Protein 4YWJ (pdb70)

Radius of gyration: 28.12 Å; Cα contacts (8 Å, |Δi|>4): 1178; chains: 2; bounding box: 91×58×54 Å

Secondary structure (DSSP, 8-state):
-EEEEEESTTSHHHHHHHHHHHTT-SSEEEEEEE--TT-TTTTSBHHHHTTS---S-BEES-HHHHTTS-SEEEE-S-HHHHHHHHHHHHHTT-EEEE------HHHHHHHHHHTTTSEEEE-S---HHHHHHHHHHHHHHHHHGGGSEEEEEEEE-TT--SSS-HHHHHHHHHHHHHTT--HHHHEE----S---SPPTT-EEEEEEE-TT--EEEEEEEEETTEEEEEEEEE--THHHHHHHHHHHHHTTTPPSEEE-HHHHTT--/-EEEEEESTTSHHHHHHHHHHHTSTTSEEEEEEE--TT-TTTTSBHHHHTTSS--S-BEES-GGGGTTS-SEEEE-S-HHHHHHHHHHHHHTT-EEEE------HHHHHHHHHHTTTSEEEE-S---HHHHHHHHHHHHHHHHHGGGSEEEEEEEE-TT--SSS-HHHHHHHHHHHHHTT--HHHHEE----S---SPPTT-EEEEEEE-TT---EEEEEEEETTEEEEEEEEE-STHHHHHHHHHHHHHTTTPPSEEE-HHHHTT--

Structure (mmCIF, N/CA/C/O backbone):
data_4YWJ
#
_entry.id   4YWJ
#
_cell.length_a   93.010
_cell.length_b   101.500
_cell.length_c   144.510
_cell.angle_alpha   90.000
_cell.angle_beta   90.000
_cell.angle_gamma   90.000
#
_symmetry.space_group_name_H-M   'C 2 2 21'
#
loop_
_entity.id
_entity.type
_entity.pdbx_description
1 polymer '4-hydroxy-tetrahydrodipicolinate reductase'
2 non-polymer NICOTINAMIDE-ADENINE-DINUCLEOTIDE
3 non-polymer 'TRIETHYLENE GLYCOL'
4 non-polymer 1,4-BUTANEDIOL
5 non-polymer 'CHLORIDE ION'
6 water water
#
loop_
_atom_site.group_PDB
_atom_site.id
_atom_site.type_symbol
_atom_site.label_atom_id
_atom_site.label_alt_id
_atom_site.label_comp_id
_atom_site.label_asym_id
_atom_site.label_entity_id
_atom_site.label_seq_id
_atom_site.pdbx_PDB_ins_code
_atom_site.Cartn_x
_atom_site.Cartn_y
_atom_site.Cartn_z
_atom_site.occupancy
_atom_site.B_iso_or_equiv
_atom_site.auth_seq_id
_atom_site.auth_comp_id
_atom_site.auth_asym_id
_atom_site.auth_atom_id
_atom_site.pdbx_PDB_model_num
ATOM 1 N N . MET A 1 9 ? 48.344 47.960 30.240 1.00 80.51 1 MET A N 1
ATOM 2 C CA . MET A 1 9 ? 47.552 47.685 29.048 1.00 74.34 1 MET A CA 1
ATOM 3 C C . MET A 1 9 ? 47.714 46.238 28.596 1.00 67.06 1 MET A C 1
ATOM 4 O O . MET A 1 9 ? 48.504 45.481 29.154 1.00 63.59 1 MET A O 1
ATOM 9 N N . ARG A 1 10 ? 46.953 45.869 27.575 1.00 64.52 2 ARG A N 1
ATOM 10 C CA . ARG A 1 10 ? 46.983 44.522 27.028 1.00 55.52 2 ARG A CA 1
ATOM 11 C C . ARG A 1 10 ? 48.070 44.423 25.962 1.00 49.45 2 ARG A C 1
ATOM 12 O O . ARG A 1 10 ? 48.006 45.103 24.941 1.00 46.81 2 ARG A O 1
ATOM 20 N N . ARG A 1 11 ? 49.069 43.580 26.206 1.00 48.16 3 ARG A N 1
ATOM 21 C CA . ARG A 1 11 ? 50.172 43.405 25.264 1.00 41.57 3 ARG A CA 1
ATOM 22 C C . ARG A 1 11 ? 49.812 42.396 24.177 1.00 38.40 3 ARG A C 1
ATOM 23 O O . ARG A 1 11 ? 49.577 41.225 24.468 1.00 41.16 3 ARG A O 1
ATOM 31 N N . ILE A 1 12 ? 49.778 42.860 22.927 1.00 36.69 4 ILE A N 1
ATOM 32 C CA . ILE A 1 12 ? 49.291 42.065 21.799 1.00 33.90 4 ILE A CA 1
ATOM 33 C C . ILE A 1 12 ? 50.397 41.814 20.779 1.00 36.82 4 ILE A C 1
ATOM 34 O O . ILE A 1 12 ? 51.054 42.745 20.322 1.00 37.03 4 ILE A O 1
ATOM 39 N N . ALA A 1 13 ? 50.608 40.549 20.428 1.00 33.43 5 ALA A N 1
ATOM 40 C CA . ALA A 1 13 ? 51.487 40.212 19.318 1.00 33.56 5 ALA A CA 1
ATOM 41 C C . ALA A 1 13 ? 50.651 39.859 18.097 1.00 34.39 5 ALA A C 1
ATOM 42 O O . ALA A 1 13 ? 49.547 39.324 18.224 1.00 34.09 5 ALA A O 1
ATOM 44 N N . VAL A 1 14 ? 51.177 40.172 16.917 1.00 32.03 6 VAL A N 1
ATOM 45 C CA . VAL A 1 14 ? 50.521 39.819 15.664 1.00 29.21 6 VAL A CA 1
ATOM 46 C C . VAL A 1 14 ? 51.469 38.980 14.831 1.00 36.09 6 VAL A C 1
ATOM 47 O O . VAL A 1 14 ? 52.607 39.387 14.581 1.00 33.28 6 VAL A O 1
ATOM 51 N N . VAL A 1 15 ? 51.016 37.803 14.412 1.00 30.21 7 VAL A N 1
ATOM 52 C CA . VAL A 1 15 ? 51.837 36.970 13.545 1.00 30.94 7 VAL A CA 1
ATOM 53 C C . VAL A 1 15 ? 51.183 36.940 12.165 1.00 33.66 7 VAL A C 1
ATOM 54 O O . VAL A 1 15 ? 49.949 36.925 12.039 1.00 29.64 7 VAL A O 1
ATOM 58 N N . GLY A 1 16 ? 52.014 36.976 11.130 1.00 31.94 8 GLY A N 1
ATOM 59 C CA . GLY A 1 16 ? 51.559 37.233 9.777 1.00 31.75 8 GLY A CA 1
ATOM 60 C C . GLY A 1 16 ? 51.433 38.731 9.579 1.00 35.12 8 GLY A C 1
ATOM 61 O O . GLY A 1 16 ? 50.657 39.196 8.753 1.00 29.09 8 GLY A O 1
ATOM 62 N N . ALA A 1 17 ? 52.231 39.478 10.339 1.00 34.00 9 ALA A N 1
ATOM 63 C CA . ALA A 1 17 ? 52.111 40.935 10.426 1.00 36.83 9 ALA A CA 1
ATOM 64 C C . ALA A 1 17 ? 52.318 41.680 9.102 1.00 35.65 9 ALA A C 1
ATOM 65 O O . ALA A 1 17 ? 51.818 42.785 8.940 1.00 38.62 9 ALA A O 1
ATOM 67 N N . ALA A 1 18 ? 53.062 41.092 8.172 1.00 36.04 10 ALA A N 1
ATOM 68 C CA . ALA A 1 18 ? 53.305 41.736 6.883 1.00 36.80 10 ALA A CA 1
ATOM 69 C C . ALA A 1 18 ? 52.217 41.400 5.859 1.00 40.02 10 ALA A C 1
ATOM 70 O O . ALA A 1 18 ? 52.244 41.896 4.732 1.00 44.80 10 ALA A O 1
ATOM 72 N N . GLY A 1 19 ? 51.259 40.563 6.252 1.00 37.02 11 GLY A N 1
ATOM 73 C CA . GLY A 1 19 ? 50.197 40.145 5.349 1.00 33.65 11 GLY A CA 1
ATOM 74 C C . GLY A 1 19 ? 49.074 41.156 5.213 1.00 34.60 11 GLY A C 1
ATOM 75 O O . GLY A 1 19 ? 49.107 42.214 5.843 1.00 38.50 11 GLY A O 1
ATOM 76 N N . ARG A 1 20 ? 48.077 40.843 4.388 1.00 31.82 12 ARG A N 1
ATOM 77 C CA . ARG A 1 20 ? 46.946 41.748 4.209 1.00 34.54 12 ARG A CA 1
ATOM 78 C C . ARG A 1 20 ? 46.188 41.929 5.526 1.00 32.88 12 ARG A C 1
ATOM 79 O O . ARG A 1 20 ? 45.984 43.058 5.979 1.00 32.30 12 ARG A O 1
ATOM 87 N N . MET A 1 21 ? 45.809 40.828 6.165 1.00 30.87 13 MET A N 1
ATOM 88 C CA . MET A 1 21 ? 45.128 40.934 7.454 1.00 27.63 13 MET A CA 1
ATOM 89 C C . MET A 1 21 ? 46.072 41.407 8.554 1.00 25.04 13 MET A C 1
ATOM 90 O O . MET A 1 21 ? 45.674 42.170 9.431 1.00 31.05 13 MET A O 1
ATOM 95 N N . GLY A 1 22 ? 47.327 40.969 8.499 1.00 25.04 14 GLY A N 1
ATOM 96 C CA . GLY A 1 22 ? 48.289 41.354 9.514 1.00 25.83 14 GLY A CA 1
ATOM 97 C C . GLY A 1 22 ? 48.472 42.856 9.581 1.00 30.95 14 GLY A C 1
ATOM 98 O O . GLY A 1 22 ? 48.577 43.431 10.666 1.00 29.11 14 GLY A O 1
ATOM 99 N N . LYS A 1 23 ? 48.521 43.490 8.413 1.00 27.89 15 LYS A N 1
ATOM 100 C CA . LYS A 1 23 ? 48.631 44.935 8.345 1.00 35.40 15 LYS A CA 1
ATOM 101 C C . LYS A 1 23 ? 47.382 45.572 8.951 1.00 33.31 15 LYS A C 1
ATOM 102 O O . LYS A 1 23 ? 47.492 46.565 9.675 1.00 36.36 15 LYS A O 1
ATOM 108 N N . ASN A 1 24 ? 46.207 44.998 8.680 1.00 30.19 16 ASN A N 1
ATOM 109 C CA . ASN A 1 24 ? 44.955 45.547 9.218 1.00 27.55 16 ASN A CA 1
ATOM 110 C C . ASN A 1 24 ? 44.910 45.392 10.741 1.00 26.54 16 ASN A C 1
ATOM 111 O O . ASN A 1 24 ? 44.428 46.263 11.453 1.00 29.90 16 ASN A O 1
ATOM 116 N N . LEU A 1 25 ? 45.422 44.269 11.226 1.00 26.68 17 LEU A N 1
ATOM 117 C CA . LEU A 1 25 ? 45.506 43.994 12.658 1.00 30.10 17 LEU A CA 1
ATOM 118 C C . LEU A 1 25 ? 46.402 44.981 13.396 1.00 34.48 17 LEU A C 1
ATOM 119 O O . LEU A 1 25 ? 46.043 45.463 14.472 1.00 36.80 17 LEU A O 1
ATOM 124 N N . ILE A 1 26 ? 47.572 45.267 12.828 1.00 31.84 18 ILE A N 1
ATOM 125 C CA . ILE A 1 26 ? 48.459 46.277 13.398 1.00 29.47 18 ILE A CA 1
ATOM 126 C C . ILE A 1 26 ? 47.679 47.578 13.553 1.00 38.98 18 ILE A C 1
ATOM 127 O O . ILE A 1 26 ? 47.689 48.211 14.615 1.00 37.67 18 ILE A O 1
ATOM 132 N N . GLU A 1 27 ? 46.978 47.953 12.489 1.00 37.22 19 GLU A N 1
ATOM 133 C CA . GLU A 1 27 ? 46.175 49.166 12.492 1.00 41.65 19 GLU A CA 1
ATOM 134 C C . GLU A 1 27 ? 45.085 49.142 13.568 1.00 40.03 19 GLU A C 1
ATOM 135 O O . GLU A 1 27 ? 44.909 50.122 14.298 1.00 37.92 19 GLU A O 1
ATOM 141 N N . ALA A 1 28 ? 44.356 48.034 13.680 1.00 32.40 20 ALA A N 1
ATOM 142 C CA . ALA A 1 28 ? 43.249 47.985 14.634 1.00 27.90 20 ALA A CA 1
ATOM 143 C C . ALA A 1 28 ? 43.761 47.945 16.076 1.00 33.00 20 ALA A C 1
ATOM 144 O O . ALA A 1 28 ? 43.070 48.375 16.993 1.00 33.83 20 ALA A O 1
ATOM 146 N N . VAL A 1 29 ? 44.978 47.447 16.278 1.00 34.86 21 VAL A N 1
ATOM 147 C CA . VAL A 1 29 ? 45.573 47.464 17.611 1.00 36.32 21 VAL A CA 1
ATOM 148 C C . VAL A 1 29 ? 45.870 48.893 18.064 1.00 42.03 21 VAL A C 1
ATOM 149 O O . VAL A 1 29 ? 45.587 49.263 19.206 1.00 44.72 21 VAL A O 1
ATOM 153 N N . GLN A 1 30 ? 46.440 49.695 17.169 1.00 45.22 22 GLN A N 1
ATOM 154 C CA . GLN A 1 30 ? 46.779 51.080 17.496 1.00 52.63 22 GLN A CA 1
ATOM 155 C C . GLN A 1 30 ? 45.536 51.930 17.712 1.00 56.34 22 GLN A C 1
ATOM 156 O O . GLN A 1 30 ? 45.605 53.002 18.318 1.00 57.77 22 GLN A O 1
ATOM 162 N N . GLN A 1 31 ? 44.403 51.441 17.219 1.00 56.31 23 GLN A N 1
ATOM 163 C CA . GLN A 1 31 ? 43.157 52.193 17.249 1.00 56.96 23 GLN A CA 1
ATOM 164 C C . GLN A 1 31 ? 42.305 51.836 18.467 1.00 59.79 23 GLN A C 1
ATOM 165 O O . GLN A 1 31 ? 41.087 52.019 18.458 1.00 63.32 23 GLN A O 1
ATOM 167 N N . THR A 1 32 ? 42.950 51.320 19.508 1.00 56.10 24 THR A N 1
ATOM 168 C CA . THR A 1 32 ? 42.255 50.966 20.741 1.00 54.56 24 THR A CA 1
ATOM 169 C C . THR A 1 32 ? 42.526 52.018 21.811 1.00 60.02 24 THR A C 1
ATOM 170 O O . THR A 1 32 ? 41.753 52.173 22.754 1.00 54.04 24 THR A O 1
ATOM 174 N N . GLY A 1 33 ? 43.640 52.728 21.660 1.00 75.30 25 GLY A N 1
ATOM 175 C CA . GLY A 1 33 ? 43.970 53.841 22.530 1.00 82.66 25 GLY A CA 1
ATOM 176 C C . GLY A 1 33 ? 44.344 53.474 23.951 1.00 86.64 25 GLY A C 1
ATOM 177 O O . GLY A 1 33 ? 43.678 53.891 24.899 1.00 91.49 25 GLY A O 1
ATOM 178 N N . GLY A 1 34 ? 45.411 52.695 24.105 1.00 84.13 26 GLY A N 1
ATOM 179 C CA . GLY A 1 34 ? 45.928 52.377 25.423 1.00 81.65 26 GLY A CA 1
ATOM 180 C C . GLY A 1 34 ? 45.192 51.248 26.110 1.00 73.90 26 GLY A C 1
ATOM 181 O O . GLY A 1 34 ? 45.601 50.784 27.177 1.00 76.90 26 GLY A O 1
ATOM 182 N N . ALA A 1 35 ? 44.085 50.821 25.512 1.00 63.29 27 ALA A N 1
ATOM 183 C CA . ALA A 1 35 ? 43.429 49.602 25.949 1.00 62.68 27 ALA A CA 1
ATOM 184 C C . ALA A 1 35 ? 44.382 48.468 25.620 1.00 63.29 27 ALA A C 1
ATOM 185 O O . ALA A 1 35 ? 44.637 47.579 26.434 1.00 64.74 27 ALA A O 1
ATOM 187 N N . ALA A 1 36 ? 44.928 48.541 24.413 1.00 63.09 28 ALA A N 1
ATOM 188 C CA . ALA A 1 36 ? 45.895 47.573 23.933 1.00 59.72 28 ALA A CA 1
ATOM 189 C C . ALA A 1 36 ? 47.090 48.282 23.307 1.00 59.03 28 ALA A C 1
ATOM 190 O O . ALA A 1 36 ? 47.020 49.468 22.963 1.00 55.80 28 ALA A O 1
ATOM 192 N N . GLY A 1 37 ? 48.187 47.544 23.170 1.00 54.35 29 GLY A N 1
ATOM 193 C CA . GLY A 1 37 ? 49.367 48.032 22.486 1.00 49.82 29 GLY A CA 1
ATOM 194 C C . GLY A 1 37 ? 50.096 46.888 21.817 1.00 44.97 29 GLY A C 1
ATOM 195 O O . GLY A 1 37 ? 50.156 45.782 22.362 1.00 41.15 29 GLY A O 1
ATOM 196 N N . LEU A 1 38 ? 50.628 47.142 20.626 1.00 45.17 30 LEU A N 1
ATOM 197 C CA . LEU A 1 38 ? 51.413 46.137 19.919 1.00 43.21 30 LEU A CA 1
ATOM 198 C C . LEU A 1 38 ? 52.793 46.006 20.561 1.00 42.43 30 LEU A C 1
ATOM 199 O O . LEU A 1 38 ? 53.512 46.997 20.703 1.00 44.54 30 LEU A O 1
ATOM 204 N N . THR A 1 39 ? 53.170 44.796 20.955 1.00 45.18 31 THR A N 1
ATOM 205 C CA . THR A 1 39 ? 54.504 44.601 21.537 1.00 44.22 31 THR A CA 1
ATOM 206 C C . THR A 1 39 ? 55.391 43.707 20.678 1.00 52.83 31 THR A C 1
ATOM 207 O O . THR A 1 39 ? 56.613 43.666 20.858 1.00 46.59 31 THR A O 1
ATOM 211 N N . ALA A 1 40 ? 54.784 42.995 19.736 1.00 42.37 32 ALA A N 1
ATOM 212 C CA . ALA A 1 40 ? 55.552 42.115 18.856 1.00 47.79 32 ALA A CA 1
ATOM 213 C C . ALA A 1 40 ? 54.878 41.992 17.502 1.00 51.40 32 ALA A C 1
ATOM 214 O O . ALA A 1 40 ? 53.649 42.098 17.399 1.00 44.29 32 ALA A O 1
ATOM 216 N N . ALA A 1 41 ? 55.688 41.771 16.471 1.00 41.75 33 ALA A N 1
ATOM 217 C CA . ALA A 1 41 ? 55.173 41.562 15.124 1.00 43.74 33 ALA A CA 1
ATOM 218 C C . ALA A 1 41 ? 56.055 40.559 14.395 1.00 46.88 33 ALA A C 1
ATOM 219 O O . ALA A 1 41 ? 57.269 40.757 14.254 1.00 51.53 33 ALA A O 1
ATOM 221 N N . VAL A 1 42 ? 55.447 39.462 13.958 1.00 44.94 34 VAL A N 1
ATOM 222 C CA . VAL A 1 42 ? 56.206 38.363 13.369 1.00 40.29 34 VAL A CA 1
ATOM 223 C C . VAL A 1 42 ? 55.661 38.018 11.992 1.00 41.93 34 VAL A C 1
ATOM 224 O O . VAL A 1 42 ? 54.440 37.940 11.788 1.00 38.14 34 VAL A O 1
ATOM 228 N N . ASP A 1 43 ? 56.570 37.842 11.043 1.00 40.75 35 ASP A N 1
ATOM 229 C CA . ASP A 1 43 ? 56.219 37.280 9.750 1.00 44.87 35 ASP A CA 1
ATOM 230 C C . ASP A 1 43 ? 57.225 36.182 9.379 1.00 45.28 35 ASP A C 1
ATOM 231 O O . ASP A 1 43 ? 57.872 35.605 10.252 1.00 47.36 35 ASP A O 1
ATOM 236 N N . ARG A 1 44 ? 57.331 35.886 8.089 1.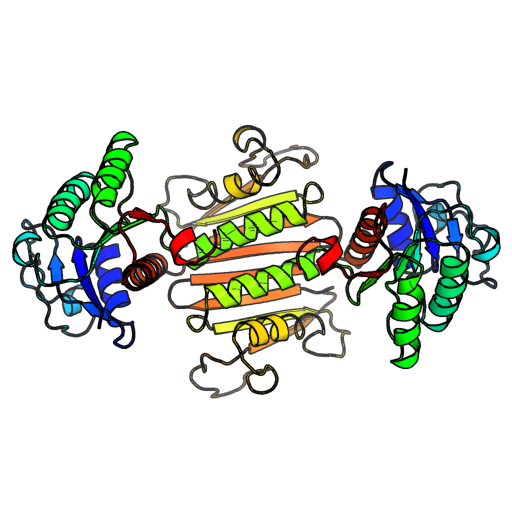00 42.87 36 ARG A N 1
ATOM 237 C CA . ARG A 1 44 ? 58.192 34.814 7.610 1.00 44.13 36 ARG A CA 1
ATOM 238 C C . ARG A 1 44 ? 59.649 35.091 7.989 1.00 49.58 36 ARG A C 1
ATOM 239 O O . ARG A 1 44 ? 60.107 36.228 7.900 1.00 56.96 36 ARG A O 1
ATOM 241 N N . PRO A 1 45 ? 60.370 34.053 8.443 1.00 49.38 37 PRO A N 1
ATOM 242 C CA . PRO A 1 45 ? 61.790 34.187 8.794 1.00 55.87 37 PRO A CA 1
ATOM 243 C C . PRO A 1 45 ? 62.648 34.643 7.613 1.00 57.90 37 PRO A C 1
ATOM 244 O O . PRO A 1 45 ? 63.618 35.384 7.801 1.00 61.76 37 PRO A O 1
ATOM 248 N N . ASP A 1 46 ? 62.290 34.207 6.409 1.00 56.53 38 ASP A N 1
ATOM 249 C CA . ASP A 1 46 ? 63.077 34.529 5.223 1.00 61.76 38 ASP A CA 1
ATOM 250 C C . ASP A 1 46 ? 62.620 35.833 4.575 1.00 65.32 38 ASP A C 1
ATOM 251 O O . ASP A 1 46 ? 63.041 36.161 3.469 1.00 66.65 38 ASP A O 1
ATOM 253 N N . SER A 1 47 ? 61.760 36.579 5.260 1.00 66.19 39 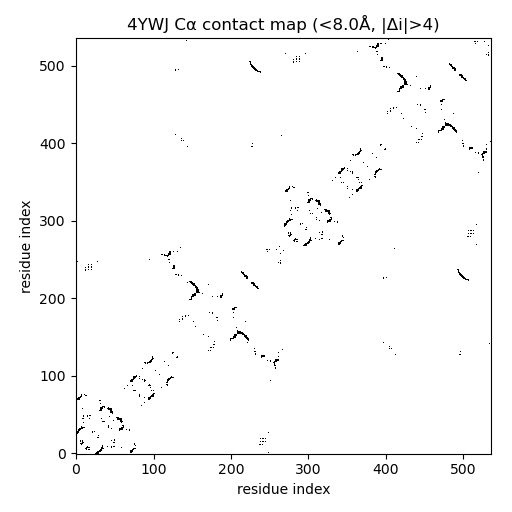SER A N 1
ATOM 254 C CA . SER A 1 47 ? 61.260 37.831 4.704 1.00 65.69 39 SER A CA 1
ATOM 255 C C . SER A 1 47 ? 62.307 38.930 4.765 1.00 68.79 39 SER A C 1
ATOM 256 O O . SER A 1 47 ? 62.986 39.093 5.776 1.00 71.95 39 SER A O 1
ATOM 259 N N . THR A 1 48 ? 62.419 39.694 3.684 1.00 68.90 40 THR A N 1
ATOM 260 C CA . THR A 1 48 ? 63.354 40.811 3.631 1.00 70.50 40 THR A CA 1
ATOM 261 C C . THR A 1 48 ? 62.780 42.025 4.353 1.00 64.16 40 THR A C 1
ATOM 262 O O . THR A 1 48 ? 63.430 43.062 4.467 1.00 65.53 40 THR A O 1
ATOM 266 N N . LEU A 1 49 ? 61.556 41.886 4.842 1.00 54.72 41 LEU A N 1
ATOM 267 C CA . LEU A 1 49 ? 60.914 42.951 5.596 1.00 54.94 41 LEU A CA 1
ATOM 268 C C . LEU A 1 49 ? 61.272 42.844 7.073 1.00 58.27 41 LEU A C 1
ATOM 269 O O . LEU A 1 49 ? 60.947 43.733 7.864 1.00 56.00 41 LEU A O 1
ATOM 274 N N . VAL A 1 50 ? 61.934 41.748 7.440 1.00 57.99 42 VAL A N 1
ATOM 275 C CA . VAL A 1 50 ? 62.309 41.511 8.829 1.00 58.29 42 VAL A CA 1
ATOM 276 C C . VAL A 1 50 ? 63.289 42.590 9.277 1.00 63.37 42 VAL A C 1
ATOM 277 O O . VAL A 1 50 ? 64.313 42.812 8.639 1.00 60.61 42 VAL A O 1
ATOM 281 N N . GLY A 1 51 ? 62.954 43.271 10.368 1.00 64.22 43 GLY A N 1
ATOM 282 C CA . GLY A 1 51 ? 63.750 44.383 10.848 1.00 66.13 43 GLY A CA 1
ATOM 283 C C . GLY A 1 51 ? 63.031 45.709 10.702 1.00 63.07 43 GLY A C 1
ATOM 284 O O . GLY A 1 51 ? 63.251 46.632 11.484 1.00 63.98 43 GLY A O 1
ATOM 285 N N . ALA A 1 52 ? 62.158 45.800 9.702 1.00 58.97 44 ALA A N 1
ATOM 286 C CA . ALA A 1 52 ? 61.402 47.021 9.452 1.00 61.93 44 ALA A CA 1
ATOM 287 C C . ALA A 1 52 ? 60.370 47.272 10.553 1.00 57.72 44 ALA A C 1
ATOM 288 O O . ALA A 1 52 ? 59.901 46.339 11.207 1.00 55.92 44 ALA A O 1
ATOM 290 N N . ASP A 1 53 ? 60.025 48.539 10.756 1.00 57.19 45 ASP A N 1
ATOM 291 C CA . ASP A 1 53 ? 59.028 48.908 11.752 1.00 57.62 45 ASP A CA 1
ATOM 292 C C . ASP A 1 53 ? 57.650 48.417 11.323 1.00 59.22 45 ASP A C 1
ATOM 293 O O . ASP A 1 53 ? 57.204 48.706 10.213 1.00 60.59 45 ASP A O 1
ATOM 298 N N . ALA A 1 54 ? 56.982 47.674 12.202 1.00 58.56 46 ALA A N 1
ATOM 299 C CA . ALA A 1 54 ? 55.673 47.105 11.892 1.00 57.41 46 ALA A CA 1
ATOM 300 C C . ALA A 1 54 ? 54.653 48.196 11.585 1.00 57.85 46 ALA A C 1
ATOM 301 O O . ALA A 1 54 ? 53.750 48.004 10.771 1.00 52.13 46 ALA A O 1
ATOM 303 N N . GLY A 1 55 ? 54.800 49.342 12.241 1.00 61.41 47 GLY A N 1
ATOM 304 C CA . GLY A 1 55 ? 53.925 50.470 11.983 1.00 57.99 47 GLY A CA 1
ATOM 305 C C . GLY A 1 55 ? 54.097 51.030 10.586 1.00 55.05 47 GLY A C 1
ATOM 306 O O . GLY A 1 55 ? 53.122 51.236 9.869 1.00 47.33 47 GLY A O 1
ATOM 307 N N . GLU A 1 56 ? 55.346 51.267 10.197 1.00 58.06 48 GLU A N 1
ATOM 308 C CA . GLU A 1 56 ? 55.646 51.806 8.877 1.00 60.35 48 GLU A CA 1
ATOM 309 C C . GLU A 1 56 ? 55.183 50.847 7.784 1.00 59.89 48 GLU A C 1
ATOM 310 O O . GLU A 1 56 ? 54.622 51.271 6.774 1.00 59.63 48 GLU A O 1
ATOM 312 N N . LEU A 1 57 ? 55.404 49.553 8.003 1.00 56.90 49 LEU A N 1
ATOM 313 C CA . LEU A 1 57 ? 55.045 48.533 7.023 1.00 54.16 49 LEU A CA 1
ATOM 314 C C . LEU A 1 57 ? 53.541 48.522 6.756 1.00 55.43 49 LEU A C 1
ATOM 315 O O . LEU A 1 57 ? 53.097 48.205 5.655 1.00 56.55 49 LEU A O 1
ATOM 317 N N . ALA A 1 58 ? 52.758 48.879 7.767 1.00 58.06 50 ALA A N 1
ATOM 318 C CA . ALA A 1 58 ? 51.306 48.883 7.635 1.00 56.19 50 ALA A CA 1
ATOM 319 C C . ALA A 1 58 ? 50.787 50.249 7.190 1.00 63.33 50 ALA A C 1
ATOM 320 O O . ALA A 1 58 ? 49.578 50.488 7.188 1.00 67.06 50 ALA A O 1
ATOM 322 N N . GLY A 1 59 ? 51.702 51.141 6.821 1.00 61.93 51 GLY A N 1
ATOM 323 C CA . GLY A 1 59 ? 51.328 52.464 6.356 1.00 59.65 51 GLY A CA 1
ATOM 324 C C . GLY A 1 59 ? 51.025 53.459 7.461 1.00 60.29 51 GLY A C 1
ATOM 325 O O . GLY A 1 59 ? 50.447 54.515 7.209 1.00 67.19 51 GLY A O 1
ATOM 326 N N . LEU A 1 60 ? 51.420 53.126 8.686 1.00 58.93 52 LEU A N 1
ATOM 327 C CA . LEU A 1 60 ? 51.182 53.999 9.834 1.00 60.30 52 LEU A CA 1
ATOM 328 C C . LEU A 1 60 ? 52.455 54.734 10.231 1.00 64.21 52 LEU A C 1
ATOM 329 O O . LEU A 1 60 ? 53.490 54.610 9.573 1.00 68.37 52 LEU A O 1
ATOM 334 N N . GLY A 1 61 ? 52.377 55.497 11.316 1.00 62.21 53 GLY A N 1
ATOM 335 C CA . GLY A 1 61 ? 53.558 56.120 11.877 1.00 70.73 53 GLY A CA 1
ATOM 336 C C . GLY A 1 61 ? 54.456 55.071 12.502 1.00 70.45 53 GLY A C 1
ATOM 337 O O . GLY A 1 61 ? 54.028 53.936 12.720 1.00 65.39 53 GLY A O 1
ATOM 338 N N . ARG A 1 62 ? 55.701 55.443 12.784 1.00 71.52 54 ARG A N 1
ATOM 339 C CA . ARG A 1 62 ? 56.638 54.526 13.420 1.00 70.02 54 ARG A CA 1
ATOM 340 C C . ARG A 1 62 ? 56.145 54.152 14.815 1.00 67.57 54 ARG A C 1
ATOM 341 O O . ARG A 1 62 ? 55.932 55.019 15.664 1.00 73.89 54 ARG A O 1
ATOM 343 N N . ILE A 1 63 ? 55.967 52.857 15.045 1.00 60.69 55 ILE A N 1
ATOM 344 C CA . ILE A 1 63 ? 55.392 52.369 16.291 1.00 63.12 55 ILE A CA 1
ATOM 345 C C . ILE A 1 63 ? 56.482 52.083 17.316 1.00 64.73 55 ILE A C 1
ATOM 346 O O . ILE A 1 63 ? 56.294 52.299 18.513 1.00 65.90 55 ILE A O 1
ATOM 351 N N . GLY A 1 64 ? 57.629 51.609 16.841 1.00 65.46 56 GLY A N 1
ATOM 352 C CA . GLY A 1 64 ? 58.728 51.256 17.721 1.00 65.11 56 GLY A CA 1
ATOM 353 C C . GLY A 1 64 ? 58.848 49.757 17.927 1.00 61.16 56 GLY A C 1
ATOM 354 O O . GLY A 1 64 ? 59.552 49.295 18.821 1.00 63.64 56 GLY A O 1
ATOM 355 N N . VAL A 1 65 ? 58.151 48.999 17.089 1.00 56.97 57 VAL A N 1
ATOM 356 C CA . VAL A 1 65 ? 58.176 47.544 17.146 1.00 53.37 57 VAL A CA 1
ATOM 357 C C . VAL A 1 65 ? 58.698 47.002 15.822 1.00 53.42 57 VAL A C 1
ATOM 358 O O . VAL A 1 65 ? 58.049 47.156 14.787 1.00 51.93 57 VAL A O 1
ATOM 362 N N . PRO A 1 66 ? 59.882 46.373 15.843 1.00 55.77 58 PRO A N 1
ATOM 363 C CA . PRO A 1 66 ? 60.400 45.810 14.594 1.00 57.05 58 PRO A CA 1
ATOM 364 C C . PRO A 1 66 ? 59.675 44.527 14.193 1.00 58.44 58 PRO A C 1
ATOM 365 O O . PRO A 1 66 ? 59.199 43.774 15.048 1.00 53.67 58 PRO A O 1
ATOM 369 N N . LEU A 1 67 ? 59.567 44.300 12.891 1.00 52.39 59 LEU A N 1
ATOM 370 C CA . LEU A 1 67 ? 59.119 43.017 12.392 1.00 50.51 59 LEU A CA 1
ATOM 371 C C . LEU A 1 67 ? 60.197 41.991 12.696 1.00 54.63 59 LEU A C 1
ATOM 372 O O . LEU A 1 67 ? 61.362 42.192 12.343 1.00 55.28 59 LEU A O 1
ATOM 377 N N . SER A 1 68 ? 59.828 40.909 13.374 1.00 51.60 60 SER A N 1
ATOM 378 C CA . SER A 1 68 ? 60.778 39.828 13.632 1.00 54.64 60 SER A CA 1
ATOM 379 C C . SER A 1 68 ? 60.367 38.564 12.876 1.00 52.15 60 SER A C 1
ATOM 380 O O . SER A 1 68 ? 59.257 38.473 12.349 1.00 49.12 60 SER A O 1
ATOM 383 N N . GLY A 1 69 ? 61.268 37.590 12.822 1.00 57.82 61 GLY A N 1
ATOM 384 C CA . GLY A 1 69 ? 61.039 36.399 12.027 1.00 59.77 61 GLY A CA 1
ATOM 385 C C . GLY A 1 69 ? 60.754 35.142 12.822 1.00 56.79 61 GLY A C 1
ATOM 386 O O . GLY A 1 69 ? 60.505 34.085 12.249 1.00 54.87 61 GLY A O 1
ATOM 387 N N . ASP A 1 70 ? 60.784 35.253 14.146 1.00 52.56 62 ASP A N 1
ATOM 388 C CA . ASP A 1 70 ? 60.624 34.081 14.997 1.00 53.89 62 ASP A CA 1
ATOM 389 C C . ASP A 1 70 ? 59.869 34.400 16.277 1.00 50.62 62 ASP A C 1
ATOM 390 O O . ASP A 1 70 ? 60.332 35.186 17.107 1.00 54.75 62 ASP A O 1
ATOM 395 N N . LEU A 1 71 ? 58.711 33.768 16.432 1.00 51.75 63 LEU A N 1
ATOM 396 C CA . LEU A 1 71 ? 57.855 33.987 17.590 1.00 52.79 63 LEU A CA 1
ATOM 397 C C . LEU A 1 71 ? 58.570 33.594 18.880 1.00 58.89 63 LEU A C 1
ATOM 398 O O . LEU A 1 71 ? 58.343 34.190 19.931 1.00 58.00 63 LEU A O 1
ATOM 403 N N . GLY A 1 72 ? 59.442 32.595 18.784 1.00 64.93 64 GLY A N 1
ATOM 404 C CA . GLY A 1 72 ? 60.175 32.087 19.932 1.00 68.26 64 GLY A CA 1
ATOM 405 C C . GLY A 1 72 ? 61.075 33.085 20.640 1.00 69.51 64 GLY A C 1
ATOM 406 O O . GLY A 1 72 ? 61.242 33.021 21.858 1.00 72.40 64 GLY A O 1
ATOM 407 N N . LYS A 1 73 ? 61.656 34.008 19.880 1.00 70.59 65 LYS A N 1
ATOM 408 C CA . LYS A 1 73 ? 62.559 35.008 20.444 1.00 73.96 65 LYS A CA 1
ATOM 409 C C . LYS A 1 73 ? 61.799 36.090 21.213 1.00 77.25 65 LYS A C 1
ATOM 410 O O . LYS A 1 73 ? 62.374 36.810 22.028 1.00 85.04 65 LYS A O 1
ATOM 412 N N . VAL A 1 74 ? 60.503 36.204 20.952 1.00 69.51 66 VAL A N 1
ATOM 413 C CA . VAL A 1 74 ? 59.700 37.261 21.554 1.00 75.32 66 VAL A CA 1
ATOM 414 C C . VAL A 1 74 ? 58.540 36.662 22.366 1.00 80.66 66 VAL A C 1
ATOM 415 O O . VAL A 1 74 ? 57.733 37.391 22.944 1.00 81.31 66 VAL A O 1
ATOM 419 N N . CYS A 1 75 ? 58.491 35.332 22.444 1.00 87.22 67 CYS A N 1
ATOM 420 C CA . CYS A 1 75 ? 57.334 34.601 22.983 1.00 89.69 67 CYS A CA 1
ATOM 421 C C . CYS A 1 75 ? 56.904 34.964 24.414 1.00 94.97 67 CYS A C 1
ATOM 422 O O . CYS A 1 75 ? 55.969 34.362 24.950 1.00 92.75 67 CYS A O 1
ATOM 424 N N . GLU A 1 76 ? 57.566 35.946 25.023 1.00 96.81 68 GLU A N 1
ATOM 425 C CA . GLU A 1 76 ? 57.266 36.332 26.400 1.00 91.82 68 GLU A CA 1
ATOM 426 C C . GLU A 1 76 ? 57.044 37.839 26.568 1.00 83.35 68 GLU A C 1
ATOM 427 O O . GLU A 1 76 ? 56.954 38.338 27.690 1.00 84.90 68 GLU A O 1
ATOM 429 N N . GLU A 1 77 ? 56.953 38.564 25.459 1.00 67.31 69 GLU A N 1
ATOM 430 C CA . GLU A 1 77 ? 56.762 40.005 25.533 1.00 58.16 69 GLU A CA 1
ATOM 431 C C . GLU A 1 77 ? 55.301 40.387 25.308 1.00 55.31 69 GLU A C 1
ATOM 432 O O . GLU A 1 77 ? 54.974 41.573 25.191 1.00 50.73 69 GLU A O 1
ATOM 438 N N . PHE A 1 78 ? 54.424 39.386 25.262 1.00 44.79 70 PHE A N 1
ATOM 439 C CA . PHE A 1 78 ? 53.007 39.641 25.006 1.00 42.48 70 PHE A CA 1
ATOM 440 C C . PHE A 1 78 ? 52.054 38.821 25.885 1.00 45.13 70 PHE A C 1
ATOM 441 O O . PHE A 1 78 ? 52.440 37.808 26.468 1.00 49.10 70 PHE A O 1
ATOM 449 N N . ASP A 1 79 ? 50.803 39.276 25.965 1.00 39.94 71 ASP A N 1
ATOM 450 C CA . ASP A 1 79 ? 49.756 38.591 26.724 1.00 47.90 71 ASP A CA 1
ATOM 451 C C . ASP A 1 79 ? 48.891 37.714 25.823 1.00 42.70 71 ASP A C 1
ATOM 452 O O . ASP A 1 79 ? 48.366 36.685 26.250 1.00 43.51 71 ASP A O 1
ATOM 457 N N . VAL A 1 80 ? 48.727 38.142 24.577 1.00 37.66 72 VAL A N 1
ATOM 458 C CA . VAL A 1 80 ? 47.856 37.442 23.643 1.00 37.72 72 VAL A CA 1
ATOM 459 C C . VAL A 1 80 ? 48.409 37.568 22.226 1.00 34.14 72 VAL A C 1
ATOM 460 O O . VAL A 1 80 ? 48.933 38.617 21.845 1.00 33.66 72 VAL A O 1
ATOM 464 N N . LEU A 1 81 ? 48.303 36.482 21.463 1.00 31.93 73 LEU A N 1
ATOM 465 C CA . LEU A 1 81 ? 48.758 36.442 20.074 1.00 31.63 73 LEU A CA 1
ATOM 466 C C . LEU A 1 81 ? 47.559 36.359 19.127 1.00 37.76 73 LEU A C 1
ATOM 467 O O . LEU A 1 81 ? 46.706 35.474 19.278 1.00 30.15 73 LEU A O 1
ATOM 472 N N . ILE A 1 82 ? 47.491 37.284 18.168 1.00 28.91 74 ILE A N 1
ATOM 473 C CA . ILE A 1 82 ? 46.489 37.218 17.099 1.00 26.97 74 ILE A CA 1
ATOM 474 C C . ILE A 1 82 ? 47.138 36.655 15.847 1.00 33.46 74 ILE A C 1
ATOM 475 O O . ILE A 1 82 ? 48.143 37.179 15.379 1.00 29.56 74 ILE A O 1
ATOM 480 N N . ASP A 1 83 ? 46.532 35.610 15.294 1.00 26.03 75 ASP A N 1
ATOM 481 C CA . ASP A 1 83 ? 47.112 34.856 14.195 1.00 27.41 75 ASP A CA 1
ATOM 482 C C . ASP A 1 83 ? 46.190 34.771 12.974 1.00 24.81 75 ASP A C 1
ATOM 483 O O . ASP A 1 83 ? 45.133 34.144 13.025 1.00 30.04 75 ASP A O 1
ATOM 488 N N . PHE A 1 84 ? 46.618 35.387 11.876 1.00 25.59 76 PHE A N 1
ATOM 489 C CA . PHE A 1 84 ? 45.938 35.263 10.585 1.00 23.88 76 PHE A CA 1
ATOM 490 C C . PHE A 1 84 ? 46.969 34.885 9.546 1.00 28.57 76 PHE A C 1
ATOM 491 O O . PHE A 1 84 ? 47.467 35.748 8.823 1.00 30.43 76 PHE A O 1
ATOM 499 N N . THR A 1 85 ? 47.326 33.602 9.480 1.00 29.76 77 THR A N 1
ATOM 500 C CA . THR A 1 85 ? 48.400 33.190 8.586 1.00 33.16 77 THR A CA 1
ATOM 501 C C . THR A 1 85 ? 47.965 32.063 7.660 1.00 35.19 77 THR A C 1
ATOM 502 O O . THR A 1 85 ? 47.302 32.294 6.651 1.00 33.22 77 THR A O 1
ATOM 506 N N . HIS A 1 86 ? 48.334 30.847 8.037 1.00 30.74 78 HIS A N 1
ATOM 507 C CA . HIS A 1 86 ? 48.112 29.641 7.248 1.00 37.44 78 HIS A CA 1
ATOM 508 C C . HIS A 1 86 ? 48.208 28.508 8.262 1.00 30.59 78 HIS A C 1
ATOM 509 O O . HIS A 1 86 ? 48.947 28.642 9.233 1.00 36.73 78 HIS A O 1
ATOM 516 N N . PRO A 1 87 ? 47.426 27.426 8.087 1.00 28.59 79 PRO A N 1
ATOM 517 C CA . PRO A 1 87 ? 47.385 26.389 9.125 1.00 34.22 79 PRO A CA 1
ATOM 518 C C . PRO A 1 87 ? 48.764 25.911 9.594 1.00 39.14 79 PRO A C 1
ATOM 519 O O . PRO A 1 87 ? 48.979 25.758 10.800 1.00 32.12 79 PRO A O 1
ATOM 523 N N . SER A 1 88 ? 49.691 25.721 8.662 1.00 32.22 80 SER A N 1
ATOM 524 C CA . SER A 1 88 ? 50.983 25.135 9.018 1.00 35.22 80 SER A CA 1
ATOM 525 C C . SER A 1 88 ? 51.765 26.069 9.936 1.00 34.87 80 SER A C 1
ATOM 526 O O . SER A 1 88 ? 52.603 25.629 10.724 1.00 41.13 80 SER A O 1
ATOM 529 N N . VAL A 1 89 ? 51.482 27.361 9.838 1.00 32.90 81 VAL A N 1
ATOM 530 C CA . VAL A 1 89 ? 52.125 28.338 10.699 1.00 33.43 81 VAL A CA 1
ATOM 531 C C . VAL A 1 89 ? 51.443 28.381 12.063 1.00 32.77 81 VAL A C 1
ATOM 532 O O . VAL A 1 89 ? 52.100 28.372 13.108 1.00 33.87 81 VAL A O 1
ATOM 536 N N . THR A 1 90 ? 50.112 28.443 12.042 1.00 33.74 82 THR A N 1
ATOM 537 C CA . THR A 1 90 ? 49.329 28.557 13.270 1.00 31.08 82 THR A CA 1
ATOM 538 C C . THR A 1 90 ? 49.579 27.370 14.203 1.00 32.77 82 THR A C 1
ATOM 539 O O . THR A 1 90 ? 49.674 27.540 15.423 1.00 33.26 82 THR A O 1
ATOM 543 N N . LEU A 1 91 ? 49.704 26.173 13.635 1.00 33.53 83 LEU A N 1
ATOM 544 C CA . LEU A 1 91 ? 50.004 25.004 14.454 1.00 40.49 83 LEU A CA 1
ATOM 545 C C . LEU A 1 91 ? 51.292 25.205 15.249 1.00 41.94 83 LEU A C 1
ATOM 546 O O . LEU A 1 91 ? 51.348 24.882 16.429 1.00 40.79 83 LEU A O 1
ATOM 551 N N . LYS A 1 92 ? 52.315 25.760 14.609 1.00 36.89 84 LYS A N 1
ATOM 552 C CA . LYS A 1 92 ? 53.567 26.044 15.309 1.00 38.31 84 LYS A CA 1
ATOM 553 C C . LYS A 1 92 ? 53.363 27.130 16.364 1.00 37.76 84 LYS A C 1
ATOM 554 O O . LYS A 1 92 ? 53.910 27.042 17.460 1.00 39.07 84 LYS A O 1
ATOM 556 N N . ASN A 1 93 ? 52.558 28.146 16.036 1.00 35.93 85 ASN A N 1
ATOM 557 C CA . ASN A 1 93 ? 52.276 29.207 16.989 1.00 35.42 85 ASN A CA 1
ATOM 558 C C . ASN A 1 93 ? 51.509 28.662 18.190 1.00 44.75 85 ASN A C 1
ATOM 559 O O . ASN A 1 93 ? 51.774 29.051 19.332 1.00 38.52 85 ASN A O 1
ATOM 564 N N . ILE A 1 94 ? 50.557 27.769 17.926 1.00 35.41 86 ILE A N 1
ATOM 565 C CA . ILE A 1 94 ? 49.790 27.137 18.993 1.00 36.56 86 ILE A CA 1
ATOM 566 C C . ILE A 1 94 ? 50.732 26.450 19.978 1.00 42.94 86 ILE A C 1
ATOM 567 O O . ILE A 1 94 ? 50.597 26.609 21.192 1.00 43.54 86 ILE A O 1
ATOM 572 N N . GLU A 1 95 ? 51.701 25.709 19.446 1.00 39.31 87 GLU A N 1
ATOM 573 C CA . GLU A 1 95 ? 52.698 25.029 20.272 1.00 41.53 87 GLU A CA 1
ATOM 574 C C . GLU A 1 95 ? 53.466 25.988 21.181 1.00 42.14 87 GLU A C 1
ATOM 575 O O . GLU A 1 95 ? 53.567 25.764 22.388 1.00 43.46 87 GLU A O 1
ATOM 581 N N . GLN A 1 96 ? 54.013 27.049 20.602 1.00 41.35 88 GLN A N 1
ATOM 582 C CA . GLN A 1 96 ? 54.754 28.031 21.389 1.00 45.72 88 GLN A CA 1
ATOM 583 C C . GLN A 1 96 ? 53.864 28.745 22.427 1.00 44.29 88 GLN A C 1
ATOM 584 O O . GLN A 1 96 ? 54.274 28.925 23.580 1.00 42.70 88 GLN A O 1
ATOM 586 N N . CYS A 1 97 ? 52.652 29.139 22.038 1.00 39.51 89 CYS A N 1
ATOM 587 C CA . CYS A 1 97 ? 51.770 29.855 22.969 1.00 38.97 89 CYS A CA 1
ATOM 588 C C . CYS A 1 97 ? 51.298 28.957 24.107 1.00 44.63 89 CYS A C 1
ATOM 589 O O . CYS A 1 97 ? 51.175 29.393 25.251 1.00 40.95 89 CYS A O 1
ATOM 592 N N . ARG A 1 98 ? 51.045 27.695 23.784 1.00 44.57 90 ARG A N 1
ATOM 593 C CA . ARG A 1 98 ? 50.622 26.725 24.778 1.00 47.43 90 ARG A CA 1
ATOM 594 C C . ARG A 1 98 ? 51.709 26.530 25.836 1.00 48.67 90 ARG A C 1
ATOM 595 O O . ARG A 1 98 ? 51.426 26.541 27.034 1.00 48.17 90 ARG A O 1
ATOM 603 N N . LYS A 1 99 ? 52.954 26.376 25.389 1.00 45.36 91 LYS A N 1
ATOM 604 C CA . LYS A 1 99 ? 54.078 26.196 26.301 1.00 49.92 91 LYS A CA 1
ATOM 605 C C . LYS A 1 99 ? 54.298 27.438 27.157 1.00 51.99 91 LYS A C 1
ATOM 606 O O . LYS A 1 99 ? 54.655 27.330 28.329 1.00 51.70 91 LYS A O 1
ATOM 608 N N . ALA A 1 100 ? 54.067 28.614 26.578 1.00 45.68 92 ALA A N 1
ATOM 609 C CA . ALA A 1 100 ? 54.312 29.868 27.284 1.00 45.80 92 ALA A CA 1
ATOM 610 C C . ALA A 1 100 ? 53.054 30.358 27.992 1.00 49.71 92 ALA A C 1
ATOM 611 O O . ALA A 1 100 ? 53.050 31.429 28.603 1.00 45.03 92 ALA A O 1
ATOM 613 N N . ARG A 1 101 ? 51.995 29.556 27.905 1.00 47.01 93 ARG A N 1
ATOM 614 C CA . ARG A 1 101 ? 50.710 29.858 28.525 1.00 47.25 93 ARG A CA 1
ATOM 615 C C . ARG A 1 101 ? 50.191 31.231 28.094 1.00 44.26 93 ARG A C 1
ATOM 616 O O . ARG A 1 101 ? 49.853 32.058 28.939 1.00 45.29 93 ARG A O 1
ATOM 624 N N . ARG A 1 102 ? 50.144 31.472 26.787 1.00 40.29 94 ARG A N 1
ATOM 625 C CA . ARG A 1 102 ? 49.649 32.745 26.259 1.00 38.54 94 ARG A CA 1
ATOM 626 C C . ARG A 1 102 ? 48.351 32.538 25.481 1.00 36.78 94 ARG A C 1
ATOM 627 O O . ARG A 1 102 ? 48.219 31.588 24.716 1.00 37.06 94 ARG A O 1
ATOM 635 N N . ALA A 1 103 ? 47.395 33.441 25.668 1.00 38.46 95 ALA A N 1
ATOM 636 C CA . ALA A 1 103 ? 46.118 33.333 24.977 1.00 34.18 95 ALA A CA 1
ATOM 637 C C . ALA A 1 103 ? 46.294 33.533 23.474 1.00 43.14 95 ALA A C 1
ATOM 638 O O . ALA A 1 103 ? 47.283 34.117 23.034 1.00 32.68 95 ALA A O 1
ATOM 640 N N . MET A 1 104 ? 45.329 33.054 22.690 1.00 31.53 96 MET A N 1
ATOM 641 C CA . MET A 1 104 ? 45.384 33.196 21.236 1.00 30.17 96 MET A CA 1
ATOM 642 C C . MET A 1 104 ? 44.066 33.637 20.625 1.00 28.55 96 MET A C 1
ATOM 643 O O . MET A 1 104 ? 43.003 33.264 21.097 1.00 32.49 96 MET A O 1
ATOM 648 N N . VAL A 1 105 ? 44.171 34.412 19.554 1.00 27.34 97 VAL A N 1
ATOM 649 C CA . VAL A 1 105 ? 43.050 34.702 18.667 1.00 25.82 97 VAL A CA 1
ATOM 650 C C . VAL A 1 105 ? 43.429 34.182 17.288 1.00 30.44 97 VAL A C 1
ATOM 651 O O . VAL A 1 105 ? 44.366 34.690 16.675 1.00 25.47 97 VAL A O 1
ATOM 655 N N . ILE A 1 106 ? 42.713 33.172 16.803 1.00 25.08 98 ILE A N 1
ATOM 656 C CA . ILE A 1 106 ? 43.066 32.511 15.543 1.00 24.87 98 ILE A CA 1
ATOM 657 C C . ILE A 1 106 ? 42.035 32.801 14.449 1.00 31.68 98 ILE A C 1
ATOM 658 O O . ILE A 1 106 ? 40.890 32.361 14.540 1.00 24.03 98 ILE A O 1
ATOM 663 N N . GLY A 1 107 ? 42.456 33.524 13.416 1.00 27.44 99 GLY A N 1
ATOM 664 C CA . GLY A 1 107 ? 41.605 33.816 12.274 1.00 23.54 99 GLY A CA 1
ATOM 665 C C . GLY A 1 107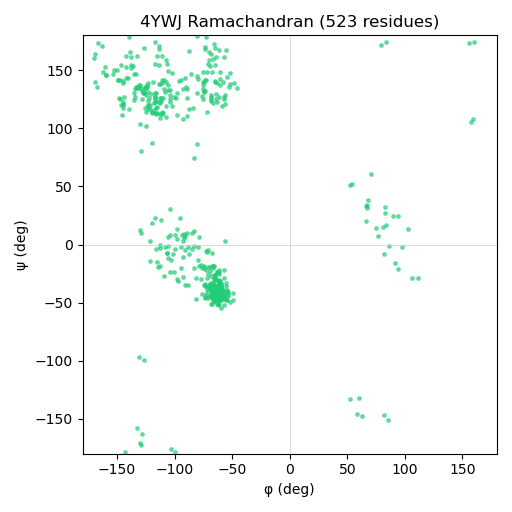 ? 41.962 33.009 11.034 1.00 21.66 99 GLY A C 1
ATOM 666 O O . GLY A 1 107 ? 41.223 32.987 10.058 1.00 30.14 99 GLY A O 1
ATOM 667 N N . THR A 1 108 ? 43.115 32.342 11.066 1.00 22.78 100 THR A N 1
ATOM 668 C CA . THR A 1 108 ? 43.504 31.470 9.978 1.00 23.18 100 THR A CA 1
ATOM 669 C C . THR A 1 108 ? 42.378 30.524 9.591 1.00 28.59 100 THR A C 1
ATOM 670 O O . THR A 1 108 ? 41.693 29.998 10.466 1.00 23.23 100 THR A O 1
ATOM 674 N N . THR A 1 109 ? 42.188 30.311 8.291 1.00 22.61 101 THR A N 1
ATOM 675 C CA . THR A 1 109 ? 41.168 29.380 7.819 1.00 26.72 101 THR A CA 1
ATOM 676 C C . THR A 1 109 ? 41.804 28.229 7.066 1.00 27.72 101 THR A C 1
ATOM 677 O O . THR A 1 109 ? 43.019 28.223 6.823 1.00 26.30 101 THR A O 1
ATOM 681 N N . GLY A 1 110 ? 40.974 27.263 6.692 1.00 26.05 102 GLY A N 1
ATOM 682 C CA . GLY A 1 110 ? 41.429 26.120 5.918 1.00 30.67 102 GLY A CA 1
ATOM 683 C C . GLY A 1 110 ? 42.040 24.978 6.707 1.00 31.07 102 GLY A C 1
ATOM 684 O O . GLY A 1 110 ? 42.720 24.129 6.136 1.00 29.58 102 GLY A O 1
ATOM 685 N N . PHE A 1 111 ? 41.813 24.941 8.016 1.00 27.18 103 PHE A N 1
ATOM 686 C CA . PHE A 1 111 ? 42.312 23.814 8.814 1.00 28.55 103 PHE A CA 1
ATOM 687 C C . PHE A 1 111 ? 41.627 22.517 8.407 1.00 38.51 103 PHE A C 1
ATOM 688 O O . PHE A 1 111 ? 40.422 22.509 8.150 1.00 31.19 103 PHE A O 1
ATOM 696 N N . SER A 1 112 ? 42.398 21.430 8.349 1.00 34.71 104 SER A N 1
ATOM 697 C CA . SER A 1 112 ? 41.841 20.097 8.178 1.00 42.26 104 SER A CA 1
ATOM 698 C C . SER A 1 112 ? 41.185 19.679 9.479 1.00 44.25 104 SER A C 1
ATOM 699 O O . SER A 1 112 ? 41.411 20.309 10.509 1.00 32.98 104 SER A O 1
ATOM 702 N N . ALA A 1 113 ? 40.410 18.599 9.440 1.00 43.69 105 ALA A N 1
ATOM 703 C CA . ALA A 1 113 ? 39.747 18.089 10.637 1.00 44.71 105 ALA A CA 1
ATOM 704 C C . ALA A 1 113 ? 40.772 17.718 11.717 1.00 35.05 105 ALA A C 1
ATOM 705 O O . ALA A 1 113 ? 40.618 18.081 12.878 1.00 40.51 105 ALA A O 1
ATOM 707 N N . ASP A 1 114 ? 41.821 16.999 11.340 1.00 36.27 106 ASP A N 1
ATOM 708 C CA . ASP A 1 114 ? 42.835 16.638 12.320 1.00 38.70 106 ASP A CA 1
ATOM 709 C C . ASP A 1 114 ? 43.538 17.871 12.895 1.00 41.83 106 ASP A C 1
ATOM 710 O O . ASP A 1 114 ? 43.861 17.898 14.086 1.00 38.72 106 ASP A O 1
ATOM 715 N N . GLU A 1 115 ? 43.774 18.883 12.059 1.00 35.44 107 GLU A N 1
ATOM 716 C CA . GLU A 1 115 ? 44.427 20.099 12.529 1.00 44.54 107 GLU A CA 1
ATOM 717 C C . GLU A 1 115 ? 43.524 20.824 13.524 1.00 47.46 107 GLU A C 1
ATOM 718 O O . GLU A 1 115 ? 44.006 21.425 14.482 1.00 42.70 107 GLU A O 1
ATOM 724 N N . LYS A 1 116 ? 42.214 20.740 13.302 1.00 33.21 108 LYS A N 1
ATOM 725 C CA . LYS A 1 116 ? 41.246 21.362 14.196 1.00 40.56 108 LYS A CA 1
ATOM 726 C C . LYS A 1 116 ? 41.264 20.756 15.593 1.00 44.50 108 LYS A C 1
ATOM 727 O O . LYS A 1 116 ? 41.086 21.468 16.586 1.00 42.76 108 LYS A O 1
ATOM 733 N N . LEU A 1 117 ? 41.466 19.443 15.671 1.00 35.02 109 LEU A N 1
ATOM 734 C CA . LEU A 1 117 ? 41.419 18.763 16.958 1.00 36.25 109 LEU A CA 1
ATOM 735 C C . LEU A 1 117 ? 42.519 19.282 17.870 1.00 45.69 109 LEU A C 1
ATOM 736 O O . LEU A 1 117 ? 42.361 19.322 19.091 1.00 48.39 109 LEU A O 1
ATOM 741 N N . LEU A 1 118 ? 43.629 19.689 17.265 1.00 43.92 110 LEU A N 1
ATOM 742 C CA . LEU A 1 118 ? 44.742 20.266 18.010 1.00 46.73 110 LEU A CA 1
ATOM 743 C C . LEU A 1 118 ? 44.313 21.554 18.702 1.00 41.28 110 LEU A C 1
ATOM 744 O O . LEU A 1 118 ? 44.765 21.851 19.806 1.00 40.39 110 LEU A O 1
ATOM 746 N N . LEU A 1 119 ? 43.435 22.314 18.055 1.00 47.14 111 LEU A N 1
ATOM 747 C CA . LEU A 1 119 ? 42.948 23.558 18.639 1.00 40.71 111 LEU A CA 1
ATOM 748 C C . LEU A 1 119 ? 42.226 23.291 19.950 1.00 41.79 111 LEU A C 1
ATOM 749 O O . LEU A 1 119 ? 42.530 23.911 20.967 1.00 42.19 111 LEU A O 1
ATOM 754 N N . ALA A 1 120 ? 41.271 22.367 19.930 1.00 45.71 112 ALA A N 1
ATOM 755 C CA . ALA A 1 120 ? 40.526 22.033 21.138 1.00 51.03 112 ALA A CA 1
ATOM 756 C C . ALA A 1 120 ? 41.464 21.483 22.211 1.00 47.31 112 ALA A C 1
ATOM 757 O O . ALA A 1 120 ? 41.271 21.726 23.401 1.00 47.52 112 ALA A O 1
ATOM 759 N N . GLU A 1 121 ? 42.492 20.756 21.781 1.00 45.65 113 GLU A N 1
ATOM 760 C CA . GLU A 1 121 ? 43.452 20.181 22.705 1.00 43.85 113 GLU A CA 1
ATOM 761 C C . GLU A 1 121 ? 44.237 21.271 23.427 1.00 43.10 113 GLU A C 1
ATOM 762 O O . GLU A 1 121 ? 44.396 21.242 24.652 1.00 41.68 113 GLU A O 1
ATOM 768 N N . ALA A 1 122 ? 44.724 22.242 22.666 1.00 38.79 114 ALA A N 1
ATOM 769 C CA . ALA A 1 122 ? 45.474 23.339 23.258 1.00 45.23 114 ALA A CA 1
ATOM 770 C C . ALA A 1 122 ? 44.576 24.161 24.181 1.00 44.32 114 ALA A C 1
ATOM 771 O O . ALA A 1 122 ? 45.052 24.788 25.127 1.00 40.47 114 ALA A O 1
ATOM 773 N N . ALA A 1 123 ? 43.274 24.144 23.906 1.00 41.27 115 ALA A N 1
ATOM 774 C CA . ALA A 1 123 ? 42.316 24.930 24.673 1.00 39.39 115 ALA A CA 1
ATOM 775 C C . ALA A 1 123 ? 42.108 24.372 26.078 1.00 43.15 115 ALA A C 1
ATOM 776 O O . ALA A 1 123 ? 41.386 24.963 26.882 1.00 47.00 115 ALA A O 1
ATOM 778 N N . LYS A 1 124 ? 42.724 23.226 26.367 1.00 37.98 116 LYS A N 1
ATOM 779 C CA . LYS A 1 124 ? 42.777 22.710 27.729 1.00 42.73 116 LYS A CA 1
ATOM 780 C C . LYS A 1 124 ? 43.731 23.555 28.563 1.00 46.16 116 LYS A C 1
ATOM 781 O O . LYS A 1 124 ? 43.565 23.681 29.776 1.00 51.00 116 LYS A O 1
ATOM 787 N N . ASP A 1 125 ? 44.729 24.133 27.900 1.00 43.25 117 ASP A N 1
ATOM 788 C CA . ASP A 1 125 ? 45.848 24.777 28.584 1.00 42.25 117 ASP A CA 1
ATOM 789 C C . ASP A 1 125 ? 45.831 26.297 28.469 1.00 47.10 117 ASP A C 1
ATOM 790 O O . ASP A 1 125 ? 46.375 26.991 29.332 1.00 49.28 117 ASP A O 1
ATOM 795 N N . ILE A 1 126 ? 45.233 26.811 27.395 1.00 41.35 118 ILE A N 1
ATOM 796 C CA . ILE A 1 126 ? 45.159 28.254 27.169 1.00 40.76 118 ILE A CA 1
ATOM 797 C C . ILE A 1 126 ? 43.777 28.659 26.661 1.00 37.34 118 ILE A C 1
ATOM 798 O O . ILE A 1 126 ? 43.063 27.856 26.069 1.00 37.33 118 ILE A O 1
ATOM 803 N N . PRO A 1 127 ? 43.392 29.915 26.902 1.00 34.79 119 PRO A N 1
ATOM 804 C CA . PRO A 1 127 ? 42.145 30.428 26.313 1.00 32.27 119 PRO A CA 1
ATOM 805 C C . PRO A 1 127 ? 42.352 30.844 24.848 1.00 31.16 119 PRO A C 1
ATOM 806 O O . PRO A 1 127 ? 43.321 31.543 24.529 1.00 32.65 119 PRO A O 1
ATOM 810 N N . ILE A 1 128 ? 41.477 30.368 23.966 1.00 30.42 120 ILE A N 1
ATOM 811 C CA . ILE A 1 128 ? 41.573 30.655 22.533 1.00 29.44 120 ILE A CA 1
ATOM 812 C C . ILE A 1 128 ? 40.246 31.161 21.966 1.00 28.12 120 ILE A C 1
ATOM 813 O O . ILE A 1 128 ? 39.208 30.572 22.239 1.00 32.14 120 ILE A O 1
ATOM 818 N N . VAL A 1 129 ? 40.288 32.218 21.156 1.00 27.08 121 VAL A N 1
ATOM 819 C CA . VAL A 1 129 ? 39.143 32.563 20.311 1.00 28.71 121 VAL A CA 1
ATOM 820 C C . VAL A 1 129 ? 39.457 32.153 18.869 1.00 31.96 121 VAL A C 1
ATOM 821 O O . VAL A 1 129 ? 40.451 32.594 18.294 1.00 28.70 121 VAL A O 1
ATOM 825 N N . PHE A 1 130 ? 38.596 31.311 18.309 1.00 27.30 122 PHE A N 1
ATOM 826 C CA . PHE A 1 130 ? 38.727 30.788 16.948 1.00 25.08 122 PHE A CA 1
ATOM 827 C C . PHE A 1 130 ? 37.422 31.028 16.217 1.00 24.86 122 PHE A C 1
ATOM 828 O O . PHE A 1 130 ? 36.376 30.620 16.709 1.00 29.01 122 PHE A O 1
ATOM 836 N N . ALA A 1 131 ? 37.463 31.694 15.065 1.00 26.14 123 ALA A N 1
ATOM 837 C CA . ALA A 1 131 ? 36.229 32.038 14.341 1.00 22.14 123 ALA A CA 1
ATOM 838 C C . ALA A 1 131 ? 36.466 32.081 12.830 1.00 25.65 123 ALA A C 1
ATOM 839 O O . ALA A 1 131 ? 37.517 32.535 12.382 1.00 23.71 123 ALA A O 1
ATOM 841 N N . ALA A 1 132 ? 35.495 31.600 12.054 1.00 23.67 124 ALA A N 1
ATOM 842 C CA . ALA A 1 132 ? 35.590 31.645 10.591 1.00 24.90 124 ALA A CA 1
ATOM 843 C C . ALA A 1 132 ? 35.297 33.046 10.065 1.00 22.08 124 ALA A C 1
ATOM 844 O O . ALA A 1 132 ? 35.615 33.381 8.921 1.00 22.84 124 ALA A O 1
ATOM 846 N N . ASN A 1 133 ? 34.673 33.855 10.904 1.00 19.36 125 ASN A N 1
ATOM 847 C CA . ASN A 1 133 ? 34.313 35.219 10.525 1.00 18.44 125 ASN A CA 1
ATOM 848 C C . ASN A 1 133 ? 34.432 36.100 11.757 1.00 18.77 125 ASN A C 1
ATOM 849 O O . ASN A 1 133 ? 33.652 35.962 12.697 1.00 20.38 125 ASN A O 1
ATOM 854 N N . PHE A 1 134 ? 35.408 37.008 11.759 1.00 18.48 126 PHE A N 1
ATOM 855 C CA . PHE A 1 134 ? 35.638 37.842 12.939 1.00 18.64 126 PHE A CA 1
ATOM 856 C C . PHE A 1 134 ? 34.870 39.175 12.907 1.00 23.38 126 PHE A C 1
ATOM 857 O O . PHE A 1 134 ? 35.018 40.018 13.797 1.00 18.96 126 PHE A O 1
ATOM 865 N N . SER A 1 135 ? 34.027 39.356 11.902 1.00 20.63 127 SER A N 1
ATOM 866 C CA . SER A 1 135 ? 33.238 40.594 11.838 1.00 19.03 127 SER A CA 1
ATOM 867 C C . SER A 1 135 ? 32.206 40.701 12.974 1.00 20.21 127 SER A C 1
ATOM 868 O O . SER A 1 135 ? 31.322 39.838 13.132 1.00 17.06 127 SER A O 1
ATOM 871 N N . VAL A 1 136 ? 32.308 41.762 13.766 1.00 18.74 128 VAL A N 1
ATOM 872 C CA . VAL A 1 136 ? 31.351 41.969 14.845 1.00 17.53 128 VAL A CA 1
ATOM 873 C C . VAL A 1 136 ? 29.961 42.150 14.246 1.00 22.41 128 VAL A C 1
ATOM 874 O O . VAL A 1 136 ? 29.017 41.495 14.677 1.00 17.40 128 VAL A O 1
ATOM 878 N N . GLY A 1 137 ? 29.844 42.995 13.223 1.00 14.94 129 GLY A N 1
ATOM 879 C CA . GLY A 1 137 ? 28.540 43.232 12.608 1.00 17.97 129 GLY A CA 1
ATOM 880 C C . GLY A 1 137 ? 27.901 41.980 12.030 1.00 24.67 129 GLY A C 1
ATOM 881 O O . GLY A 1 137 ? 26.691 41.781 12.175 1.00 19.78 129 GLY A O 1
ATOM 882 N N . VAL A 1 138 ? 28.693 41.109 11.397 1.00 14.46 130 VAL A N 1
ATOM 883 C CA . VAL A 1 138 ? 28.063 39.918 10.807 1.00 18.44 130 VAL A CA 1
ATOM 884 C C . VAL A 1 138 ? 27.566 39.004 11.920 1.00 20.66 130 VAL A C 1
ATOM 885 O O . VAL A 1 138 ? 26.439 38.499 11.855 1.00 17.68 130 VAL A O 1
ATOM 889 N N . ASN A 1 139 ? 28.380 38.817 12.955 1.00 21.41 131 ASN A N 1
ATOM 890 C CA . ASN A 1 139 ? 28.019 37.885 14.016 1.00 22.18 131 ASN A CA 1
ATOM 891 C C . ASN A 1 139 ? 26.823 38.395 14.806 1.00 22.90 131 ASN A C 1
ATOM 892 O O . ASN A 1 139 ? 25.992 37.602 15.272 1.00 21.21 131 ASN A O 1
ATOM 897 N N . LEU A 1 140 ? 26.752 39.708 14.973 1.00 22.69 132 LEU A N 1
ATOM 898 C CA . LEU A 1 140 ? 25.583 40.326 15.598 1.00 17.88 132 LEU A CA 1
ATOM 899 C C . LEU A 1 140 ? 24.354 40.035 14.765 1.00 18.13 132 LEU A C 1
ATOM 900 O O . LEU A 1 140 ? 23.322 39.648 15.300 1.00 17.70 132 LEU A O 1
ATOM 905 N N . CYS A 1 141 ? 24.465 40.231 13.456 1.00 17.34 133 CYS A N 1
ATOM 906 C CA . CYS A 1 141 ? 23.317 40.023 12.581 1.00 18.00 133 CYS A CA 1
ATOM 907 C C . CYS A 1 141 ? 22.811 38.598 12.662 1.00 22.74 133 CYS A C 1
ATOM 908 O O . CYS A 1 141 ? 21.607 38.380 12.583 1.00 21.08 133 CYS A O 1
ATOM 911 N N . LEU A 1 142 ? 23.725 37.636 12.821 1.00 19.29 134 LEU A N 1
ATOM 912 C CA . LEU A 1 142 ? 23.312 36.237 12.891 1.00 16.10 134 LEU A CA 1
ATOM 913 C C . LEU A 1 142 ? 22.386 36.003 14.077 1.00 19.09 134 LEU A C 1
ATOM 914 O O . LEU A 1 142 ? 21.405 35.255 13.974 1.00 24.74 134 LEU A O 1
ATOM 919 N N . LYS A 1 143 ? 22.702 36.633 15.202 1.00 19.23 135 LYS A N 1
ATOM 920 C CA . LYS A 1 143 ? 21.844 36.556 16.377 1.00 19.63 135 LYS A CA 1
ATOM 921 C C . LYS A 1 143 ? 20.514 37.292 16.139 1.00 19.44 135 LYS A C 1
ATOM 922 O O . LYS A 1 143 ? 19.448 36.782 16.495 1.00 24.06 135 LYS A O 1
ATOM 928 N N . LEU A 1 144 ? 20.567 38.491 15.555 1.00 17.23 136 LEU A N 1
ATOM 929 C CA . LEU A 1 144 ? 19.340 39.260 15.303 1.00 17.76 136 LEU A CA 1
ATOM 930 C C . LEU A 1 144 ? 18.391 38.486 14.389 1.00 23.73 136 LEU A C 1
ATOM 931 O O . LEU A 1 144 ? 17.164 38.533 14.561 1.00 19.23 136 LEU A O 1
ATOM 936 N N . LEU A 1 145 ? 18.955 37.766 13.423 1.00 19.72 137 LEU A N 1
ATOM 937 C CA . LEU A 1 145 ? 18.141 36.981 12.502 1.00 19.55 137 LEU A CA 1
ATOM 938 C C . LEU A 1 145 ? 17.393 35.861 13.202 1.00 22.13 137 LEU A C 1
ATOM 939 O O . LEU A 1 145 ? 16.262 35.538 12.828 1.00 19.38 137 LEU A O 1
ATOM 944 N N . ASP A 1 146 ? 18.029 35.247 14.198 1.00 20.98 138 ASP A N 1
ATOM 945 C CA . ASP A 1 146 ? 17.376 34.196 14.964 1.00 22.15 138 ASP A CA 1
ATOM 946 C C . ASP A 1 146 ? 16.187 34.755 15.735 1.00 19.49 138 ASP A C 1
ATOM 947 O O . ASP A 1 146 ? 15.105 34.164 15.748 1.00 26.38 138 ASP A O 1
ATOM 952 N N . THR A 1 147 ? 16.399 35.887 16.394 1.00 22.53 139 THR A N 1
ATOM 953 C CA . THR A 1 147 ? 15.329 36.539 17.135 1.00 22.41 139 THR A CA 1
ATOM 954 C C . THR A 1 147 ? 14.174 36.910 16.195 1.00 22.41 139 THR A C 1
ATOM 955 O O . THR A 1 147 ? 13.013 36.631 16.493 1.00 22.08 139 THR A O 1
ATOM 959 N N . ALA A 1 148 ? 14.495 37.512 15.054 1.00 21.70 140 ALA A N 1
ATOM 960 C CA . ALA A 1 148 ? 13.460 37.955 14.113 1.00 22.05 140 ALA A CA 1
ATOM 961 C C . ALA A 1 148 ? 12.649 36.778 13.559 1.00 24.11 140 ALA A C 1
ATOM 962 O O . ALA A 1 148 ? 11.425 36.835 13.496 1.00 25.14 140 ALA A O 1
ATOM 964 N N . ALA A 1 149 ? 13.328 35.714 13.148 1.00 21.18 141 ALA A N 1
ATOM 965 C CA . ALA A 1 149 ? 12.628 34.554 12.593 1.00 23.08 141 ALA A CA 1
ATOM 966 C C . ALA A 1 149 ? 11.661 33.949 13.611 1.00 22.87 141 ALA A C 1
ATOM 967 O O . ALA A 1 149 ? 10.539 33.560 13.265 1.00 25.69 141 ALA A O 1
ATOM 969 N N . ARG A 1 150 ? 12.085 33.878 14.870 1.00 21.15 142 ARG A N 1
ATOM 970 C CA . ARG A 1 150 ? 11.242 33.300 15.911 1.00 24.32 142 ARG A CA 1
ATOM 971 C C . ARG A 1 150 ? 10.021 34.156 16.228 1.00 24.35 142 ARG A C 1
ATOM 972 O O . ARG A 1 150 ? 8.958 33.623 16.489 1.00 24.77 142 ARG A O 1
ATOM 980 N N . VAL A 1 151 ? 10.186 35.475 16.231 1.00 23.10 143 VAL A N 1
ATOM 981 C CA . VAL A 1 151 ? 9.079 36.382 16.551 1.00 21.81 143 VAL A CA 1
ATOM 982 C C . VAL A 1 151 ? 8.087 36.447 15.395 1.00 20.04 143 VAL A C 1
ATOM 983 O O . VAL A 1 151 ? 6.871 36.364 15.603 1.00 23.43 143 VAL A O 1
ATOM 987 N N . LEU A 1 152 ? 8.600 36.567 14.177 1.00 20.63 144 LEU A N 1
ATOM 988 C CA . LEU A 1 152 ? 7.738 36.689 13.002 1.00 20.71 144 LEU A CA 1
ATOM 989 C C . LEU A 1 152 ? 7.115 35.365 12.559 1.00 26.53 144 LEU A C 1
ATOM 990 O O . LEU A 1 152 ? 6.031 35.358 11.982 1.00 25.05 144 LEU A O 1
ATOM 995 N N . GLY A 1 153 ? 7.796 34.249 12.803 1.00 25.62 145 GLY A N 1
ATOM 996 C CA . GLY A 1 153 ? 7.220 32.947 12.507 1.00 26.51 145 GLY A CA 1
ATOM 997 C C . GLY A 1 153 ? 6.812 32.726 11.057 1.00 28.74 145 GLY A C 1
ATOM 998 O O . GLY A 1 153 ? 7.446 33.247 10.142 1.00 25.27 145 GLY A O 1
ATOM 999 N N . ASP A 1 154 ? 5.739 31.964 10.846 1.00 30.64 146 ASP A N 1
ATOM 1000 C CA . ASP A 1 154 ? 5.332 31.566 9.496 1.00 30.27 146 ASP A CA 1
ATOM 1001 C C . ASP A 1 154 ? 4.456 32.634 8.813 1.00 27.34 146 ASP A C 1
ATOM 1002 O O . ASP A 1 154 ? 3.885 32.392 7.752 1.00 33.91 146 ASP A O 1
ATOM 1007 N N . GLU A 1 155 ? 4.352 33.810 9.418 1.00 29.98 147 GLU A N 1
ATOM 1008 C CA . GLU A 1 155 ? 3.628 34.930 8.810 1.00 26.33 147 GLU A CA 1
ATOM 1009 C C . GLU A 1 155 ? 4.378 35.614 7.658 1.00 25.73 147 GLU A C 1
ATOM 1010 O O . GLU A 1 155 ? 3.770 36.298 6.828 1.00 23.86 147 GLU A O 1
ATOM 1016 N N . VAL A 1 156 ? 5.697 35.442 7.600 1.00 21.08 148 VAL A N 1
ATOM 1017 C CA . VAL A 1 156 ? 6.512 36.227 6.659 1.00 20.69 148 VAL A CA 1
ATOM 1018 C C . VAL A 1 156 ? 7.156 35.377 5.568 1.00 21.02 148 VAL A C 1
ATOM 1019 O O . VAL A 1 156 ? 7.379 34.190 5.751 1.00 22.88 148 VAL A O 1
ATOM 1023 N N . ASP A 1 157 ? 7.440 36.003 4.431 1.00 17.06 149 ASP A N 1
ATOM 1024 C CA . ASP A 1 157 ? 8.283 35.403 3.407 1.00 19.42 149 ASP A CA 1
ATOM 1025 C C . ASP A 1 157 ? 9.690 35.856 3.679 1.00 20.83 149 ASP A C 1
ATOM 1026 O O . ASP A 1 157 ? 9.905 37.045 3.920 1.00 17.61 149 ASP A O 1
ATOM 1031 N N . ILE A 1 158 ? 10.654 34.939 3.650 1.00 16.36 150 ILE A N 1
ATOM 1032 C CA . ILE A 1 158 ? 12.031 35.357 3.937 1.00 15.64 150 ILE A CA 1
ATOM 1033 C C . ILE A 1 158 ? 12.934 35.246 2.708 1.00 15.51 150 ILE A C 1
ATOM 1034 O O . ILE A 1 158 ? 13.024 34.214 2.064 1.00 17.60 150 ILE A O 1
ATOM 1039 N N . GLU A 1 159 ? 13.596 36.352 2.385 1.00 17.73 151 GLU A N 1
ATOM 1040 C CA . GLU A 1 159 ? 14.345 36.453 1.156 1.00 14.87 151 GLU A CA 1
ATOM 1041 C C . GLU A 1 159 ? 15.698 37.042 1.520 1.00 15.26 151 GLU A C 1
ATOM 1042 O O . GLU A 1 159 ? 15.770 37.967 2.327 1.00 17.17 151 GLU A O 1
ATOM 1048 N N . ILE A 1 160 ? 16.760 36.460 0.970 1.00 15.68 152 ILE A N 1
ATOM 1049 C CA . ILE A 1 160 ? 18.119 36.925 1.263 1.00 13.89 152 ILE A CA 1
ATOM 1050 C C . ILE A 1 160 ? 18.670 37.493 -0.010 1.00 18.49 152 ILE A C 1
ATOM 1051 O O . ILE A 1 160 ? 18.742 36.789 -1.022 1.00 18.11 152 ILE A O 1
ATOM 1056 N N . ILE A 1 161 ? 19.070 38.766 0.048 1.00 14.11 153 ILE A N 1
ATOM 1057 C CA . ILE A 1 161 ? 19.544 39.481 -1.124 1.00 12.63 153 ILE A CA 1
ATOM 1058 C C . ILE A 1 161 ? 20.997 39.837 -0.847 1.00 12.76 153 ILE A C 1
ATOM 1059 O O . ILE A 1 161 ? 21.284 40.398 0.206 1.00 20.45 153 ILE A O 1
ATOM 1064 N N . GLU A 1 162 ? 21.916 39.491 -1.747 1.00 14.58 154 GLU A N 1
ATOM 1065 C CA . GLU A 1 162 ? 23.324 39.858 -1.507 1.00 11.73 154 GLU A CA 1
ATOM 1066 C C . GLU A 1 162 ? 23.925 40.349 -2.804 1.00 15.60 154 GLU A C 1
ATOM 1067 O O . GLU A 1 162 ? 23.473 39.974 -3.896 1.00 13.37 154 GLU A O 1
ATOM 1073 N N . ALA A 1 163 ? 24.925 41.227 -2.674 1.00 13.10 155 ALA A N 1
ATOM 1074 C CA . ALA A 1 163 ? 25.693 41.731 -3.809 1.00 13.87 155 ALA A CA 1
ATOM 1075 C C . ALA A 1 163 ? 27.173 41.606 -3.511 1.00 16.12 155 ALA A C 1
ATOM 1076 O O . ALA A 1 163 ? 27.620 41.882 -2.397 1.00 19.20 155 ALA A O 1
ATOM 1078 N N . HIS A 1 164 ? 27.922 41.158 -4.511 1.00 14.60 156 HIS A N 1
ATOM 1079 C CA . HIS A 1 164 ? 29.389 41.091 -4.446 1.00 13.23 156 HIS A CA 1
ATOM 1080 C C . HIS A 1 164 ? 29.944 41.453 -5.802 1.00 16.12 156 HIS A C 1
ATOM 1081 O O . HIS A 1 164 ? 29.254 41.383 -6.814 1.00 14.37 156 HIS A O 1
ATOM 1088 N N . HIS A 1 165 ? 31.228 41.801 -5.814 1.00 19.10 157 HIS A N 1
ATOM 1089 C CA . HIS A 1 165 ? 31.971 42.183 -7.017 1.00 20.50 157 HIS A CA 1
ATOM 1090 C C . HIS A 1 165 ? 31.967 41.169 -8.170 1.00 18.60 157 HIS A C 1
ATOM 1091 O O . HIS A 1 165 ? 31.602 40.004 -8.007 1.00 19.45 157 HIS A O 1
ATOM 1098 N N . ARG A 1 166 ? 32.421 41.638 -9.330 1.00 17.86 158 ARG A N 1
ATOM 1099 C CA . ARG A 1 166 ? 32.366 40.879 -10.580 1.00 20.81 158 ARG A CA 1
ATOM 1100 C C . ARG A 1 166 ? 33.357 39.717 -10.643 1.00 24.33 158 ARG A C 1
ATOM 1101 O O . ARG A 1 166 ? 33.323 38.937 -11.597 1.00 29.72 158 ARG A O 1
ATOM 1109 N N . HIS A 1 167 ? 34.239 39.591 -9.653 1.00 20.43 159 HIS A N 1
ATOM 1110 C CA . HIS A 1 167 ? 35.223 38.497 -9.713 1.00 22.89 159 HIS A CA 1
ATOM 1111 C C . HIS A 1 167 ? 34.883 37.295 -8.823 1.00 27.06 159 HIS A C 1
ATOM 1112 O O . HIS A 1 167 ? 35.552 36.264 -8.894 1.00 27.63 159 HIS A O 1
ATOM 1119 N N . LYS A 1 168 ? 33.862 37.431 -7.987 1.00 19.59 160 LYS A N 1
ATOM 1120 C CA . LYS A 1 168 ? 33.487 36.380 -7.037 1.00 22.09 160 LYS A CA 1
ATOM 1121 C C . LYS A 1 168 ? 32.937 35.180 -7.792 1.00 26.22 160 LYS A C 1
ATOM 1122 O O . LYS A 1 168 ? 32.047 35.327 -8.620 1.00 24.19 160 LYS A O 1
ATOM 1128 N N . VAL A 1 169 ? 33.472 33.994 -7.511 1.00 19.96 161 VAL A N 1
ATOM 1129 C CA . VAL A 1 169 ? 33.129 32.823 -8.314 1.00 18.6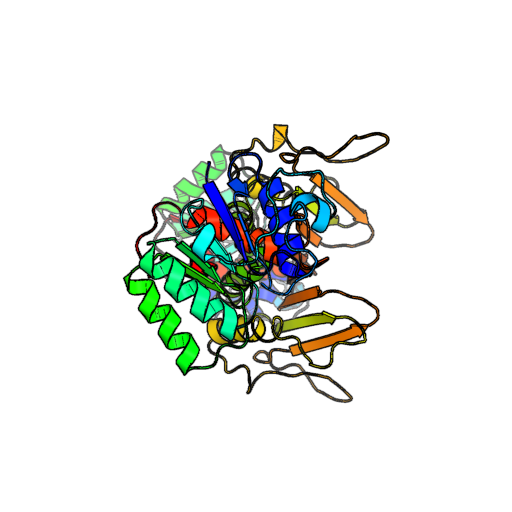8 161 VAL A CA 1
ATOM 1130 C C . VAL A 1 169 ? 31.983 31.998 -7.710 1.00 22.87 161 VAL A C 1
ATOM 1131 O O . VAL A 1 169 ? 31.355 31.210 -8.420 1.00 29.28 161 VAL A O 1
ATOM 1135 N N . ASP A 1 170 ? 31.728 32.148 -6.411 1.00 21.11 162 ASP A N 1
ATOM 1136 C CA . ASP A 1 170 ? 30.689 31.353 -5.742 1.00 24.42 162 ASP A CA 1
ATOM 1137 C C . ASP A 1 170 ? 29.426 32.147 -5.389 1.00 25.80 162 ASP A C 1
ATOM 1138 O O . ASP A 1 170 ? 29.512 33.293 -4.940 1.00 24.47 162 ASP A O 1
ATOM 1143 N N . ALA A 1 171 ? 28.264 31.523 -5.585 1.00 24.06 163 ALA A N 1
ATOM 1144 C CA . ALA A 1 171 ? 26.964 32.154 -5.288 1.00 24.47 163 ALA A CA 1
ATOM 1145 C C . ALA A 1 171 ? 25.934 31.185 -4.695 1.00 23.61 163 ALA A C 1
ATOM 1146 O O . ALA A 1 171 ? 25.930 30.003 -5.040 1.00 22.27 163 ALA A O 1
ATOM 1148 N N . PRO A 1 172 ? 25.096 31.661 -3.744 1.00 23.47 164 PRO A N 1
ATOM 1149 C CA . PRO A 1 172 ? 25.279 32.905 -2.984 1.00 18.91 164 PRO A CA 1
ATOM 1150 C C . PRO A 1 172 ? 26.503 32.784 -2.094 1.00 22.30 164 PRO A C 1
ATOM 1151 O O . PRO A 1 172 ? 27.096 31.696 -1.997 1.00 17.54 164 PRO A O 1
ATOM 1155 N N . SER A 1 173 ? 26.880 33.884 -1.460 1.00 17.85 165 SER A N 1
ATOM 1156 C CA . SER A 1 173 ? 28.074 33.930 -0.617 1.00 18.14 165 SER A CA 1
ATOM 1157 C C . SER A 1 173 ? 27.940 33.005 0.585 1.00 22.57 165 SER A C 1
ATOM 1158 O O . SER A 1 173 ? 26.826 32.605 0.960 1.00 22.86 165 SER A O 1
ATOM 1161 N N . GLY A 1 174 ? 29.079 32.673 1.191 1.00 21.70 166 GLY A N 1
ATOM 1162 C CA . GLY A 1 174 ? 29.104 31.853 2.390 1.00 25.82 166 GLY A CA 1
ATOM 1163 C C . GLY A 1 174 ? 28.298 32.481 3.514 1.00 26.87 166 GLY A C 1
ATOM 1164 O O . GLY A 1 174 ? 27.600 31.795 4.263 1.00 21.90 166 GLY A O 1
ATOM 1165 N N . THR A 1 175 ? 28.398 33.800 3.615 1.00 19.39 167 THR A N 1
ATOM 1166 C CA . THR A 1 175 ? 27.678 34.576 4.617 1.00 19.02 167 THR A CA 1
ATOM 1167 C C . THR A 1 175 ? 26.167 34.526 4.373 1.00 18.19 167 THR A C 1
ATOM 1168 O O . THR A 1 175 ? 25.399 34.346 5.314 1.00 18.49 167 THR A O 1
ATOM 1172 N N . ALA A 1 176 ? 25.741 34.658 3.119 1.00 17.76 168 ALA A N 1
ATOM 1173 C CA . ALA A 1 176 ? 24.300 34.577 2.818 1.00 22.64 168 ALA A CA 1
ATOM 1174 C C . ALA A 1 176 ? 23.755 33.189 3.158 1.00 16.84 168 ALA A C 1
ATOM 1175 O O . ALA A 1 176 ? 22.666 33.054 3.717 1.00 18.83 168 ALA A O 1
ATOM 1177 N N . LEU A 1 177 ? 24.522 32.154 2.821 1.00 18.71 169 LEU A N 1
ATOM 1178 C CA . LEU A 1 177 ? 24.102 30.792 3.118 1.00 23.19 169 LEU A CA 1
ATOM 1179 C C . LEU A 1 177 ? 24.005 30.572 4.633 1.00 27.53 169 LEU A C 1
ATOM 1180 O O . LEU A 1 177 ? 23.068 29.912 5.110 1.00 23.98 169 LEU A O 1
ATOM 1185 N N . ARG A 1 178 ? 24.936 31.151 5.394 1.00 21.57 170 ARG A N 1
ATOM 1186 C CA A ARG A 1 178 ? 24.896 31.023 6.847 0.45 22.01 170 ARG A CA 1
ATOM 1187 C CA B ARG A 1 178 ? 24.908 31.035 6.856 0.55 21.75 170 ARG A CA 1
ATOM 1188 C C . ARG A 1 178 ? 23.675 31.731 7.424 1.00 18.94 170 ARG A C 1
ATOM 1189 O O . ARG A 1 178 ? 23.009 31.210 8.332 1.00 22.75 170 ARG A O 1
ATOM 1204 N N . MET A 1 179 ? 23.379 32.910 6.892 1.00 18.61 171 MET A N 1
ATOM 1205 C CA . MET A 1 179 ? 22.162 33.616 7.281 1.00 21.41 171 MET A CA 1
ATOM 1206 C C . MET A 1 179 ? 20.930 32.761 6.966 1.00 24.45 171 MET A C 1
ATOM 1207 O O . MET A 1 179 ? 19.989 32.688 7.767 1.00 22.48 171 MET A O 1
ATOM 1212 N N . GLY A 1 180 ? 20.935 32.115 5.803 1.00 23.88 172 GLY A N 1
ATOM 1213 C CA . GLY A 1 180 ? 19.835 31.231 5.440 1.00 24.50 172 GLY A CA 1
ATOM 1214 C C . GLY A 1 180 ? 19.650 30.084 6.416 1.00 27.00 172 GLY A C 1
ATOM 1215 O O . GLY A 1 180 ? 18.529 29.716 6.772 1.00 22.00 172 GLY A O 1
ATOM 1216 N N . GLU A 1 181 ? 20.763 29.524 6.867 1.00 20.87 173 GLU A N 1
ATOM 1217 C CA . GLU A 1 181 ? 20.746 28.401 7.796 1.00 24.56 173 GLU A CA 1
ATOM 1218 C C . GLU A 1 181 ? 20.241 28.822 9.190 1.00 23.67 173 GLU A C 1
ATOM 1219 O O . GLU A 1 181 ? 19.523 28.064 9.851 1.00 24.30 173 GLU A O 1
ATOM 1225 N N . VAL A 1 182 ? 20.607 30.026 9.629 1.00 21.57 174 VAL A N 1
ATOM 1226 C CA . VAL A 1 182 ? 20.148 30.527 10.927 1.00 24.71 174 VAL A CA 1
ATOM 1227 C C . VAL A 1 182 ? 18.624 30.618 10.930 1.00 24.61 174 VAL A C 1
ATOM 1228 O O . VAL A 1 182 ? 17.962 30.171 11.861 1.00 24.67 174 VAL A O 1
ATOM 1232 N N . VAL A 1 183 ? 18.088 31.196 9.866 1.00 21.81 175 VAL A N 1
ATOM 1233 C CA . VAL A 1 183 ? 16.658 31.366 9.710 1.00 19.06 175 VAL A CA 1
ATOM 1234 C C . VAL A 1 183 ? 15.955 30.014 9.581 1.00 22.21 175 VAL A C 1
ATOM 1235 O O . VAL A 1 183 ? 14.964 29.745 10.265 1.00 23.92 175 VAL A O 1
ATOM 1239 N N . ALA A 1 184 ? 16.481 29.158 8.716 1.00 24.45 176 ALA A N 1
ATOM 1240 C CA . ALA A 1 184 ? 15.918 27.825 8.545 1.00 26.65 176 ALA A CA 1
ATOM 1241 C C . ALA A 1 184 ? 15.855 27.076 9.879 1.00 31.23 176 ALA A C 1
ATOM 1242 O O . ALA A 1 184 ? 14.810 26.522 10.231 1.00 29.48 176 ALA A O 1
ATOM 1244 N N . GLN A 1 185 ? 16.953 27.094 10.635 1.00 26.94 177 GLN A N 1
ATOM 1245 C CA . GLN A 1 185 ? 16.995 26.400 11.923 1.00 27.18 177 GLN A CA 1
ATOM 1246 C C . GLN A 1 185 ? 15.987 26.987 12.910 1.00 32.20 177 GLN A C 1
ATOM 1247 O O . GLN A 1 185 ? 15.308 26.244 13.616 1.00 31.43 177 GLN A O 1
ATOM 1249 N N . ALA A 1 186 ? 15.884 28.313 12.948 1.00 30.95 178 ALA A N 1
ATOM 1250 C CA . ALA A 1 186 ? 14.947 28.986 13.853 1.00 26.66 178 ALA A CA 1
ATOM 1251 C C . ALA A 1 186 ? 13.493 28.582 13.584 1.00 29.11 178 ALA A C 1
ATOM 1252 O O . ALA A 1 186 ? 12.672 28.507 14.505 1.00 27.44 178 ALA A O 1
ATOM 1254 N N . LEU A 1 187 ? 13.183 28.287 12.324 1.00 26.43 179 LEU A N 1
ATOM 1255 C CA . LEU A 1 187 ? 11.813 27.943 11.942 1.00 26.48 179 LEU A CA 1
ATOM 1256 C C . LEU A 1 187 ? 11.603 26.456 11.695 1.00 31.33 179 LEU A C 1
ATOM 1257 O O . LEU A 1 187 ? 10.546 26.050 11.215 1.00 32.71 179 LEU A O 1
ATOM 1262 N N . GLY A 1 188 ? 12.603 25.644 12.014 1.00 31.55 180 GLY A N 1
ATOM 1263 C CA . GLY A 1 188 ? 12.487 24.206 11.840 1.00 29.37 180 GLY A CA 1
ATOM 1264 C C . GLY A 1 188 ? 12.387 23.737 10.397 1.00 32.29 180 GLY A C 1
ATOM 1265 O O . GLY A 1 188 ? 11.725 22.736 10.112 1.00 31.39 180 GLY A O 1
ATOM 1266 N N . ARG A 1 189 ? 13.049 24.451 9.489 1.00 27.26 181 ARG A N 1
ATOM 1267 C CA . ARG A 1 189 ? 13.078 24.069 8.077 1.00 28.30 181 ARG A CA 1
ATOM 1268 C C . ARG A 1 189 ? 14.438 23.530 7.673 1.00 32.98 181 ARG A C 1
ATOM 1269 O O . ARG A 1 189 ? 15.456 23.804 8.306 1.00 34.28 181 ARG A O 1
ATOM 1277 N N . ASP A 1 190 ? 14.439 22.778 6.587 1.00 32.42 182 ASP A N 1
ATOM 1278 C CA . ASP A 1 190 ? 15.667 22.307 5.982 1.00 31.37 182 ASP A CA 1
ATOM 1279 C C . ASP A 1 190 ? 16.007 23.231 4.829 1.00 30.75 182 ASP A C 1
ATOM 1280 O O . ASP A 1 190 ? 15.293 23.249 3.824 1.00 31.23 182 ASP A O 1
ATOM 1285 N N . LEU A 1 191 ? 17.084 24.000 4.979 1.00 33.13 183 LEU A N 1
ATOM 1286 C CA . LEU A 1 191 ? 17.451 25.012 3.988 1.00 26.33 183 LEU A CA 1
ATOM 1287 C C . LEU A 1 191 ? 17.547 24.416 2.589 1.00 30.87 183 LEU A C 1
ATOM 1288 O O . LEU A 1 191 ? 17.032 24.979 1.632 1.00 27.02 183 LEU A O 1
ATOM 1293 N N . GLN A 1 192 ? 18.175 23.249 2.477 1.00 35.15 184 GLN A N 1
ATOM 1294 C CA . GLN A 1 192 ? 18.424 22.675 1.165 1.00 38.46 184 GLN A CA 1
ATOM 1295 C C . GLN A 1 192 ? 17.122 22.324 0.454 1.00 39.14 184 GLN A C 1
ATOM 1296 O O . GLN A 1 192 ? 17.051 22.353 -0.773 1.00 41.92 184 GLN A O 1
ATOM 1302 N N . GLU A 1 193 ? 16.080 22.008 1.211 1.00 35.77 185 GLU A N 1
ATOM 1303 C CA A GLU A 1 193 ? 14.831 21.657 0.559 0.47 33.18 185 GLU A CA 1
ATOM 1304 C CA B GLU A 1 193 ? 14.786 21.655 0.641 0.53 33.16 185 GLU A CA 1
ATOM 1305 C C . GLU A 1 193 ? 14.003 22.904 0.220 1.00 33.14 185 GLU A C 1
ATOM 1306 O O . GLU A 1 193 ? 13.303 22.912 -0.792 1.00 40.66 185 GLU A O 1
ATOM 1317 N N . VAL A 1 194 ? 14.101 23.966 1.013 1.00 26.17 186 VAL A N 1
ATOM 1318 C CA . VAL A 1 194 ? 13.248 25.130 0.737 1.00 25.88 186 VAL A CA 1
ATOM 1319 C C . VAL A 1 194 ? 13.934 26.277 -0.007 1.00 25.34 186 VAL A C 1
ATOM 1320 O O . VAL A 1 194 ? 13.280 27.264 -0.340 1.00 24.47 186 VAL A O 1
ATOM 1324 N N . ALA A 1 195 ? 15.233 26.170 -0.275 1.00 23.60 187 ALA A N 1
ATOM 1325 C CA . ALA A 1 195 ? 15.950 27.291 -0.901 1.00 27.46 187 ALA A CA 1
ATOM 1326 C C . ALA A 1 195 ? 15.634 27.411 -2.396 1.00 28.08 187 ALA A C 1
ATOM 1327 O O . ALA A 1 195 ? 15.508 26.407 -3.094 1.00 25.85 187 ALA A O 1
ATOM 1329 N N . VAL A 1 196 ? 15.480 28.646 -2.863 1.00 22.56 188 VAL A N 1
ATOM 1330 C CA . VAL A 1 196 ? 15.359 28.953 -4.286 1.00 24.44 188 VAL A CA 1
ATOM 1331 C C . VAL A 1 196 ? 16.440 29.985 -4.636 1.00 22.57 188 VAL A C 1
ATOM 1332 O O . VAL A 1 196 ? 16.611 30.948 -3.901 1.00 22.75 188 VAL A O 1
ATOM 1336 N N . TYR A 1 197 ? 17.156 29.787 -5.745 1.00 22.26 189 TYR A N 1
ATOM 1337 C CA . TYR A 1 197 ? 18.322 30.625 -6.064 1.00 21.77 189 TYR A CA 1
ATOM 1338 C C . TYR A 1 197 ? 18.148 31.533 -7.283 1.00 23.68 189 TYR A C 1
ATOM 1339 O O . TYR A 1 197 ? 19.044 32.316 -7.630 1.00 22.06 189 TYR A O 1
ATOM 1348 N N . GLY A 1 198 ? 17.006 31.417 -7.941 1.00 23.20 190 GLY A N 1
ATOM 1349 C CA . GLY A 1 198 ? 16.713 32.201 -9.120 1.00 21.30 190 GLY A CA 1
ATOM 1350 C C . GLY A 1 198 ? 15.251 32.047 -9.481 1.00 27.13 190 GLY A C 1
ATOM 1351 O O . GLY A 1 198 ? 14.584 31.135 -8.984 1.00 25.44 190 GLY A O 1
ATOM 1352 N N . ARG A 1 199 ? 14.744 32.937 -10.330 1.00 22.81 191 ARG A N 1
ATOM 1353 C CA . ARG A 1 199 ? 13.356 32.853 -10.786 1.00 21.02 191 ARG A CA 1
ATOM 1354 C C . ARG A 1 199 ? 13.265 33.287 -12.250 1.00 24.30 191 ARG A C 1
ATOM 1355 O O . ARG A 1 199 ? 13.728 34.384 -12.623 1.00 22.92 191 ARG A O 1
ATOM 1363 N N . GLU A 1 200 ? 12.668 32.431 -13.075 1.00 21.25 192 GLU A N 1
ATOM 1364 C CA . GLU A 1 200 ? 12.552 32.693 -14.502 1.00 21.82 192 GLU A CA 1
ATOM 1365 C C . GLU A 1 200 ? 11.274 32.077 -15.048 1.00 25.66 192 GLU A C 1
ATOM 1366 O O . GLU A 1 200 ? 11.057 30.878 -14.884 1.00 29.49 192 GLU A O 1
ATOM 1372 N N . GLY A 1 201 ? 10.443 32.880 -15.710 1.00 22.88 193 GLY A N 1
ATOM 1373 C CA . GLY A 1 201 ? 9.219 32.361 -16.308 1.00 24.80 193 GLY A CA 1
ATOM 1374 C C . GLY A 1 201 ? 8.052 32.300 -15.336 1.00 27.83 193 GLY A C 1
ATOM 1375 O O . GLY A 1 201 ? 7.965 33.091 -14.393 1.00 23.27 193 GLY A O 1
ATOM 1376 N N . GLN A 1 202 ? 7.148 31.347 -15.559 1.00 27.62 194 GLN A N 1
ATOM 1377 C CA . GLN A 1 202 ? 5.984 31.191 -14.687 1.00 26.50 194 GLN A CA 1
ATOM 1378 C C . GLN A 1 202 ? 6.323 30.426 -13.415 1.00 27.40 194 GLN A C 1
ATOM 1379 O O . GLN A 1 202 ? 6.151 29.213 -13.354 1.00 31.92 194 GLN A O 1
ATOM 1385 N N . THR A 1 203 ? 6.798 31.122 -12.395 1.00 26.45 195 THR A N 1
ATOM 1386 C CA . THR A 1 203 ? 7.226 30.445 -11.176 1.00 28.25 195 THR A CA 1
ATOM 1387 C C . THR A 1 203 ? 6.054 30.139 -10.239 1.00 35.49 195 THR A C 1
ATOM 1388 O O . THR A 1 203 ? 6.164 29.266 -9.379 1.00 32.87 195 THR A O 1
ATOM 1392 N N . GLY A 1 204 ? 4.942 30.855 -10.407 1.00 25.72 196 GLY A N 1
ATOM 1393 C CA . GLY A 1 204 ? 3.769 30.654 -9.565 1.00 26.39 196 GLY A CA 1
ATOM 1394 C C . GLY A 1 204 ? 3.801 31.390 -8.237 1.00 26.48 196 GLY A C 1
ATOM 1395 O O . GLY A 1 204 ? 4.807 32.022 -7.875 1.00 26.91 196 GLY A O 1
ATOM 1396 N N . ALA A 1 205 ? 2.689 31.315 -7.510 1.00 24.24 197 ALA A N 1
ATOM 1397 C CA . ALA A 1 205 ? 2.576 31.974 -6.209 1.00 25.15 197 ALA A CA 1
ATOM 1398 C C . ALA A 1 205 ? 3.629 31.415 -5.264 1.00 27.08 197 ALA A C 1
ATOM 1399 O O . ALA A 1 205 ? 3.926 30.226 -5.309 1.00 29.75 197 ALA A O 1
ATOM 1401 N N . ARG A 1 206 ? 4.201 32.272 -4.422 1.00 24.42 198 ARG A N 1
ATOM 1402 C CA . ARG A 1 206 ? 5.286 31.863 -3.535 1.00 24.01 198 ARG A CA 1
ATOM 1403 C C . ARG A 1 206 ? 4.816 30.990 -2.367 1.00 28.07 198 ARG A C 1
ATOM 1404 O O . ARG A 1 206 ? 3.861 31.326 -1.680 1.00 28.61 198 ARG A O 1
ATOM 1412 N N . ALA A 1 207 ? 5.508 29.878 -2.136 1.00 24.06 199 ALA A N 1
ATOM 1413 C CA . ALA A 1 207 ? 5.228 29.042 -0.972 1.00 24.95 199 ALA A CA 1
ATOM 1414 C C . ALA A 1 207 ? 5.777 29.744 0.257 1.00 22.41 199 ALA A C 1
ATOM 1415 O O . ALA A 1 207 ? 6.863 30.293 0.201 1.00 21.79 199 ALA A O 1
ATOM 1417 N N . ARG A 1 208 ? 5.049 29.715 1.368 1.00 25.94 200 ARG A N 1
ATOM 1418 C CA . ARG A 1 208 ? 5.502 30.433 2.562 1.00 28.30 200 ARG A CA 1
ATOM 1419 C C . ARG A 1 208 ? 6.852 29.927 3.101 1.00 25.31 200 ARG A C 1
ATOM 1420 O O . ARG A 1 208 ? 7.658 30.705 3.604 1.00 23.72 200 ARG A O 1
ATOM 1428 N N . GLU A 1 209 ? 7.097 28.625 2.985 1.00 25.02 201 GLU A N 1
ATOM 1429 C CA A GLU A 1 209 ? 8.286 28.035 3.588 0.54 28.63 201 GLU A CA 1
ATOM 1430 C CA B GLU A 1 209 ? 8.284 28.010 3.570 0.46 28.55 201 GLU A CA 1
ATOM 1431 C C . GLU A 1 209 ? 9.564 28.360 2.821 1.00 25.58 201 GLU A C 1
ATOM 1432 O O . GLU A 1 209 ? 10.655 28.257 3.373 1.00 23.42 201 GLU A O 1
ATOM 1443 N N . THR A 1 210 ? 9.422 28.731 1.553 1.00 20.72 202 THR A N 1
ATOM 1444 C CA . THR A 1 210 ? 10.576 29.027 0.704 1.00 23.00 202 THR A CA 1
ATOM 1445 C C . THR A 1 210 ? 11.507 30.038 1.366 1.00 23.26 202 THR A C 1
ATOM 1446 O O . THR A 1 210 ? 11.045 30.983 1.997 1.00 19.49 202 THR A O 1
ATOM 1450 N N . ILE A 1 211 ? 12.812 29.798 1.268 1.00 23.57 203 ILE A N 1
ATOM 1451 C CA . ILE A 1 211 ? 13.799 30.824 1.587 1.00 23.69 203 ILE A CA 1
ATOM 1452 C C . ILE A 1 211 ? 14.453 31.209 0.270 1.00 23.86 203 ILE A C 1
ATOM 1453 O O . ILE A 1 211 ? 15.139 30.401 -0.339 1.00 22.43 203 ILE A O 1
ATOM 1458 N N . GLY A 1 212 ? 14.215 32.441 -0.178 1.00 19.02 204 GLY A N 1
ATOM 1459 C CA . GLY A 1 212 ? 14.655 32.847 -1.501 1.00 16.75 204 GLY A CA 1
ATOM 1460 C C . GLY A 1 212 ? 16.002 33.548 -1.468 1.00 18.73 204 GLY A C 1
ATOM 1461 O O . GLY A 1 212 ? 16.284 34.312 -0.547 1.00 23.41 204 GLY A O 1
ATOM 1462 N N . PHE A 1 213 ? 16.834 33.276 -2.470 1.00 18.98 205 PHE A N 1
ATOM 1463 C CA . PHE A 1 213 ? 18.125 33.965 -2.607 1.00 15.79 205 PHE A CA 1
ATOM 1464 C C . PHE A 1 213 ? 18.160 34.760 -3.905 1.00 20.52 205 PHE A C 1
ATOM 1465 O O . PHE A 1 213 ? 18.019 34.183 -4.988 1.00 17.88 205 PHE A O 1
ATOM 1473 N N . ALA A 1 214 ? 18.375 36.075 -3.795 1.00 16.50 206 ALA A N 1
ATOM 1474 C CA . ALA A 1 214 ? 18.500 36.931 -4.954 1.00 15.87 206 ALA A CA 1
ATOM 1475 C C . ALA A 1 214 ? 19.922 37.444 -4.903 1.00 18.50 206 ALA A C 1
ATOM 1476 O O . ALA A 1 214 ? 20.306 38.090 -3.936 1.00 20.02 206 ALA A O 1
ATOM 1478 N N . THR A 1 215 ? 20.696 37.124 -5.927 1.00 18.80 207 THR A N 1
ATOM 1479 C CA . THR A 1 215 ? 22.127 37.331 -5.875 1.00 18.78 207 THR A CA 1
ATOM 1480 C C . THR A 1 215 ? 22.586 38.207 -7.006 1.00 19.02 207 THR A C 1
ATOM 1481 O O . THR A 1 215 ? 22.367 37.895 -8.183 1.00 19.36 207 THR A O 1
ATOM 1485 N N . VAL A 1 216 ? 23.243 39.306 -6.624 1.00 16.65 208 VAL A N 1
ATOM 1486 C CA . VAL A 1 216 ? 23.758 40.311 -7.523 1.00 14.36 208 VAL A CA 1
ATOM 1487 C C . VAL A 1 216 ? 25.264 40.150 -7.652 1.00 14.81 208 VAL A C 1
ATOM 1488 O O . VAL A 1 216 ? 25.956 39.997 -6.646 1.00 17.26 208 VAL A O 1
ATOM 1492 N N . ARG A 1 217 ? 25.758 40.167 -8.881 1.00 15.38 209 ARG A N 1
ATOM 1493 C CA . ARG A 1 217 ? 27.205 40.179 -9.111 1.00 18.06 209 ARG A CA 1
ATOM 1494 C C . ARG A 1 217 ? 27.531 41.391 -9.948 1.00 20.43 209 ARG A C 1
ATOM 1495 O O . ARG A 1 217 ? 27.050 41.508 -11.065 1.00 19.72 209 ARG A O 1
ATOM 1503 N N . ALA A 1 218 ? 28.351 42.300 -9.422 1.00 18.21 210 ALA A N 1
ATOM 1504 C CA . ALA A 1 218 ? 28.556 43.558 -10.116 1.00 16.29 210 ALA A CA 1
ATOM 1505 C C . ALA A 1 218 ? 29.727 44.341 -9.550 1.00 15.77 210 ALA A C 1
ATOM 1506 O O . ALA A 1 218 ? 29.861 44.456 -8.329 1.00 16.09 210 ALA A O 1
ATOM 1508 N N . GLY A 1 219 ? 30.553 44.889 -10.436 1.00 16.53 211 GLY A N 1
ATOM 1509 C CA . GLY A 1 219 ? 31.516 45.914 -10.046 1.00 21.46 211 GLY A CA 1
ATOM 1510 C C . GLY A 1 219 ? 32.533 45.495 -9.000 1.00 20.46 211 GLY A C 1
ATOM 1511 O O . GLY A 1 219 ? 33.136 44.416 -9.098 1.00 19.78 211 GLY A O 1
ATOM 1512 N N . ASP A 1 220 ? 32.703 46.335 -7.980 1.00 16.24 212 ASP A N 1
ATOM 1513 C CA . ASP A 1 220 ? 33.727 46.089 -6.966 1.00 20.12 212 ASP A CA 1
ATOM 1514 C C . ASP A 1 220 ? 33.120 45.874 -5.582 1.00 17.28 212 ASP A C 1
ATOM 1515 O O . ASP A 1 220 ? 33.802 46.047 -4.576 1.00 18.98 212 ASP A O 1
ATOM 1520 N N . VAL A 1 221 ? 31.848 45.481 -5.516 1.00 16.03 213 VAL A N 1
ATOM 1521 C CA . VAL A 1 221 ? 31.160 45.462 -4.225 1.00 20.66 213 VAL A CA 1
ATOM 1522 C C . VAL A 1 221 ? 31.822 44.503 -3.245 1.00 18.36 213 VAL A C 1
ATOM 1523 O O . VAL A 1 221 ? 32.016 43.312 -3.548 1.00 19.55 213 VAL A O 1
ATOM 1527 N N . VAL A 1 222 ? 32.155 45.007 -2.059 1.00 15.22 214 VAL A N 1
ATOM 1528 C CA . VAL A 1 222 ? 32.914 44.192 -1.097 1.00 16.77 214 VAL A CA 1
ATOM 1529 C C . VAL A 1 222 ? 32.029 43.105 -0.508 1.00 17.87 214 VAL A C 1
ATOM 1530 O O . VAL A 1 222 ? 32.472 41.974 -0.285 1.00 16.90 214 VAL A O 1
ATOM 1534 N N . GLY A 1 223 ? 30.771 43.466 -0.252 1.00 16.15 215 GLY A N 1
ATOM 1535 C CA . GLY A 1 223 ? 29.792 42.517 0.247 1.00 17.20 215 GLY A CA 1
ATOM 1536 C C . GLY A 1 223 ? 28.614 43.147 0.982 1.00 17.51 215 GLY A C 1
ATOM 1537 O O . GLY A 1 223 ? 28.759 43.600 2.121 1.00 19.13 215 GLY A O 1
ATOM 1538 N N . ASP A 1 224 ? 27.447 43.176 0.329 1.00 18.29 216 ASP A N 1
ATOM 1539 C CA . ASP A 1 224 ? 26.188 43.588 0.959 1.00 17.36 216 ASP A CA 1
ATOM 1540 C C . ASP A 1 224 ? 25.302 42.360 1.224 1.00 18.84 216 ASP A C 1
ATOM 1541 O O . ASP A 1 224 ? 25.183 41.506 0.353 1.00 18.84 216 ASP A O 1
ATOM 1546 N N . HIS A 1 225 ? 24.670 42.303 2.397 1.00 13.63 217 HIS A N 1
ATOM 1547 C CA . HIS A 1 225 ? 23.768 41.214 2.764 1.00 15.71 217 HIS A CA 1
ATOM 1548 C C . HIS A 1 225 ? 22.500 41.770 3.410 1.00 16.96 217 HIS A C 1
ATOM 1549 O O . HIS A 1 225 ? 22.565 42.494 4.398 1.00 19.75 217 HIS A O 1
ATOM 1556 N N . THR A 1 226 ? 21.351 41.425 2.850 1.00 16.57 218 THR A N 1
ATOM 1557 C CA . THR A 1 226 ? 20.075 41.801 3.435 1.00 16.82 218 THR A CA 1
ATOM 1558 C C . THR A 1 226 ? 19.183 40.578 3.580 1.00 18.82 218 THR A C 1
ATOM 1559 O O . THR A 1 226 ? 19.041 39.798 2.627 1.00 19.18 218 THR A O 1
ATOM 1563 N N . VAL A 1 227 ? 18.591 40.416 4.764 1.00 17.88 219 VAL A N 1
ATOM 1564 C CA . VAL A 1 227 ? 17.517 39.445 4.947 1.00 13.59 219 VAL A CA 1
ATOM 1565 C C . VAL A 1 227 ? 16.238 40.246 5.095 1.00 17.65 219 VAL A C 1
ATOM 1566 O O . VAL A 1 227 ? 16.119 41.055 6.014 1.00 14.29 219 VAL A O 1
ATOM 1570 N N . LEU A 1 228 ? 15.307 40.009 4.171 1.00 18.06 220 LEU A N 1
ATOM 1571 C CA . LEU A 1 228 ? 13.974 40.599 4.168 1.00 16.59 220 LEU A CA 1
ATOM 1572 C C . LEU A 1 228 ? 12.972 39.623 4.777 1.00 19.87 220 LEU A C 1
ATOM 1573 O O . LEU A 1 228 ? 12.944 38.448 4.395 1.00 15.57 220 LEU A O 1
ATOM 1578 N N . PHE A 1 229 ? 12.172 40.113 5.728 1.00 16.01 221 PHE A N 1
ATOM 1579 C CA . PHE A 1 229 ? 11.057 39.362 6.294 1.00 14.95 221 PHE A CA 1
ATOM 1580 C C . PHE A 1 229 ? 9.801 40.154 5.922 1.00 18.87 221 PHE A C 1
ATOM 1581 O O . PHE A 1 229 ? 9.632 41.278 6.396 1.00 15.97 221 PHE A O 1
ATOM 1589 N N . ALA A 1 230 ? 8.937 39.607 5.069 1.00 17.49 222 ALA A N 1
ATOM 1590 C CA . ALA A 1 230 ? 7.846 40.410 4.503 1.00 16.50 222 ALA A CA 1
ATOM 1591 C C . ALA A 1 230 ? 6.496 39.761 4.724 1.00 21.84 222 ALA A C 1
ATOM 1592 O O . ALA A 1 230 ? 6.306 38.575 4.446 1.00 18.53 222 ALA A O 1
ATOM 1594 N N . ALA A 1 231 ? 5.550 40.551 5.206 1.00 15.79 223 ALA A N 1
ATOM 1595 C CA . ALA A 1 231 ? 4.187 40.056 5.360 1.00 18.32 223 ALA A CA 1
ATOM 1596 C C . ALA A 1 231 ? 3.237 41.154 4.936 1.00 17.01 223 ALA A C 1
ATOM 1597 O O . ALA A 1 231 ? 3.670 42.242 4.544 1.00 20.52 223 ALA A O 1
ATOM 1599 N N . GLU A 1 232 ? 1.935 40.877 4.981 1.00 23.42 224 GLU A N 1
ATOM 1600 C CA A GLU A 1 232 ? 0.939 41.888 4.671 0.46 23.06 224 GLU A CA 1
ATOM 1601 C CA B GLU A 1 232 ? 0.988 41.921 4.626 0.54 22.51 224 GLU A CA 1
ATOM 1602 C C . GLU A 1 232 ? 1.134 43.076 5.599 1.00 23.07 224 GLU A C 1
ATOM 1603 O O . GLU A 1 232 ? 1.107 42.907 6.813 1.00 25.60 224 GLU A O 1
ATOM 1614 N N . GLY A 1 233 ? 1.323 44.260 5.040 1.00 19.58 225 GLY A N 1
ATOM 1615 C CA . GLY A 1 233 ? 1.444 45.450 5.854 1.00 23.42 225 GLY A CA 1
ATOM 1616 C C . GLY A 1 233 ? 2.840 45.891 6.223 1.00 21.04 225 GLY A C 1
ATOM 1617 O O . GLY A 1 233 ? 3.023 47.046 6.571 1.00 20.84 225 GLY A O 1
ATOM 1618 N N . GLU A 1 234 ? 3.833 44.997 6.171 1.00 17.96 226 GLU A N 1
ATOM 1619 C CA . GLU A 1 234 ? 5.163 45.405 6.637 1.00 18.31 226 GLU A CA 1
ATOM 1620 C C . GLU A 1 234 ? 6.315 44.537 6.140 1.00 18.57 226 GLU A C 1
ATOM 1621 O O . GLU A 1 234 ? 6.147 43.350 5.856 1.00 17.07 226 GLU A O 1
ATOM 1627 N N . ARG A 1 235 ? 7.482 45.172 6.055 1.00 15.74 227 ARG A N 1
ATOM 1628 C CA . ARG A 1 235 ? 8.763 44.525 5.794 1.00 13.96 227 ARG A CA 1
ATOM 1629 C C . ARG A 1 235 ? 9.732 44.851 6.920 1.00 12.97 227 ARG A C 1
ATOM 1630 O O . ARG A 1 235 ? 9.764 45.988 7.393 1.00 16.68 227 ARG A O 1
ATOM 1638 N N . VAL A 1 236 ? 10.509 43.850 7.345 1.00 13.60 228 VAL A N 1
ATOM 1639 C CA . VAL A 1 236 ? 11.634 44.046 8.259 1.00 14.98 228 VAL A CA 1
ATOM 1640 C C . VAL A 1 236 ? 12.885 43.643 7.499 1.00 16.18 228 VAL A C 1
ATOM 1641 O O . VAL A 1 236 ? 12.916 42.580 6.884 1.00 15.07 228 VAL A O 1
ATOM 1645 N N . GLU A 1 237 ? 13.915 44.493 7.500 1.00 12.84 229 GLU A N 1
ATOM 1646 C CA . GLU A 1 237 ? 15.166 44.113 6.845 1.00 13.86 229 GLU A CA 1
ATOM 1647 C C . GLU A 1 237 ? 16.312 44.255 7.823 1.00 17.46 229 GLU A C 1
ATOM 1648 O O . GLU A 1 237 ? 16.405 45.248 8.565 1.00 14.28 229 GLU A O 1
ATOM 1654 N N . ILE A 1 238 ? 17.176 43.245 7.824 1.00 12.45 230 ILE A N 1
ATOM 1655 C CA . ILE A 1 238 ? 18.390 43.251 8.616 1.00 15.96 230 ILE A CA 1
ATOM 1656 C C . ILE A 1 238 ? 19.531 43.208 7.620 1.00 15.58 230 ILE A C 1
ATOM 1657 O O . ILE A 1 238 ? 19.588 42.317 6.782 1.00 14.30 230 ILE A O 1
ATOM 1662 N N . THR A 1 239 ? 20.423 44.196 7.682 1.00 12.48 231 THR A N 1
ATOM 1663 C CA . THR A 1 239 ? 21.355 44.420 6.592 1.00 15.37 231 THR A CA 1
ATOM 1664 C C . THR A 1 239 ? 22.771 44.649 7.097 1.00 20.73 231 THR A C 1
ATOM 1665 O O . THR A 1 239 ? 22.969 45.414 8.047 1.00 14.85 231 THR A O 1
ATOM 1669 N N . HIS A 1 240 ? 23.743 43.976 6.468 1.00 13.30 232 HIS A N 1
ATOM 1670 C CA . HIS A 1 240 ? 25.157 44.227 6.732 1.00 15.76 232 HIS A CA 1
ATOM 1671 C C . HIS A 1 240 ? 25.860 44.660 5.437 1.00 18.35 232 HIS A C 1
ATOM 1672 O O . HIS A 1 240 ? 25.725 44.013 4.399 1.00 17.71 232 HIS A O 1
ATOM 1679 N N . LYS A 1 241 ? 26.589 45.769 5.500 1.00 19.34 233 LYS A N 1
ATOM 1680 C CA . LYS A 1 241 ? 27.320 46.288 4.344 1.00 15.16 233 LYS A CA 1
ATOM 1681 C C . LYS A 1 241 ? 28.784 46.368 4.715 1.00 20.19 233 LYS A C 1
ATOM 1682 O O . LYS A 1 241 ? 29.161 47.109 5.624 1.00 18.04 233 LYS A O 1
ATOM 1688 N N . ALA A 1 242 ? 29.617 45.606 4.022 1.00 18.59 234 ALA A N 1
ATOM 1689 C CA . ALA A 1 242 ? 31.046 45.645 4.309 1.00 16.32 234 ALA A CA 1
ATOM 1690 C C . ALA A 1 242 ? 31.744 46.596 3.366 1.00 16.72 234 ALA A C 1
ATOM 1691 O O . ALA A 1 242 ? 31.407 46.653 2.182 1.00 19.68 234 ALA A O 1
ATOM 1693 N N . SER A 1 243 ? 32.714 47.350 3.880 1.00 18.27 235 SER A N 1
ATOM 1694 C CA . SER A 1 243 ? 33.442 48.282 3.017 1.00 17.47 235 SER A CA 1
ATOM 1695 C C . SER A 1 243 ? 34.891 47.870 2.896 1.00 19.08 235 SER A C 1
ATOM 1696 O O . SER A 1 243 ? 35.562 48.257 1.944 1.00 22.17 235 SER A O 1
ATOM 1699 N N . SER A 1 244 ? 35.365 47.054 3.837 1.00 19.30 236 SER A N 1
ATOM 1700 C CA . SER A 1 244 ? 36.752 46.587 3.812 1.00 21.57 236 SER A CA 1
ATOM 1701 C C . SER A 1 244 ? 36.963 45.436 4.775 1.00 27.11 236 SER A C 1
ATOM 1702 O O . SER A 1 244 ? 36.083 45.131 5.574 1.00 26.13 236 SER A O 1
ATOM 1705 N N . ARG A 1 245 ? 38.155 44.833 4.745 1.00 21.82 237 ARG A N 1
ATOM 1706 C CA A ARG A 1 245 ? 38.445 43.717 5.638 0.58 26.25 237 ARG A CA 1
ATOM 1707 C CA B ARG A 1 245 ? 38.465 43.716 5.638 0.42 25.95 237 ARG A CA 1
ATOM 1708 C C . ARG A 1 245 ? 38.850 44.196 7.036 1.00 23.33 237 ARG A C 1
ATOM 1709 O O . ARG A 1 245 ? 39.185 43.391 7.914 1.00 22.90 237 ARG A O 1
ATOM 1724 N N . MET A 1 246 ? 38.818 45.503 7.251 1.00 21.31 238 MET A N 1
ATOM 1725 C CA . MET A 1 246 ? 39.125 46.028 8.573 1.00 27.65 238 MET A CA 1
ATOM 1726 C C . MET A 1 246 ? 38.097 45.523 9.594 1.00 25.31 238 MET A C 1
ATOM 1727 O O . MET A 1 246 ? 38.387 45.451 10.783 1.00 25.91 238 MET A O 1
ATOM 1732 N N . THR A 1 247 ? 36.903 45.155 9.130 1.00 21.91 239 THR A N 1
ATOM 1733 C CA . THR A 1 247 ? 35.893 44.666 10.052 1.00 23.33 239 THR A CA 1
ATOM 1734 C C . THR A 1 247 ? 36.391 43.389 10.759 1.00 24.79 239 THR A C 1
ATOM 1735 O O . THR A 1 247 ? 36.152 43.201 11.953 1.00 24.48 239 THR A O 1
ATOM 1739 N N . PHE A 1 248 ? 37.117 42.533 10.045 1.00 18.02 240 PHE A N 1
ATOM 1740 C CA . PHE A 1 248 ? 37.585 41.296 10.657 1.00 19.26 240 PHE A CA 1
ATOM 1741 C C . PHE A 1 248 ? 38.724 41.610 11.628 1.00 24.28 240 PHE A C 1
ATOM 1742 O O . PHE A 1 248 ? 38.871 40.966 12.673 1.00 22.79 240 PHE A O 1
ATOM 1750 N N . ALA A 1 249 ? 39.528 42.609 11.284 1.00 21.60 241 ALA A N 1
ATOM 1751 C CA . ALA A 1 249 ? 40.671 42.952 12.123 1.00 25.76 241 ALA A CA 1
ATOM 1752 C C . ALA A 1 249 ? 40.173 43.517 13.446 1.00 24.51 241 ALA A C 1
ATOM 1753 O O . ALA A 1 249 ? 40.690 43.176 14.518 1.00 24.20 241 ALA A O 1
ATOM 1755 N N . ARG A 1 250 ? 39.144 44.357 13.373 1.00 23.52 242 ARG A N 1
ATOM 1756 C CA . ARG A 1 250 ? 38.613 44.980 14.575 1.00 19.64 242 ARG A CA 1
ATOM 1757 C C . ARG A 1 250 ? 37.971 43.947 15.494 1.00 21.39 242 ARG A C 1
ATOM 1758 O O . ARG A 1 250 ? 38.108 44.039 16.717 1.00 20.32 242 ARG A O 1
ATOM 1766 N N . GLY A 1 251 ? 37.282 42.964 14.918 1.00 19.64 243 GLY A N 1
ATOM 1767 C CA . GLY A 1 251 ? 36.678 41.919 15.723 1.00 19.13 243 GLY A CA 1
ATOM 1768 C C . GLY A 1 251 ? 37.721 41.033 16.398 1.00 18.91 243 GLY A C 1
ATOM 1769 O O . GLY A 1 251 ? 37.530 40.597 17.532 1.00 19.86 243 GLY A O 1
ATOM 1770 N N . ALA A 1 252 ? 38.831 40.777 15.706 1.00 19.90 244 ALA A N 1
ATOM 1771 C CA . ALA A 1 252 ? 39.920 39.980 16.284 1.00 21.86 244 ALA A CA 1
ATOM 1772 C C . ALA A 1 252 ? 40.548 40.690 17.486 1.00 23.83 244 ALA A C 1
ATOM 1773 O O . ALA A 1 252 ? 40.874 40.071 18.510 1.00 23.93 244 ALA A O 1
ATOM 1775 N N . VAL A 1 253 ? 40.732 41.994 17.358 1.00 22.02 245 VAL A N 1
ATOM 1776 C CA . VAL A 1 253 ? 41.300 42.766 18.449 1.00 26.78 245 VAL A CA 1
ATOM 1777 C C . VAL A 1 253 ? 40.333 42.780 19.636 1.00 26.39 245 VAL A C 1
ATOM 1778 O O . VAL A 1 253 ? 40.756 42.650 20.785 1.00 28.70 245 VAL A O 1
ATOM 1782 N N . ARG A 1 254 ? 39.036 42.916 19.373 1.00 20.83 246 ARG A N 1
ATOM 1783 C CA . ARG A 1 254 ? 38.061 42.842 20.457 1.00 20.59 246 ARG A CA 1
ATOM 1784 C C . ARG A 1 254 ? 38.182 41.512 21.199 1.00 26.97 246 ARG A C 1
ATOM 1785 O O . ARG A 1 254 ? 38.146 41.466 22.428 1.00 27.57 246 ARG A O 1
ATOM 1793 N N . ALA A 1 255 ? 38.309 40.432 20.434 1.00 20.26 247 ALA A N 1
ATOM 1794 C CA . ALA A 1 255 ? 38.487 39.097 21.005 1.00 22.69 247 ALA A CA 1
ATOM 1795 C C . ALA A 1 255 ? 39.729 39.061 21.885 1.00 24.51 247 ALA A C 1
ATOM 1796 O O . ALA A 1 255 ? 39.720 38.484 22.970 1.00 24.01 247 ALA A O 1
ATOM 1798 N N . ALA A 1 256 ? 40.800 39.686 21.412 1.00 22.36 248 ALA A N 1
ATOM 1799 C CA . ALA A 1 256 ? 42.061 39.660 22.146 1.00 23.90 248 ALA A CA 1
ATOM 1800 C C . ALA A 1 256 ? 41.907 40.302 23.516 1.00 28.34 248 ALA A C 1
ATOM 1801 O O . ALA A 1 256 ? 42.485 39.838 24.512 1.00 30.53 248 ALA A O 1
ATOM 1803 N N . LEU A 1 257 ? 41.139 41.384 23.559 1.00 29.89 249 LEU A N 1
ATOM 1804 C CA . LEU A 1 257 ? 40.881 42.090 24.810 1.00 33.81 249 LEU A CA 1
ATOM 1805 C C . LEU A 1 257 ? 39.935 41.296 25.701 1.00 33.20 249 LEU A C 1
ATOM 1806 O O . LEU A 1 257 ? 40.146 41.197 26.906 1.00 33.09 249 LEU A O 1
ATOM 1811 N N . TRP A 1 258 ? 38.889 40.742 25.095 1.00 28.33 250 TRP A N 1
ATOM 1812 C CA . TRP A 1 258 ? 37.889 39.941 25.809 1.00 27.93 250 TRP A CA 1
ATOM 1813 C C . TRP A 1 258 ? 38.549 38.786 26.574 1.00 28.68 250 TRP A C 1
ATOM 1814 O O . TRP A 1 258 ? 38.108 38.403 27.659 1.00 32.61 250 TRP A O 1
ATOM 1825 N N . LEU A 1 259 ? 39.628 38.255 26.012 1.00 29.15 251 LEU A N 1
ATOM 1826 C CA . LEU A 1 259 ? 40.266 37.062 26.563 1.00 29.45 251 LEU A CA 1
ATOM 1827 C C . LEU A 1 259 ? 40.896 37.285 27.935 1.00 31.61 251 LEU A C 1
ATOM 1828 O O . LEU A 1 259 ? 41.168 36.326 28.667 1.00 35.04 251 LEU A O 1
ATOM 1833 N N . GLU A 1 260 ? 41.134 38.544 28.281 1.00 35.43 252 GLU A N 1
ATOM 1834 C CA . GLU A 1 260 ? 41.777 38.866 29.549 1.00 39.26 252 GLU A CA 1
ATOM 1835 C C . GLU A 1 260 ? 40.985 38.299 30.725 1.00 41.16 252 GLU A C 1
ATOM 1836 O O . GLU A 1 260 ? 39.785 38.555 30.861 1.00 41.24 252 GLU A O 1
ATOM 1842 N N . GLY A 1 261 ? 41.665 37.511 31.556 1.00 43.08 253 GLY A N 1
ATOM 1843 C CA . GLY A 1 261 ? 41.053 36.909 32.725 1.00 45.77 253 GLY A CA 1
ATOM 1844 C C . GLY A 1 261 ? 40.149 35.717 32.464 1.00 49.11 253 GLY A C 1
ATOM 1845 O O . GLY A 1 261 ? 39.489 35.231 33.380 1.00 51.29 253 GLY A O 1
ATOM 1846 N N . LYS A 1 262 ? 40.113 35.234 31.225 1.00 40.07 254 LYS A N 1
ATOM 1847 C CA . LYS A 1 262 ? 39.207 34.142 30.888 1.00 41.59 254 LYS A CA 1
ATOM 1848 C C . LYS A 1 262 ? 39.835 32.781 31.187 1.00 44.88 254 LYS A C 1
ATOM 1849 O O . LYS A 1 262 ? 41.050 32.598 31.064 1.00 42.83 254 LYS A O 1
ATOM 1855 N N . GLU A 1 263 ? 38.988 31.838 31.589 1.00 43.16 255 GLU A N 1
ATOM 1856 C CA . GLU A 1 263 ? 39.398 30.459 31.812 1.00 46.98 255 GLU A CA 1
ATOM 1857 C C . GLU A 1 263 ? 39.832 29.824 30.500 1.00 44.45 255 GLU A C 1
ATOM 1858 O O . GLU A 1 263 ? 39.390 30.245 29.428 1.00 42.34 255 GLU A O 1
ATOM 1864 N N . ASN A 1 264 ? 40.687 28.808 30.591 1.00 39.58 256 ASN A N 1
ATOM 1865 C CA . ASN A 1 264 ? 41.075 28.031 29.419 1.00 41.14 256 ASN A CA 1
ATOM 1866 C C . ASN A 1 264 ? 39.843 27.484 28.698 1.00 47.45 256 ASN A C 1
ATOM 1867 O O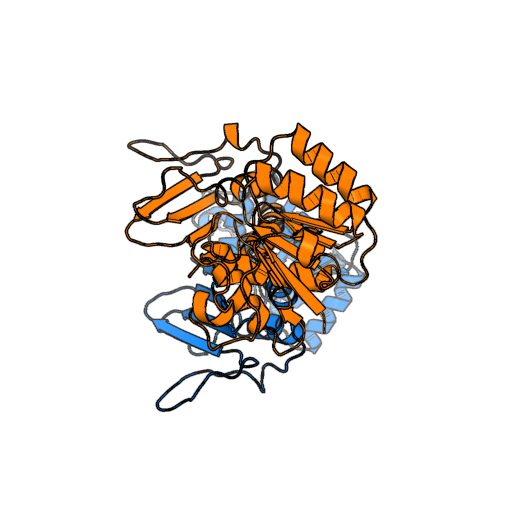 . ASN A 1 264 ? 38.846 27.121 29.327 1.00 45.41 256 ASN A O 1
ATOM 1872 N N . GLY A 1 265 ? 39.910 27.438 27.375 1.00 33.74 257 GLY A N 1
ATOM 1873 C CA . GLY A 1 265 ? 38.792 26.951 26.596 1.00 33.05 257 GLY A CA 1
ATOM 1874 C C . GLY A 1 265 ? 38.838 27.414 25.158 1.00 39.30 257 GLY A C 1
ATOM 1875 O O . GLY A 1 265 ? 39.712 28.199 24.771 1.00 36.72 257 GLY A O 1
ATOM 1876 N N . LEU A 1 266 ? 37.903 26.909 24.360 1.00 33.18 258 LEU A N 1
ATOM 1877 C CA . LEU A 1 266 ? 37.795 27.294 22.965 1.00 32.63 258 LEU A CA 1
ATOM 1878 C C . LEU A 1 266 ? 36.535 28.127 22.762 1.00 34.21 258 LEU A C 1
ATOM 1879 O O . LEU A 1 266 ? 35.426 27.617 22.900 1.00 36.37 258 LEU A O 1
ATOM 1884 N N . TYR A 1 267 ? 36.718 29.400 22.431 1.00 33.22 259 TYR A N 1
ATOM 1885 C CA . TYR A 1 267 ? 35.609 30.338 22.310 1.00 30.48 259 TYR A CA 1
ATOM 1886 C C . TYR A 1 267 ? 35.461 30.823 20.884 1.00 30.43 259 TYR A C 1
ATOM 1887 O O . TYR A 1 267 ? 36.403 30.693 20.074 1.00 27.06 259 TYR A O 1
ATOM 1896 N N . ASP A 1 268 ? 34.288 31.384 20.580 1.00 26.53 260 ASP A N 1
ATOM 1897 C CA . ASP A 1 268 ? 34.069 32.012 19.284 1.00 24.46 260 ASP A CA 1
ATOM 1898 C C . ASP A 1 268 ? 33.490 33.420 19.471 1.00 22.80 260 ASP A C 1
ATOM 1899 O O . ASP A 1 268 ? 33.389 33.915 20.593 1.00 23.47 260 ASP A O 1
ATOM 1904 N N . MET A 1 269 ? 33.096 34.060 18.378 1.00 23.27 261 MET A N 1
ATOM 1905 C CA . MET A 1 269 ? 32.631 35.436 18.493 1.00 25.43 261 MET A CA 1
ATOM 1906 C C . MET A 1 269 ? 31.273 35.548 19.186 1.00 25.55 261 MET A C 1
ATOM 1907 O O . MET A 1 269 ? 30.927 36.613 19.687 1.00 22.14 261 MET A O 1
ATOM 1912 N N . GLN A 1 270 ? 30.510 34.461 19.235 1.00 23.23 262 GLN A N 1
ATOM 1913 C CA . GLN A 1 270 ? 29.254 34.498 19.983 1.00 25.69 262 GLN A CA 1
ATOM 1914 C C . GLN A 1 270 ? 29.558 34.650 21.483 1.00 25.64 262 GLN A C 1
ATOM 1915 O O . GLN A 1 270 ? 28.822 35.296 22.218 1.00 27.77 262 GLN A O 1
ATOM 1921 N N . ASP A 1 271 ? 30.668 34.076 21.926 1.00 25.11 263 ASP A N 1
ATOM 1922 C CA . ASP A 1 271 ? 31.123 34.254 23.305 1.00 23.96 263 ASP A CA 1
ATOM 1923 C C . ASP A 1 271 ? 31.632 35.658 23.550 1.00 26.25 263 ASP A C 1
ATOM 1924 O O . ASP A 1 271 ? 31.329 36.272 24.568 1.00 26.09 263 ASP A O 1
ATOM 1929 N N . VAL A 1 272 ? 32.450 36.140 22.623 1.00 24.62 264 VAL A N 1
ATOM 1930 C CA . VAL A 1 272 ? 33.050 37.463 22.734 1.00 23.17 264 VAL A CA 1
ATOM 1931 C C . VAL A 1 272 ? 31.973 38.528 22.823 1.00 27.66 264 VAL A C 1
ATOM 1932 O O . VAL A 1 272 ? 32.081 39.483 23.606 1.00 22.70 264 VAL A O 1
ATOM 1936 N N . LEU A 1 273 ? 30.919 38.341 22.035 1.00 21.37 265 LEU A N 1
ATOM 1937 C CA . LEU A 1 273 ? 29.868 39.337 21.942 1.00 21.58 265 LEU A CA 1
ATOM 1938 C C . LEU A 1 273 ? 28.757 39.097 22.961 1.00 26.08 265 LEU A C 1
ATOM 1939 O O . LEU A 1 273 ? 27.836 39.905 23.091 1.00 26.71 265 LEU A O 1
ATOM 1944 N N . GLY A 1 274 ? 28.856 37.994 23.694 1.00 25.51 266 GLY A N 1
ATOM 1945 C CA . GLY A 1 274 ? 27.876 37.673 24.720 1.00 28.31 266 GLY A CA 1
ATOM 1946 C C . GLY A 1 274 ? 26.520 37.347 24.130 1.00 31.35 266 GLY A C 1
ATOM 1947 O O . GLY A 1 274 ? 25.488 37.707 24.688 1.00 32.20 266 GLY A O 1
ATOM 1948 N N . LEU A 1 275 ? 26.528 36.652 22.999 1.00 30.30 267 LEU A N 1
ATOM 1949 C CA . LEU A 1 275 ? 25.300 36.384 22.254 1.00 30.40 267 LEU A CA 1
ATOM 1950 C C . LEU A 1 275 ? 24.850 34.941 22.390 1.00 38.92 267 LEU A C 1
ATOM 1951 O O . LEU A 1 275 ? 23.774 34.575 21.917 1.00 42.17 267 LEU A O 1
ATOM 1956 N N . ARG A 1 276 ? 25.682 34.116 23.014 1.00 38.05 268 ARG A N 1
ATOM 1957 C CA . ARG A 1 276 ? 25.343 32.712 23.195 1.00 48.48 268 ARG A CA 1
ATOM 1958 C C . ARG A 1 276 ? 24.567 32.519 24.485 1.00 58.66 268 ARG A C 1
ATOM 1959 O O . ARG A 1 276 ? 23.467 31.967 24.483 1.00 63.34 268 ARG A O 1
ATOM 1968 N N . MET B 1 9 ? -13.174 28.470 18.356 1.00 91.64 1 MET B N 1
ATOM 1969 C CA . MET B 1 9 ? -12.503 29.673 17.873 1.00 89.16 1 MET B CA 1
ATOM 1970 C C . MET B 1 9 ? -12.602 30.804 18.895 1.00 84.00 1 MET B C 1
ATOM 1971 O O . MET B 1 9 ? -13.419 30.754 19.816 1.00 89.69 1 MET B O 1
ATOM 1976 N N . ARG B 1 10 ? -11.771 31.826 18.723 1.00 72.86 2 ARG B N 1
ATOM 1977 C CA . ARG B 1 10 ? -11.786 32.980 19.614 1.00 61.25 2 ARG B CA 1
ATOM 1978 C C . ARG B 1 10 ? -12.774 34.018 19.097 1.00 53.83 2 ARG B C 1
ATOM 1979 O O . ARG B 1 10 ? -12.704 34.434 17.941 1.00 54.19 2 ARG B O 1
ATOM 1987 N N . ARG B 1 11 ? -13.699 34.427 19.956 1.00 45.38 3 ARG B N 1
ATOM 1988 C CA . ARG B 1 11 ? -14.741 35.367 19.559 1.00 45.47 3 ARG B CA 1
ATOM 1989 C C . ARG B 1 11 ? -14.285 36.797 19.771 1.00 44.26 3 ARG B C 1
ATOM 1990 O O . ARG B 1 11 ? -14.144 37.250 20.909 1.00 42.52 3 ARG B O 1
ATOM 1998 N N . ILE B 1 12 ? -14.064 37.508 18.671 1.00 41.78 4 ILE B N 1
ATOM 1999 C CA . ILE B 1 12 ? -13.547 38.864 18.740 1.00 39.61 4 ILE B CA 1
ATOM 2000 C C . ILE B 1 12 ? -14.608 39.915 18.373 1.00 40.46 4 ILE B C 1
ATOM 2001 O O . ILE B 1 12 ? -15.305 39.791 17.365 1.00 42.30 4 ILE B O 1
ATOM 2006 N N . ALA B 1 13 ? -14.732 40.939 19.214 1.00 39.95 5 ALA B N 1
ATOM 2007 C CA . ALA B 1 13 ? -15.528 42.116 18.891 1.00 45.41 5 ALA B CA 1
ATOM 2008 C C . ALA B 1 13 ? -14.602 43.278 18.563 1.00 44.18 5 ALA B C 1
ATOM 2009 O O . ALA B 1 13 ? -13.491 43.366 19.082 1.00 37.34 5 ALA B O 1
ATOM 2011 N N . VAL B 1 14 ? -15.057 44.169 17.694 1.00 40.13 6 VAL B N 1
ATOM 2012 C CA . VAL B 1 14 ? -14.275 45.351 17.357 1.00 38.83 6 VAL B CA 1
ATOM 2013 C C . VAL B 1 14 ? -15.140 46.573 17.604 1.00 41.02 6 VAL B C 1
ATOM 2014 O O . VAL B 1 14 ? -16.282 46.627 17.145 1.00 40.28 6 VAL B O 1
ATOM 2018 N N . VAL B 1 15 ? -14.614 47.533 18.358 1.00 37.21 7 VAL B N 1
ATOM 2019 C CA . VAL B 1 15 ? -15.323 48.785 18.600 1.00 39.33 7 VAL B CA 1
ATOM 2020 C C . VAL B 1 15 ? -14.571 49.890 17.874 1.00 47.26 7 VAL B C 1
ATOM 2021 O O . VAL B 1 15 ? -13.334 49.916 17.865 1.00 44.28 7 VAL B O 1
ATOM 2025 N N . GLY B 1 16 ? -15.323 50.788 17.250 1.00 51.42 8 GLY B N 1
ATOM 2026 C CA . GLY B 1 16 ? -14.760 51.720 16.292 1.00 50.49 8 GLY B CA 1
ATOM 2027 C C . GLY B 1 16 ? -14.662 51.019 14.953 1.00 44.91 8 GLY B C 1
ATOM 2028 O O . GLY B 1 16 ? -13.759 51.287 14.153 1.00 39.72 8 GLY B O 1
ATOM 2029 N N . ALA B 1 17 ? -15.611 50.117 14.705 1.00 46.68 9 ALA B N 1
ATOM 2030 C CA . ALA B 1 17 ? -15.514 49.195 13.576 1.00 49.84 9 ALA B CA 1
ATOM 2031 C C . ALA B 1 17 ? -15.655 49.894 12.225 1.00 50.10 9 ALA B C 1
ATOM 2032 O O . ALA B 1 17 ? -15.247 49.351 11.201 1.00 46.01 9 ALA B O 1
ATOM 2034 N N . ALA B 1 18 ? -16.216 51.098 12.227 1.00 42.16 10 ALA B N 1
ATOM 2035 C CA . ALA B 1 18 ? -16.392 51.855 10.992 1.00 43.53 10 ALA B CA 1
ATOM 2036 C C . ALA B 1 18 ? -15.216 52.788 10.722 1.00 43.23 10 ALA B C 1
ATOM 2037 O O . ALA B 1 18 ? -15.095 53.350 9.633 1.00 47.77 10 ALA B O 1
ATOM 2039 N N . GLY B 1 19 ? -14.345 52.947 11.713 1.00 42.37 11 GLY B N 1
ATOM 2040 C CA . GLY B 1 19 ? -13.168 53.785 11.564 1.00 39.93 11 GLY B CA 1
ATOM 2041 C C . GLY B 1 19 ? -12.088 53.192 10.686 1.00 43.14 11 GLY B C 1
ATOM 2042 O O . GLY B 1 19 ? -12.221 52.075 10.184 1.00 45.42 11 GLY B O 1
ATOM 2043 N N . ARG B 1 20 ? -11.011 53.946 10.501 1.00 37.22 12 ARG B N 1
ATOM 2044 C CA . ARG B 1 20 ? -9.902 53.484 9.683 1.00 43.50 12 ARG B CA 1
ATOM 2045 C C . ARG B 1 20 ? -9.313 52.191 10.248 1.00 37.39 12 ARG B C 1
ATOM 2046 O O . ARG B 1 20 ? -9.239 51.185 9.545 1.00 38.80 12 ARG B O 1
ATOM 2054 N N . MET B 1 21 ? -8.925 52.197 11.518 1.00 38.69 13 MET B N 1
ATOM 2055 C CA . MET B 1 21 ? -8.339 50.994 12.105 1.00 31.76 13 MET B CA 1
ATOM 2056 C C . MET B 1 21 ? -9.406 49.915 12.236 1.00 34.90 13 MET B C 1
ATOM 2057 O O . MET B 1 21 ? -9.125 48.730 12.053 1.00 34.91 13 MET B O 1
ATOM 2062 N N . GLY B 1 22 ? -10.630 50.337 12.535 1.00 37.27 14 GLY B N 1
ATOM 2063 C CA . GLY B 1 22 ? -11.745 49.419 12.644 1.00 34.83 14 GLY B CA 1
ATOM 2064 C C . GLY B 1 22 ? -11.896 48.528 11.429 1.00 42.14 14 GLY B C 1
ATOM 2065 O O . GLY B 1 22 ? -11.997 47.309 11.559 1.00 39.04 14 GLY B O 1
ATOM 2066 N N . LYS B 1 23 ? -11.888 49.137 10.246 1.00 36.85 15 LYS B N 1
ATOM 2067 C CA . LYS B 1 23 ? -12.029 48.390 9.003 1.00 38.18 15 LYS B CA 1
ATOM 2068 C C . LYS B 1 23 ? -10.870 47.421 8.806 1.00 39.90 15 LYS B C 1
ATOM 2069 O O . LYS B 1 23 ? -11.067 46.286 8.361 1.00 37.90 15 LYS B O 1
ATOM 2075 N N . ASN B 1 24 ? -9.660 47.877 9.135 1.00 36.49 16 ASN B N 1
ATOM 2076 C CA . ASN B 1 24 ? -8.484 47.034 9.033 1.00 34.84 16 ASN B CA 1
ATOM 2077 C C . ASN B 1 24 ? -8.572 45.871 10.016 1.00 35.44 16 ASN B C 1
ATOM 2078 O O . ASN B 1 24 ? -8.137 44.756 9.718 1.00 34.22 16 ASN B O 1
ATOM 2083 N N . LEU B 1 25 ? -9.125 46.138 11.193 1.00 33.96 17 LEU B N 1
ATOM 2084 C CA . LEU B 1 25 ? -9.250 45.105 12.219 1.00 35.56 17 LEU B CA 1
ATOM 2085 C C . LEU B 1 25 ? -10.200 44.000 11.754 1.00 35.91 17 LEU B C 1
ATOM 2086 O O . LEU B 1 25 ? -9.909 42.807 11.907 1.00 34.59 17 LEU B O 1
ATOM 2091 N N . ILE B 1 26 ? -11.319 44.406 11.159 1.00 39.25 18 ILE B N 1
ATOM 2092 C CA . ILE B 1 26 ? -12.289 43.461 10.614 1.00 38.04 18 ILE B CA 1
ATOM 2093 C C . ILE B 1 26 ? -11.614 42.519 9.624 1.00 42.44 18 ILE B C 1
ATOM 2094 O O . ILE B 1 26 ? -11.808 41.300 9.678 1.00 40.29 18 ILE B O 1
ATOM 2099 N N . GLU B 1 27 ? -10.807 43.090 8.734 1.00 40.26 19 GLU B N 1
ATOM 2100 C CA . GLU B 1 27 ? -10.093 42.311 7.731 1.00 41.10 19 GLU B CA 1
ATOM 2101 C C . GLU B 1 27 ? -9.053 41.393 8.372 1.00 41.30 19 GLU B C 1
ATOM 2102 O O . GLU B 1 27 ? -8.949 40.217 8.018 1.00 41.58 19 GLU B O 1
ATOM 2108 N N . ALA B 1 28 ? -8.291 41.930 9.319 1.00 37.20 20 ALA B N 1
ATOM 2109 C CA . ALA B 1 28 ? -7.259 41.149 9.999 1.00 36.97 20 ALA B CA 1
ATOM 2110 C C . ALA B 1 28 ? -7.866 39.975 10.778 1.00 40.27 20 ALA B C 1
ATOM 2111 O O . ALA B 1 28 ? -7.282 38.890 10.829 1.00 42.71 20 ALA B O 1
ATOM 2113 N N . VAL B 1 29 ? -9.032 40.192 11.378 1.00 38.53 21 VAL B N 1
ATOM 2114 C CA . VAL B 1 29 ? -9.714 39.134 12.123 1.00 43.04 21 VAL B CA 1
ATOM 2115 C C . VAL B 1 29 ? -10.173 38.018 11.186 1.00 49.11 21 VAL B C 1
ATOM 2116 O O . VAL B 1 29 ? -9.975 36.833 11.465 1.00 45.62 21 VAL B O 1
ATOM 2120 N N . GLN B 1 30 ? -10.788 38.403 10.074 1.00 52.97 22 GLN B N 1
ATOM 2121 C CA . GLN B 1 30 ? -11.299 37.436 9.108 1.00 62.84 22 GLN B CA 1
ATOM 2122 C C . GLN B 1 30 ? -10.188 36.641 8.427 1.00 65.76 22 GLN B C 1
ATOM 2123 O O . GLN B 1 30 ? -10.435 35.576 7.866 1.00 74.31 22 GLN B O 1
ATOM 2129 N N . GLN B 1 31 ? -8.967 37.155 8.486 1.00 62.97 23 GLN B N 1
ATOM 2130 C CA . GLN B 1 31 ? -7.848 36.534 7.790 1.00 63.87 23 GLN B CA 1
ATOM 2131 C C . GLN B 1 31 ? -7.094 35.521 8.650 1.00 73.06 23 GLN B C 1
ATOM 2132 O O . GLN B 1 31 ? -6.053 35.009 8.239 1.00 79.35 23 GLN B O 1
ATOM 2134 N N . THR B 1 32 ? -7.616 35.222 9.834 1.00 74.21 24 THR B N 1
ATOM 2135 C CA . THR B 1 32 ? -6.890 34.376 10.781 1.00 75.29 24 THR B CA 1
ATOM 2136 C C . THR B 1 32 ? -6.975 32.887 10.460 1.00 85.32 24 THR B C 1
ATOM 2137 O O . THR B 1 32 ? -6.505 32.053 11.236 1.00 85.39 24 THR B O 1
ATOM 2141 N N . GLY B 1 33 ? -7.572 32.551 9.322 1.00 91.67 25 GLY B N 1
ATOM 2142 C CA . GLY B 1 33 ? -7.689 31.163 8.917 1.00 95.59 25 GLY B CA 1
ATOM 2143 C C . GLY B 1 33 ? -8.589 30.333 9.814 1.00 95.76 25 GLY B C 1
ATOM 2144 O O . GLY B 1 33 ? -8.497 29.104 9.834 1.00 101.70 25 GLY B O 1
ATOM 2145 N N . GLY B 1 34 ? -9.457 31.003 10.563 1.00 88.82 26 GLY B N 1
ATOM 2146 C CA . GLY B 1 34 ? -10.432 30.311 11.387 1.00 85.43 26 GLY B CA 1
ATOM 2147 C C . GLY B 1 34 ? -10.044 30.160 12.844 1.00 77.17 26 GLY B C 1
ATOM 2148 O O . GLY B 1 34 ? -10.807 29.612 13.643 1.00 78.39 26 GLY B O 1
ATOM 2149 N N . ALA B 1 35 ? -8.850 30.630 13.189 1.00 72.34 27 ALA B N 1
ATOM 2150 C CA . ALA B 1 35 ? -8.422 30.641 14.582 1.00 70.83 27 ALA B CA 1
ATOM 2151 C C . ALA B 1 35 ? -9.371 31.534 15.369 1.00 73.51 27 ALA B C 1
ATOM 2152 O O . ALA B 1 35 ? -9.820 31.187 16.463 1.00 74.31 27 ALA B O 1
ATOM 2154 N N . ALA B 1 36 ? -9.685 32.681 14.779 1.00 73.21 28 ALA B N 1
ATOM 2155 C CA . ALA B 1 36 ? -10.626 33.624 15.360 1.00 66.11 28 ALA B CA 1
ATOM 2156 C C . ALA B 1 36 ? -11.718 33.965 14.356 1.00 62.16 28 ALA B C 1
ATOM 2157 O O . ALA B 1 36 ? -11.623 33.621 13.175 1.00 60.24 28 ALA B O 1
ATOM 2159 N N . GLY B 1 37 ? -12.754 34.643 14.840 1.00 57.22 29 GLY B N 1
ATOM 2160 C CA . GLY B 1 37 ? -13.832 35.121 13.995 1.00 54.11 29 GLY B CA 1
ATOM 2161 C C . GLY B 1 37 ? -14.497 36.337 14.610 1.00 47.20 29 GLY B C 1
ATOM 2162 O O . GLY B 1 37 ? -14.570 36.458 15.835 1.00 44.10 29 GLY B O 1
ATOM 2163 N N . LEU B 1 38 ? -14.960 37.252 13.767 1.00 44.62 30 LEU B N 1
ATOM 2164 C CA . LEU B 1 38 ? -15.677 38.425 14.246 1.00 44.41 30 LEU B CA 1
ATOM 2165 C C . LEU B 1 38 ? -17.076 38.030 14.692 1.00 47.14 30 LEU B C 1
ATOM 2166 O O . LEU B 1 38 ? -17.780 37.341 13.958 1.00 54.20 30 LEU B O 1
ATOM 2171 N N . THR B 1 39 ? -17.485 38.459 15.883 1.00 47.19 31 THR B N 1
ATOM 2172 C CA . THR B 1 39 ? -18.856 38.195 16.335 1.00 52.80 31 THR B CA 1
ATOM 2173 C C . THR B 1 39 ? -19.620 39.474 16.656 1.00 53.85 31 THR B C 1
ATOM 2174 O O . THR B 1 39 ? -20.831 39.449 16.798 1.00 53.25 31 THR B O 1
ATOM 2178 N N . ALA B 1 40 ? -18.919 40.596 16.771 1.00 49.71 32 ALA B N 1
ATOM 2179 C CA . ALA B 1 40 ? -19.604 41.860 17.015 1.00 50.40 32 ALA B CA 1
ATOM 2180 C C . ALA B 1 40 ? -18.804 43.026 16.462 1.00 49.77 32 ALA B C 1
ATOM 2181 O O . ALA B 1 40 ? -17.571 42.982 16.393 1.00 44.58 32 ALA B O 1
ATOM 2183 N N . ALA B 1 41 ? -19.518 44.069 16.066 1.00 51.05 33 ALA B N 1
ATOM 2184 C CA . ALA B 1 41 ? -18.893 45.264 15.522 1.00 48.90 33 ALA B CA 1
ATOM 2185 C C . ALA B 1 41 ? -19.687 46.487 15.951 1.00 48.20 33 ALA B C 1
ATOM 2186 O O . ALA B 1 41 ? -20.869 46.607 15.645 1.00 52.14 33 ALA B O 1
ATOM 2188 N N . VAL B 1 42 ? -19.034 47.389 16.672 1.00 45.66 34 VAL B N 1
ATOM 2189 C CA . VAL B 1 42 ? -19.706 48.556 17.231 1.00 49.60 34 VAL B CA 1
ATOM 2190 C C . VAL B 1 42 ? -19.029 49.844 16.788 1.00 52.60 34 VAL B C 1
ATOM 2191 O O . VAL B 1 42 ? -17.799 49.950 16.800 1.00 48.77 34 VAL B O 1
ATOM 2195 N N . ASP B 1 43 ? -19.833 50.821 16.387 1.00 51.81 35 ASP B N 1
ATOM 2196 C CA . ASP B 1 43 ? -19.332 52.178 16.203 1.00 58.10 35 ASP B CA 1
ATOM 2197 C C . ASP B 1 43 ? -20.261 53.105 16.980 1.00 57.81 35 ASP B C 1
ATOM 2198 O O . ASP B 1 43 ? -20.999 52.646 17.854 1.00 61.28 35 ASP B O 1
ATOM 2203 N N . ARG B 1 44 ? -20.218 54.399 16.687 1.00 56.16 36 ARG B N 1
ATOM 2204 C CA . ARG B 1 44 ? -21.099 55.347 17.368 1.00 59.76 36 ARG B CA 1
ATOM 2205 C C . ARG B 1 44 ? -22.571 54.965 17.163 1.00 64.88 36 ARG B C 1
ATOM 2206 O O . ARG B 1 44 ? -22.957 54.542 16.076 1.00 66.79 36 ARG B O 1
ATOM 2208 N N . PRO B 1 45 ? -23.397 55.098 18.217 1.00 64.87 37 PRO B N 1
ATOM 2209 C CA . PRO B 1 45 ? -24.844 54.887 18.065 1.00 69.02 37 PRO B CA 1
ATOM 2210 C C . PRO B 1 45 ? -25.398 55.936 17.113 1.00 75.36 37 PRO B C 1
ATOM 2211 O O . PRO B 1 45 ? -26.441 55.782 16.474 1.00 75.56 37 PRO B O 1
ATOM 2215 N N . ASP B 1 46 ? -24.642 57.024 17.057 1.00 81.84 38 ASP B N 1
ATOM 2216 C CA . ASP B 1 46 ? -24.839 58.152 16.170 1.00 89.39 38 ASP B CA 1
ATOM 2217 C C . ASP B 1 46 ? -24.747 57.770 14.690 1.00 83.35 38 ASP B C 1
ATOM 2218 O O . ASP B 1 46 ? -25.288 58.460 13.829 1.00 77.03 38 ASP B O 1
ATOM 2223 N N . SER B 1 47 ? -24.056 56.669 14.404 1.00 79.29 39 SER B N 1
ATOM 2224 C CA . SER B 1 47 ? -23.657 56.331 13.036 1.00 76.49 39 SER B CA 1
ATOM 2225 C C . SER B 1 47 ? -24.813 56.074 12.078 1.00 77.97 39 SER B C 1
ATOM 2226 O O . SER B 1 47 ? -25.800 55.423 12.426 1.00 81.31 39 SER B O 1
ATOM 2229 N N . THR B 1 48 ? -24.664 56.578 10.857 1.00 77.04 40 THR B N 1
ATOM 2230 C CA . THR B 1 48 ? -25.630 56.315 9.800 1.00 84.76 40 THR B CA 1
ATOM 2231 C C . THR B 1 48 ? -25.381 54.929 9.213 1.00 80.58 40 THR B C 1
ATOM 2232 O O . THR B 1 48 ? -26.219 54.386 8.494 1.00 83.32 40 THR B O 1
ATOM 2234 N N . LEU B 1 49 ? -24.224 54.358 9.534 1.00 75.21 41 LEU B N 1
ATOM 2235 C CA . LEU B 1 49 ? -23.844 53.051 9.010 1.00 69.20 41 LEU B CA 1
ATOM 2236 C C . LEU B 1 49 ? -24.411 51.902 9.850 1.00 69.44 41 LEU B C 1
ATOM 2237 O O . LEU B 1 49 ? -24.241 50.730 9.504 1.00 64.88 41 LEU B O 1
ATOM 2239 N N . VAL B 1 50 ? -25.086 52.239 10.947 1.00 74.50 42 VAL B N 1
ATOM 2240 C CA . VAL B 1 50 ? -25.655 51.233 11.841 1.00 70.66 42 VAL B CA 1
ATOM 2241 C C . VAL B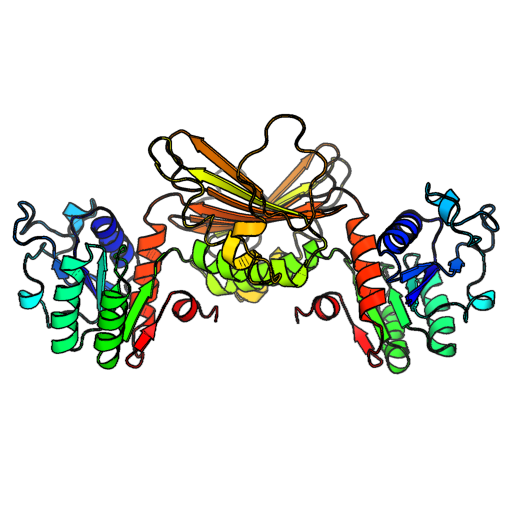 1 50 ? -26.588 50.301 11.079 1.00 69.97 42 VAL B C 1
ATOM 2242 O O . VAL B 1 50 ? -27.478 50.749 10.361 1.00 71.05 42 VAL B O 1
ATOM 2246 N N . GLY B 1 51 ? -26.362 49.000 11.233 1.00 69.67 43 GLY B N 1
ATOM 2247 C CA . GLY B 1 51 ? -27.156 47.996 10.553 1.00 70.89 43 GLY B CA 1
ATOM 2248 C C . GLY B 1 51 ? -26.431 47.331 9.402 1.00 70.60 43 GLY B C 1
ATOM 2249 O O . GLY B 1 51 ? -26.700 46.173 9.074 1.00 66.89 43 GLY B O 1
ATOM 2250 N N . ALA B 1 52 ? -25.504 48.066 8.793 1.00 68.04 44 ALA B N 1
ATOM 2251 C CA . ALA B 1 52 ? -24.769 47.575 7.636 1.00 64.86 44 ALA B CA 1
ATOM 2252 C C . ALA B 1 52 ? -23.852 46.432 8.033 1.00 61.31 44 ALA B C 1
ATOM 2253 O O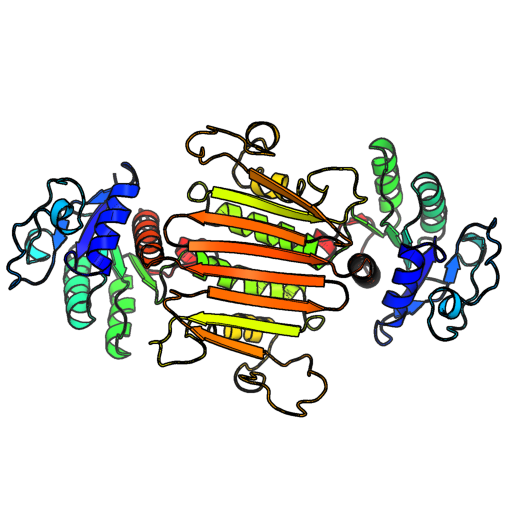 . ALA B 1 52 ? -23.353 46.394 9.156 1.00 64.47 44 ALA B O 1
ATOM 2255 N N . ASP B 1 53 ? -23.630 45.499 7.113 1.00 63.61 45 ASP B N 1
ATOM 2256 C CA . ASP B 1 53 ? -22.751 44.364 7.392 1.00 60.38 45 ASP B CA 1
ATOM 2257 C C . ASP B 1 53 ? -21.307 44.813 7.612 1.00 61.05 45 ASP B C 1
ATOM 2258 O O . ASP B 1 53 ? -20.810 45.703 6.919 1.00 62.57 45 ASP B O 1
ATOM 2263 N N . ALA B 1 54 ? -20.637 44.185 8.575 1.00 53.55 46 ALA B N 1
ATOM 2264 C CA . ALA B 1 54 ? -19.268 44.560 8.927 1.00 52.61 46 ALA B CA 1
ATOM 2265 C C . ALA B 1 54 ? -18.279 44.207 7.822 1.00 53.93 46 ALA B C 1
ATOM 2266 O O . ALA B 1 54 ? -17.285 44.909 7.623 1.00 53.20 46 ALA B O 1
ATOM 2268 N N . GLY B 1 55 ? -18.543 43.109 7.120 1.00 55.42 47 GLY B N 1
ATOM 2269 C CA . GLY B 1 55 ? -17.705 42.703 6.008 1.00 55.70 47 GLY B CA 1
ATOM 2270 C C . GLY B 1 55 ? -17.814 43.676 4.850 1.00 59.63 47 GLY B C 1
ATOM 2271 O O . GLY B 1 55 ? -16.801 44.154 4.332 1.00 54.74 47 GLY B O 1
ATOM 2272 N N . GLU B 1 56 ? -19.049 43.973 4.454 1.00 58.48 48 GLU B N 1
ATOM 2273 C CA . GLU B 1 56 ? -19.325 44.919 3.375 1.00 63.87 48 GLU B CA 1
ATOM 2274 C C . GLU B 1 56 ? -18.742 46.300 3.652 1.00 67.69 48 GLU B C 1
ATOM 2275 O O . GLU B 1 56 ? -18.187 46.936 2.758 1.00 73.71 48 GLU B O 1
ATOM 2281 N N . LEU B 1 57 ? -18.880 46.757 4.893 1.00 66.10 49 LEU B N 1
ATOM 2282 C CA . LEU B 1 57 ? -18.396 48.074 5.292 1.00 66.55 49 LEU B CA 1
ATOM 2283 C C . LEU B 1 57 ? -16.872 48.164 5.198 1.00 65.77 49 LEU B C 1
ATOM 2284 O O . LEU B 1 57 ? -16.314 49.248 5.002 1.00 65.81 49 LEU B O 1
ATOM 2286 N N . ALA B 1 58 ? -16.206 47.020 5.332 1.00 60.77 50 ALA B N 1
ATOM 2287 C CA . ALA B 1 58 ? -14.750 46.962 5.260 1.00 60.14 50 ALA B CA 1
ATOM 2288 C C . ALA B 1 58 ? -14.271 46.530 3.875 1.00 63.00 50 ALA B C 1
ATOM 2289 O O . ALA B 1 58 ? -13.099 46.190 3.692 1.00 59.45 50 ALA B O 1
ATOM 2291 N N . GLY B 1 59 ? -15.179 46.548 2.904 1.00 65.30 51 GLY B N 1
ATOM 2292 C CA . GLY B 1 59 ? -14.841 46.195 1.538 1.00 65.29 51 GLY B CA 1
ATOM 2293 C C . GLY B 1 59 ? -14.651 44.708 1.308 1.00 62.00 51 GLY B C 1
ATOM 2294 O O . GLY B 1 59 ? -14.113 44.293 0.281 1.00 63.48 51 GLY B O 1
ATOM 2295 N N . LEU B 1 60 ? -15.089 43.900 2.267 1.00 57.81 52 LEU B N 1
ATOM 2296 C CA . LEU B 1 60 ? -14.993 42.453 2.138 1.00 60.57 52 LEU B CA 1
ATOM 2297 C C . LEU B 1 60 ? -16.336 41.897 1.697 1.00 69.30 52 LEU B C 1
ATOM 2298 O O . LEU B 1 60 ? -17.289 42.650 1.482 1.00 75.15 52 LEU B O 1
ATOM 2303 N N . GLY B 1 61 ? -16.414 40.579 1.563 1.00 69.32 53 GLY B N 1
ATOM 2304 C CA . GLY B 1 61 ? -17.684 39.938 1.293 1.00 75.97 53 GLY B CA 1
ATOM 2305 C C . GLY B 1 61 ? -18.571 40.058 2.514 1.00 76.20 53 GLY B C 1
ATOM 2306 O O . GLY B 1 61 ? -18.087 40.378 3.600 1.00 76.42 53 GLY B O 1
ATOM 2307 N N . ARG B 1 62 ? -19.867 39.818 2.340 1.00 72.71 54 ARG B N 1
ATOM 2308 C CA . ARG B 1 62 ? -20.793 39.845 3.464 1.00 67.22 54 ARG B CA 1
ATOM 2309 C C . ARG B 1 62 ? -20.329 38.856 4.531 1.00 66.15 54 ARG B C 1
ATOM 2310 O O . ARG B 1 62 ? -20.079 37.688 4.237 1.00 70.79 54 ARG B O 1
ATOM 2318 N N . ILE B 1 63 ? -20.194 39.332 5.765 1.00 60.76 55 ILE B N 1
ATOM 2319 C CA . ILE B 1 63 ? -19.659 38.512 6.845 1.00 58.94 55 ILE B CA 1
ATOM 2320 C C . ILE B 1 63 ? -20.770 37.907 7.701 1.00 55.30 55 ILE B C 1
ATOM 2321 O O . ILE B 1 63 ? -20.601 36.834 8.276 1.00 55.56 55 ILE B O 1
ATOM 2323 N N . GLY B 1 64 ? -21.903 38.598 7.789 1.00 57.67 56 GLY B N 1
ATOM 2324 C CA . GLY B 1 64 ? -23.004 38.149 8.626 1.00 58.28 56 GLY B CA 1
ATOM 2325 C C . GLY B 1 64 ? -22.974 38.758 10.016 1.00 57.60 56 GLY B C 1
ATOM 2326 O O . GLY B 1 64 ? -23.511 38.191 10.968 1.00 58.76 56 GLY B O 1
ATOM 2327 N N . VAL B 1 65 ? -22.330 39.917 10.129 1.00 55.92 57 VAL B N 1
ATOM 2328 C CA . VAL B 1 65 ? -22.211 40.637 11.392 1.00 55.22 57 VAL B CA 1
ATOM 2329 C C . VAL B 1 65 ? -22.623 42.087 11.170 1.00 55.52 57 VAL B C 1
ATOM 2330 O O . VAL B 1 65 ? -21.867 42.870 10.592 1.00 60.70 57 VAL B O 1
ATOM 2334 N N . PRO B 1 66 ? -23.828 42.454 11.614 1.00 59.07 58 PRO B N 1
ATOM 2335 C CA . PRO B 1 66 ? -24.263 43.844 11.452 1.00 58.30 58 PRO B CA 1
ATOM 2336 C C . PRO B 1 66 ? -23.530 44.796 12.390 1.00 63.44 58 PRO B C 1
ATOM 2337 O O . PRO B 1 66 ? -23.155 44.405 13.498 1.00 64.62 58 PRO B O 1
ATOM 2341 N N . LEU B 1 67 ? -23.328 46.032 11.946 1.00 56.55 59 LEU B N 1
ATOM 2342 C CA . LEU B 1 67 ? -22.716 47.045 12.790 1.00 55.47 59 LEU B CA 1
ATOM 2343 C C . LEU B 1 67 ? -23.674 47.485 13.889 1.00 58.92 59 LEU B C 1
ATOM 2344 O O . LEU B 1 67 ? -24.723 48.076 13.618 1.00 63.09 59 LEU B O 1
ATOM 2349 N N . SER B 1 68 ? -23.315 47.182 15.131 1.00 57.13 60 SER B N 1
ATOM 2350 C CA . SER B 1 68 ? -24.138 47.546 16.279 1.00 64.05 60 SER B CA 1
ATOM 2351 C C . SER B 1 68 ? -23.775 48.949 16.765 1.00 66.82 60 SER B C 1
ATOM 2352 O O . SER B 1 68 ? -22.745 49.502 16.375 1.00 67.08 60 SER B O 1
ATOM 2355 N N . GLY B 1 69 ? -24.621 49.524 17.614 1.00 67.30 61 GLY B N 1
ATOM 2356 C CA . GLY B 1 69 ? -24.390 50.866 18.120 1.00 65.12 61 GLY B CA 1
ATOM 2357 C C . GLY B 1 69 ? -24.165 50.935 19.620 1.00 67.00 61 GLY B C 1
ATOM 2358 O O . GLY B 1 69 ? -23.880 52.000 20.166 1.00 69.81 61 GLY B O 1
ATOM 2359 N N . ASP B 1 70 ? -24.284 49.791 20.284 1.00 61.57 62 ASP B N 1
ATOM 2360 C CA . ASP B 1 70 ? -24.195 49.727 21.738 1.00 66.67 62 ASP B CA 1
ATOM 2361 C C . ASP B 1 70 ? -23.400 48.498 22.171 1.00 66.87 62 ASP B C 1
ATOM 2362 O O . ASP B 1 70 ? -23.817 47.362 21.926 1.00 65.60 62 ASP B O 1
ATOM 2367 N N . LEU B 1 71 ? -22.261 48.730 22.819 1.00 64.01 63 LEU B N 1
ATOM 2368 C CA . LEU B 1 71 ? -21.435 47.642 23.330 1.00 61.37 63 LEU B CA 1
ATOM 2369 C C . LEU B 1 71 ? -22.212 46.784 24.328 1.00 67.95 63 LEU B C 1
ATOM 2370 O O . LEU B 1 71 ? -22.005 45.573 24.414 1.00 65.84 63 LEU B O 1
ATOM 2375 N N . GLY B 1 72 ? -23.116 47.418 25.068 1.00 71.06 64 GLY B N 1
ATOM 2376 C CA . GLY B 1 72 ? -23.920 46.724 26.059 1.00 78.33 64 GLY B CA 1
ATOM 2377 C C . GLY B 1 72 ? -24.888 45.706 25.487 1.00 82.29 64 GLY B C 1
ATOM 2378 O O . GLY B 1 72 ? -25.212 44.713 26.138 1.00 84.51 64 GLY B O 1
ATOM 2379 N N . LYS B 1 73 ? -25.348 45.950 24.265 1.00 83.75 65 LYS B N 1
ATOM 2380 C CA . LYS B 1 73 ? -26.283 45.048 23.602 1.00 87.52 65 LYS B CA 1
ATOM 2381 C C . LYS B 1 73 ? -25.638 43.707 23.243 1.00 91.16 65 LYS B C 1
ATOM 2382 O O . LYS B 1 73 ? -26.319 42.685 23.160 1.00 97.32 65 LYS B O 1
ATOM 2384 N N . VAL B 1 74 ? -24.326 43.711 23.033 1.00 88.33 66 VAL B N 1
ATOM 2385 C CA . VAL B 1 74 ? -23.624 42.513 22.580 1.00 90.74 66 VAL B CA 1
ATOM 2386 C C . VAL B 1 74 ? -22.553 42.074 23.584 1.00 94.82 66 VAL B C 1
ATOM 2387 O O . VAL B 1 74 ? -21.656 41.304 23.244 1.00 95.07 66 VAL B O 1
ATOM 2391 N N . CYS B 1 75 ? -22.665 42.551 24.822 1.00 98.52 67 CYS B N 1
ATOM 2392 C CA . CYS B 1 75 ? -21.632 42.344 25.841 1.00 96.91 67 CYS B CA 1
ATOM 2393 C C . CYS B 1 75 ? -21.304 40.875 26.120 1.00 95.71 67 CYS B C 1
ATOM 2394 O O . CYS B 1 75 ? -20.181 40.548 26.501 1.00 91.55 67 CYS B O 1
ATOM 2396 N N . GLU B 1 76 ? -22.280 39.995 25.926 1.00 99.89 68 GLU B N 1
ATOM 2397 C CA . GLU B 1 76 ? -22.120 38.590 26.288 1.00 98.79 68 GLU B CA 1
ATOM 2398 C C . GLU B 1 76 ? -21.879 37.686 25.079 1.00 94.29 68 GLU B C 1
ATOM 2399 O O . GLU B 1 76 ? -22.239 36.511 25.099 1.00 101.16 68 GLU B O 1
ATOM 2401 N N . GLU B 1 77 ? -21.251 38.222 24.037 1.00 81.29 69 GLU B N 1
ATOM 2402 C CA . GLU B 1 77 ? -21.125 37.487 22.781 1.00 69.49 69 GLU B CA 1
ATOM 2403 C C . GLU B 1 77 ? -19.694 37.464 22.235 1.00 59.63 69 GLU B C 1
ATOM 2404 O O . GLU B 1 77 ? -19.464 37.083 21.087 1.00 54.64 69 GLU B O 1
ATOM 2410 N N . PHE B 1 78 ? -18.732 37.869 23.054 1.00 55.61 70 PHE B N 1
ATOM 2411 C CA . PHE B 1 78 ? -17.342 37.872 22.615 1.00 50.65 70 PHE B CA 1
ATOM 2412 C C . PHE B 1 78 ? -16.389 37.555 23.759 1.00 51.01 70 PHE B C 1
ATOM 2413 O O . PHE B 1 78 ? -16.706 37.778 24.928 1.00 54.49 70 PHE B O 1
ATOM 2421 N N . ASP B 1 79 ? -15.224 37.021 23.408 1.00 47.94 71 ASP B N 1
ATOM 2422 C CA . ASP B 1 79 ? -14.195 36.700 24.387 1.00 49.73 71 ASP B CA 1
ATOM 2423 C C . ASP B 1 79 ? -13.279 37.895 24.623 1.00 44.21 71 ASP B C 1
ATOM 2424 O O . ASP B 1 79 ? -12.816 38.117 25.739 1.00 45.99 71 ASP B O 1
ATOM 2429 N N . VAL B 1 80 ? -13.021 38.667 23.573 1.00 42.50 72 VAL B N 1
ATOM 2430 C CA . VAL B 1 80 ? -12.092 39.789 23.680 1.00 39.98 72 VAL B CA 1
ATOM 2431 C C . VAL B 1 80 ? -12.548 40.961 22.809 1.00 39.56 72 VAL B C 1
ATOM 2432 O O . VAL B 1 80 ? -13.015 40.770 21.687 1.00 40.15 72 VAL B O 1
ATOM 2436 N N . LEU B 1 81 ? -12.422 42.170 23.349 1.00 38.76 73 LEU B N 1
ATOM 2437 C CA . LEU B 1 81 ? -12.750 43.392 22.618 1.00 38.47 73 LEU B CA 1
ATOM 2438 C C . LEU B 1 81 ? -11.490 44.110 22.147 1.00 35.91 73 LEU B C 1
ATOM 2439 O O . LEU B 1 81 ? -10.628 44.424 22.962 1.00 34.51 73 LEU B O 1
ATOM 2444 N N . ILE B 1 82 ? -11.397 44.387 20.848 1.00 35.49 74 ILE B N 1
ATOM 2445 C CA . ILE B 1 82 ? -10.311 45.213 20.317 1.00 33.52 74 ILE B CA 1
ATOM 2446 C C . ILE B 1 82 ? -10.828 46.644 20.119 1.00 41.64 74 ILE B C 1
ATOM 2447 O O . ILE B 1 82 ? -11.840 46.858 19.445 1.00 35.65 74 ILE B O 1
ATOM 2452 N N . ASP B 1 83 ? -10.120 47.610 20.707 1.00 37.62 75 ASP B N 1
ATOM 2453 C CA . ASP B 1 83 ? -10.587 48.996 20.826 1.00 33.57 75 ASP B CA 1
ATOM 2454 C C . ASP B 1 83 ? -9.606 50.013 20.247 1.00 38.40 75 ASP B C 1
ATOM 2455 O O . ASP B 1 83 ? -8.609 50.348 20.880 1.00 39.51 75 ASP B O 1
ATOM 2460 N N . PHE B 1 84 ? -9.895 50.510 19.051 1.00 32.95 76 PHE B N 1
ATOM 2461 C CA . PHE B 1 84 ? -9.169 51.650 18.502 1.00 32.35 76 PHE B CA 1
ATOM 2462 C C . PHE B 1 84 ? -10.172 52.784 18.266 1.00 37.09 76 PHE B C 1
ATOM 2463 O O . PHE B 1 84 ? -10.742 52.894 17.177 1.00 37.04 76 PHE B O 1
ATOM 2471 N N . THR B 1 85 ? -10.411 53.607 19.285 1.00 39.38 77 THR B N 1
ATOM 2472 C CA . THR B 1 85 ? -11.368 54.706 19.156 1.00 43.56 77 THR B CA 1
ATOM 2473 C C . THR B 1 85 ? -10.776 56.032 19.640 1.00 44.81 77 THR B C 1
ATOM 2474 O O . THR B 1 85 ? -10.073 56.719 18.900 1.00 46.27 77 THR B O 1
ATOM 2478 N N . HIS B 1 86 ? -11.074 56.380 20.885 1.00 43.00 78 HIS B N 1
ATOM 2479 C CA . HIS B 1 86 ? -10.702 57.666 21.463 1.00 44.92 78 HIS B CA 1
ATOM 2480 C C . HIS B 1 86 ? -10.739 57.497 22.980 1.00 45.21 78 HIS B C 1
ATOM 2481 O O . HIS B 1 86 ? -11.551 56.720 23.480 1.00 47.80 78 HIS B O 1
ATOM 2488 N N . PRO B 1 87 ? -9.839 58.185 23.712 1.00 43.71 79 PRO B N 1
ATOM 2489 C CA . PRO B 1 87 ? -9.721 57.976 25.160 1.00 44.85 79 PRO B CA 1
ATOM 2490 C C . PRO B 1 87 ? -11.049 58.018 25.905 1.00 47.11 79 PRO B C 1
ATOM 2491 O O . PRO B 1 87 ? -11.327 57.116 26.701 1.00 46.18 79 PRO B O 1
ATOM 2495 N N . SER B 1 88 ? -11.864 59.032 25.629 1.00 49.46 80 SER B N 1
ATOM 2496 C CA . SER B 1 88 ? -13.146 59.174 26.301 1.00 55.85 80 SER B CA 1
ATOM 2497 C C . SER B 1 88 ? -14.041 57.959 26.046 1.00 57.27 80 SER B C 1
ATOM 2498 O O . SER B 1 88 ? -14.783 57.526 26.930 1.00 54.28 80 SER B O 1
ATOM 2501 N N . VAL B 1 89 ? -13.961 57.410 24.838 1.00 53.33 81 VAL B N 1
ATOM 2502 C CA . VAL B 1 89 ? -14.774 56.257 24.468 1.00 52.35 81 VAL B CA 1
ATOM 2503 C C . VAL B 1 89 ? -14.246 54.992 25.152 1.00 49.44 81 VAL B C 1
ATOM 2504 O O . VAL B 1 89 ? -15.016 54.213 25.724 1.00 47.75 81 VAL B O 1
ATOM 2508 N N . THR B 1 90 ? -12.930 54.802 25.103 1.00 44.89 82 THR B N 1
ATOM 2509 C CA . THR B 1 90 ? -12.303 53.629 25.702 1.00 43.09 82 THR B CA 1
ATOM 2510 C C . THR B 1 90 ? -12.532 53.543 27.218 1.00 47.81 82 THR B C 1
ATOM 2511 O O . THR B 1 90 ? -12.816 52.462 27.735 1.00 54.15 82 THR B O 1
ATOM 2515 N N . LEU B 1 91 ? -12.436 54.670 27.924 1.00 46.76 83 LEU B N 1
ATOM 2516 C CA . LEU B 1 91 ? -12.680 54.680 29.370 1.00 46.50 83 LEU B CA 1
ATOM 2517 C C . LEU B 1 91 ? -14.053 54.103 29.719 1.00 54.04 83 LEU B C 1
ATOM 2518 O O . LEU B 1 91 ? -14.209 53.432 30.741 1.00 55.54 83 LEU B O 1
ATOM 2523 N N . LYS B 1 92 ? -15.042 54.359 28.865 1.00 52.05 84 LYS B N 1
ATOM 2524 C CA . LYS B 1 92 ? -16.372 53.782 29.041 1.00 53.12 84 LYS B CA 1
ATOM 2525 C C . LYS B 1 92 ? -16.386 52.312 28.615 1.00 52.00 84 LYS B C 1
ATOM 2526 O O . LYS B 1 92 ? -16.967 51.474 29.300 1.00 53.49 84 LYS B O 1
ATOM 2528 N N . ASN B 1 93 ? -15.742 52.004 27.490 1.00 50.25 85 ASN B N 1
ATOM 2529 C CA . ASN B 1 93 ? -15.627 50.622 27.018 1.00 50.52 85 ASN B CA 1
ATOM 2530 C C . ASN B 1 93 ? -15.032 49.713 28.087 1.00 51.17 85 ASN B C 1
ATOM 2531 O O . ASN B 1 93 ? -15.452 48.567 28.263 1.00 52.81 85 ASN B O 1
ATOM 2536 N N . ILE B 1 94 ? -14.050 50.249 28.796 1.00 45.90 86 ILE B N 1
ATOM 2537 C CA . ILE B 1 94 ? -13.346 49.522 29.836 1.00 50.12 86 ILE B CA 1
ATOM 2538 C C . ILE B 1 94 ? -14.278 49.087 30.967 1.00 57.38 86 ILE B C 1
ATOM 2539 O O . ILE B 1 94 ? -14.252 47.931 31.388 1.00 59.25 86 ILE B O 1
ATOM 2544 N N . GLU B 1 95 ? -15.102 50.009 31.454 1.00 59.25 87 GLU B N 1
ATOM 2545 C CA . GLU B 1 95 ? -15.992 49.700 32.569 1.00 63.28 87 GLU B CA 1
ATOM 2546 C C . GLU B 1 95 ? -17.009 48.616 32.210 1.00 59.55 87 GLU B C 1
ATOM 2547 O O . GLU B 1 95 ? -17.343 47.771 33.037 1.00 58.02 87 GLU B O 1
ATOM 2553 N N . GLN B 1 96 ? -17.481 48.632 30.970 1.00 59.37 88 GLN B N 1
ATOM 2554 C CA . GLN B 1 96 ? -18.390 47.598 30.490 1.00 62.10 88 GLN B CA 1
ATOM 2555 C C . GLN B 1 96 ? -17.695 46.238 30.381 1.00 60.32 88 GLN B C 1
ATOM 2556 O O . GLN B 1 96 ? -18.243 45.216 30.797 1.00 59.29 88 GLN B O 1
ATOM 2562 N N . CYS B 1 97 ? -16.487 46.225 29.825 1.00 54.21 89 CYS B N 1
ATOM 2563 C CA . CYS B 1 97 ? -15.729 44.983 29.725 1.00 51.62 89 CYS B CA 1
ATOM 2564 C C . CYS B 1 97 ? -15.334 44.479 31.103 1.00 51.37 89 CYS B C 1
ATOM 2565 O O . CYS B 1 97 ? -15.339 43.277 31.363 1.00 50.81 89 CYS B O 1
ATOM 2568 N N . ARG B 1 98 ? -14.985 45.413 31.977 1.00 49.78 90 ARG B N 1
ATOM 2569 C CA . ARG B 1 98 ? -14.616 45.091 33.345 1.00 58.14 90 ARG B CA 1
ATOM 2570 C C . ARG B 1 98 ? -15.771 44.391 34.064 1.00 60.31 90 ARG B C 1
ATOM 2571 O O . ARG B 1 98 ? -15.566 43.386 34.746 1.00 60.12 90 ARG B O 1
ATOM 2579 N N . LYS B 1 99 ? -16.985 44.906 33.889 1.00 59.67 91 LYS B N 1
ATOM 2580 C CA . LYS B 1 99 ? -18.152 44.335 34.555 1.00 65.28 91 LYS B CA 1
ATOM 2581 C C . LYS B 1 99 ? -18.566 43.012 33.909 1.00 69.70 91 LYS B C 1
ATOM 2582 O O . LYS B 1 99 ? -19.003 42.088 34.595 1.00 73.22 91 LYS B O 1
ATOM 2584 N N . ALA B 1 100 ? -18.424 42.921 32.591 1.00 63.66 92 ALA B N 1
ATOM 2585 C CA . ALA B 1 100 ? -18.754 41.695 31.870 1.00 59.06 92 ALA B CA 1
ATOM 2586 C C . ALA B 1 100 ? -17.595 40.707 31.935 1.00 57.91 92 ALA B C 1
ATOM 2587 O O . ALA B 1 100 ? -17.679 39.605 31.393 1.00 57.66 92 ALA B O 1
ATOM 2589 N N . ARG B 1 101 ? -16.516 41.122 32.594 1.00 57.00 93 ARG B N 1
ATOM 2590 C CA . ARG B 1 101 ? -15.295 40.326 32.708 1.00 55.86 93 ARG B CA 1
ATOM 2591 C C . ARG B 1 101 ? -14.780 39.858 31.342 1.00 53.50 93 ARG B C 1
ATOM 2592 O O . ARG B 1 101 ? -14.512 38.673 31.135 1.00 54.78 93 ARG B O 1
ATOM 2600 N N . ARG B 1 102 ? -14.645 40.799 30.414 1.00 50.94 94 ARG B N 1
ATOM 2601 C CA . ARG B 1 102 ? -14.167 40.494 29.072 1.00 50.67 94 ARG B CA 1
ATOM 2602 C C . ARG B 1 102 ? -12.791 41.116 28.834 1.00 47.45 94 ARG B C 1
ATOM 2603 O O . ARG B 1 102 ? -12.541 42.258 29.224 1.00 44.45 94 ARG B O 1
ATOM 2605 N N . ALA B 1 103 ? -11.901 40.358 28.199 1.00 45.68 95 ALA B N 1
ATOM 2606 C CA . ALA B 1 103 ? -10.547 40.834 27.924 1.00 42.36 95 ALA B CA 1
ATOM 2607 C C . ALA B 1 103 ? -10.562 41.924 26.852 1.00 41.61 95 ALA B C 1
ATOM 2608 O O . ALA B 1 103 ? -11.492 41.995 26.046 1.00 40.33 95 ALA B O 1
ATOM 2610 N N . MET B 1 104 ? -9.539 42.775 26.854 1.00 37.55 96 MET B N 1
ATOM 2611 C CA . MET B 1 104 ? -9.463 43.894 25.916 1.00 38.72 96 MET B CA 1
ATOM 2612 C C . MET B 1 104 ? -8.093 44.026 25.270 1.00 34.03 96 MET B C 1
ATOM 2613 O O . MET B 1 104 ? -7.080 43.747 25.896 1.00 36.85 96 MET B O 1
ATOM 2618 N N . VAL B 1 105 ? -8.090 44.469 24.017 1.00 32.84 97 VAL B N 1
ATOM 2619 C CA . VAL B 1 105 ? -6.896 44.941 23.332 1.00 30.83 97 VAL B CA 1
ATOM 2620 C C . VAL B 1 105 ? -7.157 46.411 23.046 1.00 41.94 97 VAL B C 1
ATOM 2621 O O . VAL B 1 105 ? -8.112 46.744 22.345 1.00 31.84 97 VAL B O 1
ATOM 2625 N N . ILE B 1 106 ? -6.339 47.288 23.618 1.00 30.08 98 ILE B N 1
ATOM 2626 C CA . ILE B 1 106 ? -6.574 48.723 23.510 1.00 30.13 98 ILE B CA 1
ATOM 2627 C C . ILE B 1 106 ? -5.479 49.372 22.686 1.00 31.96 98 ILE B C 1
ATOM 2628 O O . ILE B 1 106 ? -4.326 49.426 23.112 1.00 29.55 98 ILE B O 1
ATOM 2633 N N . GLY B 1 107 ? -5.841 49.856 21.500 1.00 32.29 99 GLY B N 1
ATOM 2634 C CA . GLY B 1 107 ? -4.888 50.537 20.637 1.00 29.91 99 GLY B CA 1
ATOM 2635 C C . GLY B 1 107 ? -5.044 52.049 20.655 1.00 29.12 99 GLY B C 1
ATOM 2636 O O . GLY B 1 107 ? -4.181 52.777 20.164 1.00 33.76 99 GLY B O 1
ATOM 2637 N N . THR B 1 108 ? -6.158 52.512 21.210 1.00 33.77 100 THR B N 1
ATOM 2638 C CA . THR B 1 108 ? -6.412 53.937 21.429 1.00 33.91 100 THR B CA 1
ATOM 2639 C C . THR B 1 108 ? -5.202 54.654 22.033 1.00 37.77 100 THR B C 1
ATOM 2640 O O . THR B 1 108 ? -4.575 54.149 22.966 1.00 34.84 100 THR B O 1
ATOM 2644 N N . THR B 1 109 ? -4.863 55.821 21.492 1.00 34.10 101 THR B N 1
ATOM 2645 C CA . THR B 1 109 ? -3.746 56.601 22.014 1.00 33.38 101 THR B CA 1
ATOM 2646 C C . THR B 1 109 ? -4.226 57.910 22.635 1.00 35.36 101 THR B C 1
ATOM 2647 O O . THR B 1 109 ? -5.390 58.271 22.510 1.00 34.37 101 THR B O 1
ATOM 2651 N N . GLY B 1 110 ? -3.320 58.611 23.310 1.00 37.91 102 GLY B N 1
ATOM 2652 C CA . GLY B 1 110 ? -3.625 59.915 23.866 1.00 40.99 102 GLY B CA 1
ATOM 2653 C C . GLY B 1 110 ? -4.185 59.932 25.276 1.00 45.66 102 GLY B C 1
ATOM 2654 O O . GLY B 1 110 ? -4.862 60.887 25.662 1.00 45.81 102 GLY B O 1
ATOM 2655 N N . PHE B 1 111 ? -3.901 58.892 26.056 1.00 47.86 103 PHE B N 1
ATOM 2656 C CA . PHE B 1 111 ? -4.365 58.847 27.444 1.00 51.51 103 PHE B CA 1
ATOM 2657 C C . PHE B 1 111 ? -3.472 59.675 28.359 1.00 52.13 103 PHE B C 1
ATOM 2658 O O . PHE B 1 111 ? -2.257 59.731 28.164 1.00 50.56 103 PHE B O 1
ATOM 2666 N N . SER B 1 112 ? -4.079 60.307 29.363 1.00 55.98 104 SER B N 1
ATOM 2667 C CA . SER B 1 112 ? -3.322 60.999 30.401 1.00 54.28 104 SER B CA 1
ATOM 2668 C C . SER B 1 112 ? -2.679 59.986 31.344 1.00 57.77 104 SER B C 1
ATOM 2669 O O . SER B 1 112 ? -2.986 58.793 31.285 1.00 52.60 104 SER B O 1
ATOM 2672 N N . ALA B 1 113 ? -1.793 60.458 32.217 1.00 60.34 105 ALA B N 1
ATOM 2673 C CA . ALA B 1 113 ? -1.140 59.571 33.176 1.00 57.19 105 ALA B CA 1
ATOM 2674 C C . ALA B 1 113 ? -2.166 59.016 34.164 1.00 55.32 105 ALA B C 1
ATOM 2675 O O . ALA B 1 113 ? -2.089 57.855 34.569 1.00 54.67 105 ALA B O 1
ATOM 2677 N N . ASP B 1 114 ? -3.129 59.852 34.535 1.00 53.60 106 ASP B N 1
ATOM 2678 C CA . ASP B 1 114 ? -4.199 59.449 35.445 1.00 59.25 106 ASP B CA 1
ATOM 2679 C C . ASP B 1 114 ? -5.061 58.348 34.840 1.00 56.88 106 ASP B C 1
ATOM 2680 O O . ASP B 1 114 ? -5.425 57.385 35.518 1.00 53.47 106 ASP B O 1
ATOM 2685 N N . GLU B 1 115 ? -5.383 58.502 33.560 1.00 56.76 107 GLU B N 1
ATOM 2686 C CA . GLU B 1 115 ? -6.223 57.543 32.854 1.00 54.06 107 GLU B CA 1
ATOM 2687 C C . GLU B 1 115 ? -5.515 56.203 32.677 1.00 48.16 107 GLU B C 1
ATOM 2688 O O . GLU B 1 115 ? -6.149 55.153 32.746 1.00 46.81 107 GLU B O 1
ATOM 2694 N N . LYS B 1 116 ? -4.205 56.237 32.452 1.00 49.02 108 LYS B N 1
ATOM 2695 C CA . LYS B 1 116 ? -3.416 55.010 32.426 1.00 46.56 108 LYS B CA 1
ATOM 2696 C C . LYS B 1 116 ? -3.549 54.267 33.756 1.00 46.20 108 LYS B C 1
ATOM 2697 O O . LYS B 1 116 ? -3.640 53.042 33.783 1.00 48.53 108 LYS B O 1
ATOM 2703 N N . LEU B 1 117 ? -3.571 55.011 34.856 1.00 50.88 109 LEU B N 1
ATOM 2704 C CA . LEU B 1 117 ? -3.786 54.407 36.169 1.00 55.17 109 LEU B CA 1
ATOM 2705 C C . LEU B 1 117 ? -5.167 53.754 36.243 1.00 52.62 109 LEU B C 1
ATOM 2706 O O . LEU B 1 117 ? -5.337 52.700 36.865 1.00 54.00 109 LEU B O 1
ATOM 2711 N N . LEU B 1 118 ? -6.150 54.382 35.606 1.00 48.63 110 LEU B N 1
ATOM 2712 C CA . LEU B 1 118 ? -7.489 53.808 35.516 1.00 47.45 110 LEU B CA 1
ATOM 2713 C C . LEU B 1 118 ? -7.489 52.524 34.684 1.00 47.34 110 LEU B C 1
ATOM 2714 O O . LEU B 1 118 ? -8.198 51.572 35.011 1.00 46.35 110 LEU B O 1
ATOM 2719 N N . LEU B 1 119 ? -6.709 52.501 33.604 1.00 44.67 111 LEU B N 1
ATOM 2720 C CA . LEU B 1 119 ? -6.589 51.288 32.794 1.00 43.30 111 LEU B CA 1
ATOM 2721 C C . LEU B 1 119 ? -6.036 50.161 33.649 1.00 46.73 111 LEU B C 1
ATOM 2722 O O . LEU B 1 119 ? -6.562 49.050 33.646 1.00 51.89 111 LEU B O 1
ATOM 2727 N N . ALA B 1 120 ? -4.965 50.459 34.379 1.00 49.43 112 ALA B N 1
ATOM 2728 C CA . ALA B 1 120 ? -4.336 49.477 35.251 1.00 52.74 112 ALA B CA 1
ATOM 2729 C C . ALA B 1 120 ? -5.315 49.012 36.327 1.00 52.37 112 ALA B C 1
ATOM 2730 O O . ALA B 1 120 ? -5.386 47.823 36.637 1.00 55.95 112 ALA B O 1
ATOM 2732 N N . GLU B 1 121 ? -6.076 49.954 36.880 1.00 48.90 113 GLU B N 1
ATOM 2733 C CA . GLU B 1 121 ? -7.077 49.649 37.897 1.00 52.05 113 GLU B CA 1
ATOM 2734 C C . GLU B 1 121 ? -8.074 48.623 37.358 1.00 50.59 113 GLU B C 1
ATOM 2735 O O . GLU B 1 121 ? -8.431 47.668 38.043 1.00 51.36 113 GLU B O 1
ATOM 2741 N N . ALA B 1 122 ? -8.495 48.811 36.111 1.00 48.19 114 ALA B N 1
ATOM 2742 C CA . ALA B 1 122 ? -9.390 47.868 35.450 1.00 49.87 114 ALA B CA 1
ATOM 2743 C C . ALA B 1 122 ? -8.689 46.548 35.165 1.00 50.88 114 ALA B C 1
ATOM 2744 O O . ALA B 1 122 ? -9.305 45.482 35.217 1.00 48.37 114 ALA B O 1
ATOM 2746 N N . ALA B 1 123 ? -7.395 46.630 34.868 1.00 43.14 115 ALA B N 1
ATOM 2747 C CA . ALA B 1 123 ? -6.595 45.455 34.544 1.00 44.26 115 ALA B CA 1
ATOM 2748 C C . ALA B 1 123 ? -6.427 44.541 35.754 1.00 47.43 115 ALA B C 1
ATOM 2749 O O . ALA B 1 123 ? -5.881 43.442 35.642 1.00 48.43 115 ALA B O 1
ATOM 2751 N N . LYS B 1 124 ? -6.889 45.003 36.912 1.00 48.97 116 LYS B N 1
ATOM 2752 C CA . LYS B 1 124 ? -6.905 44.172 38.107 1.00 54.12 116 LYS B CA 1
ATOM 2753 C C . LYS B 1 124 ? -7.994 43.110 37.995 1.00 55.48 116 LYS B C 1
ATOM 2754 O O . LYS B 1 124 ? -7.936 42.079 38.661 1.00 59.01 116 LYS B O 1
ATOM 2760 N N . ASP B 1 125 ? -8.980 43.363 37.139 1.00 56.23 117 ASP B N 1
ATOM 2761 C CA . ASP B 1 125 ? -10.139 42.483 37.019 1.00 50.14 117 ASP B CA 1
ATOM 2762 C C . ASP B 1 125 ? -10.219 41.761 35.671 1.00 50.16 117 ASP B C 1
ATOM 2763 O O . ASP B 1 125 ? -10.935 40.770 35.543 1.00 51.19 117 ASP B O 1
ATOM 2768 N N . ILE B 1 126 ? -9.503 42.265 34.667 1.00 48.59 118 ILE B N 1
ATOM 2769 C CA . ILE B 1 126 ? -9.484 41.640 33.344 1.00 47.40 118 ILE B CA 1
ATOM 2770 C C . ILE B 1 126 ? -8.090 41.723 32.748 1.00 42.44 118 ILE B C 1
ATOM 2771 O O . ILE B 1 126 ? -7.331 42.633 33.073 1.00 45.88 118 ILE B O 1
ATOM 2776 N N . PRO B 1 127 ? -7.746 40.774 31.866 1.00 44.30 119 PRO B N 1
ATOM 2777 C CA . PRO B 1 127 ? -6.489 40.914 31.119 1.00 41.40 119 PRO B CA 1
ATOM 2778 C C . PRO B 1 127 ? -6.606 41.958 30.006 1.00 39.93 119 PRO B C 1
ATOM 2779 O O . PRO B 1 127 ? -7.599 41.971 29.272 1.00 41.31 119 PRO B O 1
ATOM 2783 N N . ILE B 1 128 ? -5.612 42.836 29.904 1.00 36.14 120 ILE B N 1
ATOM 2784 C CA . ILE B 1 128 ? -5.629 43.911 28.915 1.00 34.84 120 ILE B CA 1
ATOM 2785 C C . ILE B 1 128 ? -4.278 44.033 28.228 1.00 37.89 120 ILE B C 1
ATOM 2786 O O . ILE B 1 128 ? -3.248 44.094 28.906 1.00 36.24 120 ILE B O 1
ATOM 2791 N N . VAL B 1 129 ? -4.273 44.073 26.894 1.00 36.25 121 VAL B N 1
ATOM 2792 C CA . VAL B 1 129 ? -3.062 44.458 26.171 1.00 34.69 121 VAL B CA 1
ATOM 2793 C C . VAL B 1 129 ? -3.221 45.895 25.708 1.00 33.65 121 VAL B C 1
ATOM 2794 O O . VAL B 1 129 ? -4.127 46.219 24.934 1.00 33.37 121 VAL B O 1
ATOM 2798 N N . PHE B 1 130 ? -2.324 46.747 26.193 1.00 31.13 122 PHE B N 1
ATOM 2799 C CA . PHE B 1 130 ? -2.346 48.175 25.919 1.00 30.85 122 PHE B CA 1
ATOM 2800 C C . PHE B 1 130 ? -0.994 48.580 25.358 1.00 29.50 122 PHE B C 1
ATOM 2801 O O . PHE B 1 130 ? 0.028 48.418 26.021 1.00 33.25 122 PHE B O 1
ATOM 2809 N N . ALA B 1 131 ? -0.973 49.074 24.125 1.00 29.52 123 ALA B N 1
ATOM 2810 C CA . ALA B 1 131 ? 0.297 49.393 23.483 1.00 26.69 123 ALA B CA 1
ATOM 2811 C C . ALA B 1 131 ? 0.197 50.622 22.595 1.00 30.32 123 ALA B C 1
ATOM 2812 O O . ALA B 1 131 ? -0.792 50.821 21.884 1.00 31.72 123 ALA B O 1
ATOM 2814 N N . ALA B 1 132 ? 1.245 51.437 22.635 1.00 32.26 124 ALA B N 1
ATOM 2815 C CA . ALA B 1 132 ? 1.340 52.624 21.797 1.00 32.70 124 ALA B CA 1
ATOM 2816 C C . ALA B 1 132 ? 1.528 52.256 20.325 1.00 26.23 124 ALA B C 1
ATOM 2817 O O . ALA B 1 132 ? 1.225 53.048 19.433 1.00 29.97 124 ALA B O 1
ATOM 2819 N N . ASN B 1 133 ? 2.029 51.049 20.073 1.00 23.98 125 ASN B N 1
ATOM 2820 C CA . ASN B 1 133 ? 2.282 50.609 18.701 1.00 21.32 125 ASN B CA 1
ATOM 2821 C C . ASN B 1 133 ? 2.035 49.105 18.612 1.00 25.36 125 ASN B C 1
ATOM 2822 O O . ASN B 1 133 ? 2.687 48.327 19.305 1.00 23.76 125 ASN B O 1
ATOM 2827 N N . PHE B 1 134 ? 1.088 48.698 17.767 1.00 20.64 126 PHE B N 1
ATOM 2828 C CA . PHE B 1 134 ? 0.734 47.286 17.673 1.00 23.31 126 PHE B CA 1
ATOM 2829 C C . PHE B 1 134 ? 1.405 46.558 16.507 1.00 21.42 126 PHE B C 1
ATOM 2830 O O . PHE B 1 134 ? 1.140 45.383 16.285 1.00 24.20 126 PHE B O 1
ATOM 2838 N N . SER B 1 135 ? 2.285 47.235 15.775 1.00 20.60 127 SER B N 1
ATOM 2839 C CA . SER B 1 135 ? 3.012 46.568 14.697 1.00 23.19 127 SER B CA 1
ATOM 2840 C C . SER B 1 135 ? 3.982 45.539 15.275 1.00 24.41 127 SER B C 1
ATOM 2841 O O . SER B 1 135 ? 4.853 45.881 16.093 1.00 20.81 127 SER B O 1
ATOM 2844 N N . VAL B 1 136 ? 3.842 44.292 14.841 1.00 19.56 128 VAL B N 1
ATOM 2845 C CA . VAL B 1 136 ? 4.752 43.236 15.277 1.00 20.27 128 VAL B CA 1
ATOM 2846 C C . VAL B 1 136 ? 6.201 43.578 14.856 1.00 23.91 128 VAL B C 1
ATOM 2847 O O . VAL B 1 136 ? 7.136 43.497 15.667 1.00 19.64 128 VAL B O 1
ATOM 2851 N N . GLY B 1 137 ? 6.386 43.975 13.601 1.00 19.62 129 GLY B N 1
ATOM 2852 C CA . GLY B 1 137 ? 7.712 44.346 13.114 1.00 16.91 129 GLY B CA 1
ATOM 2853 C C . GLY B 1 137 ? 8.371 45.497 13.863 1.00 18.76 129 GLY B C 1
ATOM 2854 O O . GLY B 1 137 ? 9.572 45.443 14.147 1.00 21.51 129 GLY B O 1
ATOM 2855 N N . VAL B 1 138 ? 7.607 46.537 14.199 1.00 16.61 130 VAL B N 1
ATOM 2856 C CA . VAL B 1 138 ? 8.207 47.679 14.908 1.00 15.80 130 VAL B CA 1
ATOM 2857 C C . VAL B 1 138 ? 8.659 47.250 16.308 1.00 18.38 130 VAL B C 1
ATOM 2858 O O . VAL B 1 138 ? 9.792 47.525 16.713 1.00 20.24 130 VAL B O 1
ATOM 2862 N N . ASN B 1 139 ? 7.790 46.554 17.043 1.00 19.21 131 ASN B N 1
ATOM 2863 C CA . ASN B 1 139 ? 8.168 46.114 18.386 1.00 22.21 131 ASN B CA 1
ATOM 2864 C C . ASN B 1 139 ? 9.365 45.159 18.367 1.00 22.03 131 ASN B C 1
ATOM 2865 O O . ASN B 1 139 ? 10.223 45.199 19.252 1.00 19.65 131 ASN B O 1
ATOM 2870 N N . LEU B 1 140 ? 9.413 44.300 17.363 1.00 18.02 132 LEU B N 1
ATOM 2871 C CA . LEU B 1 140 ? 10.566 43.426 17.179 1.00 20.98 132 LEU B CA 1
ATOM 2872 C C . LEU B 1 140 ? 11.828 44.256 16.998 1.00 19.74 132 LEU B C 1
ATOM 2873 O O . LEU B 1 140 ? 12.853 43.999 17.650 1.00 18.03 132 LEU B O 1
ATOM 2878 N N . CYS B 1 141 ? 11.749 45.265 16.131 1.00 17.82 133 CYS B N 1
ATOM 2879 C CA . CYS B 1 141 ? 12.909 46.115 15.874 1.00 19.00 133 CYS B CA 1
ATOM 2880 C C . CYS B 1 141 ? 13.401 46.807 17.150 1.00 21.22 133 CYS B C 1
ATOM 2881 O O . CYS B 1 141 ? 14.609 46.924 17.358 1.00 17.15 133 CYS B O 1
ATOM 2884 N N . LEU B 1 142 ? 12.478 47.265 17.995 1.00 16.48 134 LEU B N 1
ATOM 2885 C CA . LEU B 1 142 ? 12.847 47.871 19.274 1.00 17.93 134 LEU B CA 1
ATOM 2886 C C . LEU B 1 142 ? 13.753 46.951 20.103 1.00 25.16 134 LEU B C 1
ATOM 2887 O O . LEU B 1 142 ? 14.721 47.409 20.719 1.00 20.30 134 LEU B O 1
ATOM 2892 N N . LYS B 1 143 ? 13.422 45.665 20.139 1.00 22.28 135 LYS B N 1
ATOM 2893 C CA . LYS B 1 143 ? 14.234 44.705 20.880 1.00 21.57 135 LYS B CA 1
ATOM 2894 C C . LYS B 1 143 ? 15.584 44.498 20.177 1.00 21.54 135 LYS B C 1
ATOM 2895 O O . LYS B 1 143 ? 16.631 44.480 20.828 1.00 23.12 135 LYS B O 1
ATOM 2901 N N . LEU B 1 144 ? 15.555 44.350 18.856 1.00 20.65 136 LEU B N 1
ATOM 2902 C CA . LEU B 1 144 ? 16.793 44.164 18.080 1.00 19.77 136 LEU B CA 1
ATOM 2903 C C . LEU B 1 144 ? 17.746 45.344 18.258 1.00 20.52 136 LEU B C 1
ATOM 2904 O O . LEU B 1 144 ? 18.967 45.173 18.318 1.00 18.92 136 LEU B O 1
ATOM 2909 N N . LEU B 1 145 ? 17.183 46.544 18.355 1.00 21.15 137 LEU B N 1
ATOM 2910 C CA . LEU B 1 145 ? 17.990 47.742 18.572 1.00 18.67 137 LEU B CA 1
ATOM 2911 C C . LEU B 1 145 ? 18.714 47.727 19.909 1.00 18.77 137 LEU B C 1
ATOM 2912 O O . LEU B 1 145 ? 19.860 48.161 20.001 1.00 17.36 137 LEU B O 1
ATOM 2917 N N . ASP B 1 146 ? 18.034 47.277 20.956 1.00 19.83 138 ASP B N 1
ATOM 2918 C CA . ASP B 1 146 ? 18.651 47.204 22.272 1.00 20.32 138 ASP B CA 1
ATOM 2919 C C . ASP B 1 146 ? 19.842 46.235 22.218 1.00 21.36 138 ASP B C 1
ATOM 2920 O O . ASP B 1 146 ? 20.926 46.511 22.744 1.00 21.39 138 ASP B O 1
ATOM 2925 N N . THR B 1 147 ? 19.638 45.106 21.563 1.00 19.22 139 THR B N 1
ATOM 2926 C CA . THR B 1 147 ? 20.710 44.111 21.427 1.00 20.72 139 THR B CA 1
ATOM 2927 C C . THR B 1 147 ? 21.883 44.676 20.641 1.00 21.20 139 THR B C 1
ATOM 2928 O O . THR B 1 147 ? 23.034 44.609 21.072 1.00 20.07 139 THR B O 1
ATOM 2932 N N . ALA B 1 148 ? 21.571 45.234 19.480 1.00 19.90 140 ALA B N 1
ATOM 2933 C CA . ALA B 1 148 ? 22.580 45.830 18.610 1.00 22.41 140 ALA B CA 1
ATOM 2934 C C . ALA B 1 148 ? 23.376 46.921 19.333 1.00 23.99 140 ALA B C 1
ATOM 2935 O O . ALA B 1 148 ? 24.603 46.950 19.258 1.00 19.47 140 ALA B O 1
ATOM 2937 N N . ALA B 1 149 ? 22.682 47.817 20.032 1.00 19.42 141 ALA B N 1
ATOM 2938 C CA . ALA B 1 149 ? 23.369 48.904 20.732 1.00 18.41 141 ALA B CA 1
ATOM 2939 C C . ALA B 1 149 ? 24.310 48.393 21.819 1.00 21.62 141 ALA B C 1
ATOM 2940 O O . ALA B 1 149 ? 25.414 48.907 21.973 1.00 21.50 141 ALA B O 1
ATOM 2942 N N . ARG B 1 150 ? 23.871 47.392 22.581 1.00 20.06 142 ARG B N 1
ATOM 2943 C CA . ARG B 1 150 ? 24.688 46.860 23.667 1.00 24.90 142 ARG B CA 1
ATOM 2944 C C . ARG B 1 150 ? 25.928 46.164 23.138 1.00 24.10 142 ARG B C 1
ATOM 2945 O O . ARG B 1 150 ? 27.020 46.319 23.703 1.00 24.01 142 ARG B O 1
ATOM 2953 N N . VAL B 1 151 ? 25.759 45.402 22.059 1.00 20.45 143 VAL B N 1
ATOM 2954 C CA . VAL B 1 151 ? 26.874 44.645 21.468 1.00 21.18 143 VAL B CA 1
ATOM 2955 C C . VAL B 1 151 ? 27.905 45.579 20.834 1.00 20.65 143 VAL B C 1
ATOM 2956 O O . VAL B 1 151 ? 29.100 45.404 21.040 1.00 22.79 143 VAL B O 1
ATOM 2960 N N . LEU B 1 152 ? 27.437 46.575 20.083 1.00 20.29 144 LEU B N 1
ATOM 2961 C CA . LEU B 1 152 ? 28.326 47.426 19.304 1.00 23.74 144 LEU B CA 1
ATOM 2962 C C . LEU B 1 152 ? 28.943 48.525 20.168 1.00 26.75 144 LEU B C 1
ATOM 2963 O O . LEU B 1 152 ? 30.065 48.978 19.910 1.00 22.55 144 LEU B O 1
ATOM 2968 N N . GLY B 1 153 ? 28.214 48.936 21.201 1.00 24.31 145 GLY B N 1
ATOM 2969 C CA . GLY B 1 153 ? 28.743 49.860 22.191 1.00 27.37 145 GLY B CA 1
ATOM 2970 C C . GLY B 1 153 ? 29.101 51.222 21.631 1.00 25.68 145 GLY B C 1
ATOM 2971 O O . GLY B 1 153 ? 28.466 51.700 20.693 1.00 21.09 145 GLY B O 1
ATOM 2972 N N . ASP B 1 154 ? 30.131 51.836 22.206 1.00 26.21 146 ASP B N 1
ATOM 2973 C CA . ASP B 1 154 ? 30.569 53.172 21.803 1.00 25.45 146 ASP B CA 1
ATOM 2974 C C . ASP B 1 154 ? 31.490 53.151 20.576 1.00 25.86 146 ASP B C 1
ATOM 2975 O O . ASP B 1 154 ? 32.099 54.158 20.239 1.00 26.50 146 ASP B O 1
ATOM 2980 N N . GLU B 1 155 ? 31.582 52.010 19.901 1.00 26.50 147 GLU B N 1
ATOM 2981 C CA . GLU B 1 155 ? 32.399 51.907 18.696 1.00 25.92 147 GLU B CA 1
ATOM 2982 C C . GLU B 1 155 ? 31.747 52.485 17.430 1.00 27.88 147 GLU B C 1
ATOM 2983 O O . GLU B 1 155 ? 32.440 52.769 16.452 1.00 32.01 147 GLU B O 1
ATOM 2989 N N . VAL B 1 156 ? 30.427 52.660 17.440 1.00 20.87 148 VAL B N 1
ATOM 2990 C CA . VAL B 1 156 ? 29.716 52.983 16.216 1.00 19.29 148 VAL B CA 1
ATOM 2991 C C . VAL B 1 156 ? 29.060 54.346 16.290 1.00 25.59 148 VAL B C 1
ATOM 2992 O O . VAL B 1 156 ? 28.729 54.829 17.364 1.00 23.42 148 VAL B O 1
ATOM 2996 N N . ASP B 1 157 ? 28.839 54.924 15.119 1.00 16.72 149 ASP B N 1
ATOM 2997 C CA . ASP B 1 157 ? 27.978 56.083 14.965 1.00 18.65 149 ASP B CA 1
ATOM 2998 C C . ASP B 1 157 ? 26.573 55.595 14.709 1.00 21.68 149 ASP B C 1
ATOM 2999 O O . ASP B 1 157 ? 26.362 54.689 13.889 1.00 18.55 149 ASP B O 1
ATOM 3004 N N . ILE B 1 158 ? 25.608 56.175 15.410 1.00 18.21 150 ILE B N 1
ATOM 3005 C CA . ILE B 1 158 ? 24.237 55.702 15.290 1.00 16.72 150 ILE B CA 1
ATOM 3006 C C . ILE B 1 158 ? 23.376 56.800 14.710 1.00 17.15 150 ILE B C 1
ATOM 3007 O O . ILE B 1 158 ? 23.336 57.906 15.249 1.00 15.50 150 ILE B O 1
ATOM 3012 N N . GLU B 1 159 ? 22.711 56.478 13.600 1.00 16.62 151 GLU B N 1
ATOM 3013 C CA . GLU B 1 159 ? 21.944 57.445 12.825 1.00 19.48 151 GLU B CA 1
ATOM 3014 C C . GLU B 1 159 ? 20.566 56.845 12.579 1.00 16.73 151 GLU B C 1
ATOM 3015 O O . GLU B 1 159 ? 20.457 55.661 12.279 1.00 16.35 151 GLU B O 1
ATOM 3021 N N . ILE B 1 160 ? 19.512 57.650 12.716 1.00 15.26 152 ILE B N 1
ATOM 3022 C CA . ILE B 1 160 ? 18.165 57.118 12.547 1.00 17.43 152 ILE B CA 1
ATOM 3023 C C . ILE B 1 160 ? 17.530 57.852 11.374 1.00 16.30 152 ILE B C 1
ATOM 3024 O O . ILE B 1 160 ? 17.382 59.070 11.413 1.00 17.74 152 ILE B O 1
ATOM 3029 N N . ILE B 1 161 ? 17.226 57.108 10.314 1.00 16.73 153 ILE B N 1
ATOM 3030 C CA . ILE B 1 161 ? 16.731 57.674 9.073 1.00 14.75 153 ILE B CA 1
ATOM 3031 C C . ILE B 1 161 ? 15.291 57.226 8.922 1.00 19.73 153 ILE B C 1
ATOM 3032 O O . ILE B 1 161 ? 15.011 56.037 8.978 1.00 17.89 153 ILE B O 1
ATOM 3037 N N . GLU B 1 162 ? 14.378 58.174 8.738 1.00 15.24 154 GLU B N 1
ATOM 3038 C CA . GLU B 1 162 ? 12.978 57.791 8.532 1.00 15.26 154 GLU B CA 1
ATOM 3039 C C . GLU B 1 162 ? 12.358 58.596 7.398 1.00 14.40 154 GLU B C 1
ATOM 3040 O O . GLU B 1 162 ? 12.809 59.705 7.101 1.00 18.88 154 GLU B O 1
ATOM 3046 N N . ALA B 1 163 ? 11.343 58.016 6.748 1.00 14.55 155 ALA B N 1
ATOM 3047 C CA . ALA B 1 163 ? 10.565 58.728 5.729 1.00 12.76 155 ALA B CA 1
ATOM 3048 C C . ALA B 1 163 ? 9.082 58.526 5.977 1.00 15.66 155 ALA B C 1
ATOM 3049 O O . ALA B 1 163 ? 8.647 57.417 6.275 1.00 19.07 155 ALA B O 1
ATOM 3051 N N . HIS B 1 164 ? 8.340 59.630 5.873 1.00 13.98 156 HIS B N 1
ATOM 3052 C CA . HIS B 1 164 ? 6.874 59.636 5.934 1.00 17.21 156 HIS B CA 1
ATOM 3053 C C . HIS B 1 164 ? 6.300 60.580 4.895 1.00 17.57 156 HIS B C 1
ATOM 3054 O O . HIS B 1 164 ? 6.995 61.443 4.370 1.00 20.03 156 HIS B O 1
ATOM 3061 N N . HIS B 1 165 ? 4.993 60.436 4.666 1.00 17.42 157 HIS B N 1
ATOM 3062 C CA . HIS B 1 165 ? 4.237 61.197 3.681 1.00 17.29 157 HIS B CA 1
ATOM 3063 C C . HIS B 1 165 ? 4.226 62.706 3.923 1.00 18.79 157 HIS B C 1
ATOM 3064 O O . HIS B 1 165 ? 4.566 63.189 5.016 1.00 19.42 157 HIS B O 1
ATOM 3071 N N . ARG B 1 166 ? 3.766 63.432 2.907 1.00 20.66 158 ARG B N 1
ATOM 3072 C CA . ARG B 1 166 ? 3.849 64.885 2.873 1.00 20.97 158 ARG B CA 1
ATOM 3073 C C . ARG B 1 166 ? 2.870 65.585 3.826 1.00 24.08 158 ARG B C 1
ATOM 3074 O O . ARG B 1 166 ? 2.914 66.808 3.956 1.00 28.00 158 ARG B O 1
ATOM 3082 N N . HIS B 1 167 ? 1.989 64.831 4.480 1.00 24.46 159 HIS B N 1
ATOM 3083 C CA . HIS B 1 167 ? 0.991 65.455 5.367 1.00 19.61 159 HIS B CA 1
ATOM 3084 C C . HIS B 1 167 ? 1.308 65.254 6.843 1.00 21.57 159 HIS B C 1
ATOM 3085 O O . HIS B 1 167 ? 0.575 65.748 7.695 1.00 21.60 159 HIS B O 1
ATOM 3092 N N . LYS B 1 168 ? 2.396 64.537 7.144 1.00 21.55 160 LYS B N 1
ATOM 3093 C CA . LYS B 1 168 ? 2.753 64.269 8.540 1.00 19.56 160 LYS B CA 1
ATOM 3094 C C . LYS B 1 168 ? 3.324 65.529 9.190 1.00 20.83 160 LYS B C 1
ATOM 3095 O O . LYS B 1 168 ? 4.205 66.188 8.641 1.00 25.76 160 LYS B O 1
ATOM 3101 N N . VAL B 1 169 ? 2.826 65.840 10.377 1.00 20.67 161 VAL B N 1
ATOM 3102 C CA . VAL B 1 169 ? 3.079 67.128 10.998 1.00 21.77 161 VAL B CA 1
ATOM 3103 C C . VAL B 1 169 ? 4.290 67.134 11.924 1.00 22.71 161 VAL B C 1
ATOM 3104 O O . VAL B 1 169 ? 4.951 68.162 12.083 1.00 24.92 161 VAL B O 1
ATOM 3108 N N . ASP B 1 170 ? 4.601 65.984 12.511 1.00 22.49 162 ASP B N 1
ATOM 3109 C CA . ASP B 1 170 ? 5.644 65.920 13.536 1.00 20.72 162 ASP B CA 1
ATOM 3110 C C . ASP B 1 170 ? 6.908 65.193 13.052 1.00 22.07 162 ASP B C 1
ATOM 3111 O O . ASP B 1 170 ? 6.823 64.211 12.325 1.00 23.39 162 ASP B O 1
ATOM 3116 N N . ALA B 1 171 ? 8.069 65.698 13.454 1.00 20.96 163 ALA B N 1
ATOM 3117 C CA . ALA B 1 171 ? 9.358 65.097 13.055 1.00 21.83 163 ALA B CA 1
ATOM 3118 C C . ALA B 1 171 ? 10.353 65.103 14.204 1.00 17.41 163 ALA B C 1
ATOM 3119 O O . ALA B 1 171 ? 10.365 66.023 15.016 1.00 20.05 163 ALA B O 1
ATOM 3121 N N . PRO B 1 172 ? 11.181 64.047 14.318 1.00 19.22 164 PRO B N 1
ATOM 3122 C CA . PRO B 1 172 ? 11.046 62.747 13.664 1.00 15.68 164 PRO B CA 1
ATOM 3123 C C . PRO B 1 172 ? 9.791 62.049 14.180 1.00 22.93 164 PRO B C 1
ATOM 3124 O O . PRO B 1 172 ? 9.228 62.513 15.165 1.00 20.71 164 PRO B O 1
ATOM 3128 N N . SER B 1 173 ? 9.368 60.961 13.550 1.00 19.63 165 SER B N 1
ATOM 3129 C CA . SER B 1 173 ? 8.193 60.235 14.023 1.00 20.63 165 SER B CA 1
ATOM 3130 C C . SER B 1 173 ? 8.328 59.775 15.481 1.00 22.85 165 SER B C 1
ATOM 3131 O O . SER B 1 173 ? 9.440 59.708 16.035 1.00 21.51 165 SER B O 1
ATOM 3134 N N . GLY B 1 174 ? 7.189 59.461 16.099 1.00 20.72 166 GLY B N 1
ATOM 3135 C CA . GLY B 1 174 ? 7.194 58.908 17.443 1.00 24.69 166 GLY B CA 1
ATOM 3136 C C . GLY B 1 174 ? 7.959 57.596 17.473 1.00 23.73 166 GLY B C 1
ATOM 3137 O O . GLY B 1 174 ? 8.655 57.285 18.445 1.00 22.07 166 GLY B O 1
ATOM 3138 N N . THR B 1 175 ? 7.838 56.825 16.397 1.00 19.06 167 THR B N 1
ATOM 3139 C CA . THR B 1 175 ? 8.581 55.572 16.292 1.00 16.04 167 THR B CA 1
ATOM 3140 C C . THR B 1 175 ? 10.088 55.829 16.218 1.00 20.40 167 THR B C 1
ATOM 3141 O O . THR B 1 175 ? 10.853 55.154 16.891 1.00 21.09 167 THR B O 1
ATOM 3145 N N . ALA B 1 176 ? 10.510 56.816 15.431 1.00 17.24 168 ALA B N 1
ATOM 3146 C CA . ALA B 1 176 ? 11.939 57.146 15.366 1.00 18.35 168 ALA B CA 1
ATOM 3147 C C . ALA B 1 176 ? 12.471 57.617 16.715 1.00 19.66 168 ALA B C 1
ATOM 3148 O O . ALA B 1 176 ? 13.588 57.273 17.107 1.00 17.70 168 ALA B O 1
ATOM 3150 N N . LEU B 1 177 ? 11.688 58.418 17.433 1.00 16.98 169 LEU B N 1
ATOM 3151 C CA . LEU B 1 177 ? 12.151 58.918 18.725 1.00 20.90 169 LEU B CA 1
ATOM 3152 C C . LEU B 1 177 ? 12.234 57.759 19.729 1.00 24.88 169 LEU B C 1
ATOM 3153 O O . LEU B 1 177 ? 13.164 57.678 20.540 1.00 21.92 169 LEU B O 1
ATOM 3158 N N . ARG B 1 178 ? 11.275 56.847 19.655 1.00 18.73 170 ARG B N 1
ATOM 3159 C CA A ARG B 1 178 ? 11.284 55.680 20.529 0.57 20.47 170 ARG B CA 1
ATOM 3160 C CA B ARG B 1 178 ? 11.281 55.675 20.520 0.43 20.69 170 ARG B CA 1
ATOM 3161 C C . ARG B 1 178 ? 12.526 54.835 20.240 1.00 19.61 170 ARG B C 1
ATOM 3162 O O . ARG B 1 178 ? 13.200 54.358 21.168 1.00 22.51 170 ARG B O 1
ATOM 3177 N N . MET B 1 179 ? 12.842 54.663 18.959 1.00 17.10 171 MET B N 1
ATOM 3178 C CA . MET B 1 179 ? 14.060 53.926 18.599 1.00 19.48 171 MET B CA 1
ATOM 3179 C C . MET B 1 179 ? 15.286 54.644 19.168 1.00 22.55 171 MET B C 1
ATOM 3180 O O . MET B 1 179 ? 16.232 54.005 19.642 1.00 17.31 171 MET B O 1
ATOM 3185 N N . GLY B 1 180 ? 15.256 55.972 19.127 1.00 21.44 172 GLY B N 1
ATOM 3186 C CA . GLY B 1 180 ? 16.315 56.781 19.703 1.00 27.23 172 GLY B CA 1
ATOM 3187 C C . GLY B 1 180 ? 16.485 56.537 21.188 1.00 28.13 172 GLY B C 1
ATOM 3188 O O . GLY B 1 180 ? 17.609 56.402 21.689 1.00 22.05 172 GLY B O 1
ATOM 3189 N N . GLU B 1 181 ? 15.358 56.466 21.890 1.00 17.82 173 GLU B N 1
ATOM 3190 C CA . GLU B 1 181 ? 15.351 56.270 23.330 1.00 18.32 173 GLU B CA 1
ATOM 3191 C C . GLU B 1 181 ? 15.867 54.874 23.691 1.00 20.60 173 GLU B C 1
ATOM 3192 O O . GLU B 1 181 ? 16.545 54.698 24.703 1.00 21.39 173 GLU B O 1
ATOM 3198 N N . VAL B 1 182 ? 15.536 53.883 22.875 1.00 20.03 174 VAL B N 1
ATOM 3199 C CA . VAL B 1 182 ? 15.983 52.514 23.144 1.00 23.17 174 VAL B CA 1
ATOM 3200 C C . VAL B 1 182 ? 17.508 52.453 23.076 1.00 22.31 174 VAL B C 1
ATOM 3201 O O . VAL B 1 182 ? 18.173 51.935 23.977 1.00 24.97 174 VAL B O 1
ATOM 3205 N N . VAL B 1 183 ? 18.062 53.003 22.010 1.00 21.15 175 VAL B N 1
ATOM 3206 C CA . VAL B 1 183 ? 19.517 53.034 21.844 1.00 23.79 175 VAL B CA 1
ATOM 3207 C C . VAL B 1 183 ? 20.193 53.907 22.926 1.00 25.59 175 VAL B C 1
ATOM 3208 O O . VAL B 1 183 ? 21.230 53.534 23.482 1.00 23.89 175 VAL B O 1
ATOM 3212 N N . ALA B 1 184 ? 19.607 55.056 23.250 1.00 22.36 176 ALA B N 1
ATOM 3213 C CA . ALA B 1 184 ? 20.221 55.928 24.260 1.00 24.26 176 ALA B CA 1
ATOM 3214 C C . ALA B 1 184 ? 20.294 55.252 25.630 1.00 28.00 176 ALA B C 1
ATOM 3215 O O . ALA B 1 184 ? 21.299 55.354 26.341 1.00 28.54 176 ALA B O 1
ATOM 3217 N N . GLN B 1 185 ? 19.215 54.570 25.997 1.00 23.52 177 GLN B N 1
ATOM 3218 C CA A GLN B 1 185 ? 19.113 53.868 27.273 0.46 24.36 177 GLN B CA 1
ATOM 3219 C CA B GLN B 1 185 ? 19.161 53.910 27.293 0.54 24.06 177 GLN B CA 1
ATOM 3220 C C . GLN B 1 185 ? 20.149 52.751 27.374 1.00 22.97 177 GLN B C 1
ATOM 3221 O O . GLN B 1 185 ? 20.746 52.529 28.424 1.00 23.04 177 GLN B O 1
ATOM 3232 N N . ALA B 1 186 ? 20.338 52.042 26.267 1.00 24.59 178 ALA B N 1
ATOM 3233 C CA . ALA B 1 186 ? 21.256 50.900 26.244 1.00 26.45 178 ALA B CA 1
ATOM 3234 C C . ALA B 1 186 ? 22.700 51.343 26.456 1.00 25.22 178 ALA B C 1
ATOM 3235 O O . ALA B 1 186 ? 23.519 50.599 27.006 1.00 28.49 178 ALA B O 1
ATOM 3237 N N . LEU B 1 187 ? 23.000 52.566 26.033 1.00 25.18 179 LEU B N 1
ATOM 3238 C CA . LEU B 1 187 ? 24.358 53.082 26.054 1.00 23.67 179 LEU B CA 1
ATOM 3239 C C . LEU B 1 187 ? 24.557 54.110 27.169 1.00 28.40 179 LEU B C 1
ATOM 3240 O O . LEU B 1 187 ? 25.604 54.738 27.258 1.00 25.63 179 LEU B O 1
ATOM 3245 N N . GLY B 1 188 ? 23.546 54.279 28.018 1.00 26.96 180 GLY B N 1
ATOM 3246 C CA . GLY B 1 188 ? 23.650 55.196 29.137 1.00 25.71 180 GLY B CA 1
ATOM 3247 C C . GLY B 1 188 ? 23.738 56.651 28.721 1.00 27.01 180 GLY B C 1
ATOM 3248 O O . GLY B 1 188 ? 24.419 57.443 29.369 1.00 29.17 180 GLY B O 1
ATOM 3249 N N . ARG B 1 189 ? 23.063 57.002 27.626 1.00 25.42 181 ARG B N 1
ATOM 3250 C CA . ARG B 1 189 ? 23.017 58.392 27.163 1.00 28.56 181 ARG B CA 1
ATOM 3251 C C . ARG B 1 189 ? 21.656 59.044 27.417 1.00 27.29 181 ARG B C 1
ATOM 3252 O O . ARG B 1 189 ? 20.640 58.365 27.528 1.00 31.20 181 ARG B O 1
ATOM 3260 N N . ASP B 1 190 ? 21.673 60.367 27.520 1.00 26.77 182 ASP B N 1
ATOM 3261 C CA . ASP B 1 190 ? 20.465 61.189 27.579 1.00 27.33 182 ASP B CA 1
ATOM 3262 C C . ASP B 1 190 ? 20.148 61.618 26.144 1.00 22.91 182 ASP B C 1
ATOM 3263 O O . ASP B 1 190 ? 20.868 62.426 25.571 1.00 32.34 182 ASP B O 1
ATOM 3268 N N . LEU B 1 191 ? 19.097 61.048 25.556 1.00 22.89 183 LEU B N 1
ATOM 3269 C CA . LEU B 1 191 ? 18.759 61.329 24.155 1.00 25.95 183 LEU B CA 1
ATOM 3270 C C . LEU B 1 191 ? 18.629 62.829 23.878 1.00 27.94 183 LEU B C 1
ATOM 3271 O O . LEU B 1 191 ? 19.090 63.318 22.849 1.00 27.93 183 LEU B O 1
ATOM 3276 N N . GLN B 1 192 ? 18.010 63.563 24.797 1.00 30.68 184 GLN B N 1
ATOM 3277 C CA . GLN B 1 192 ? 17.830 64.998 24.592 1.00 36.08 184 GLN B CA 1
ATOM 3278 C C . GLN B 1 192 ? 19.184 65.700 24.491 1.00 35.97 184 GLN B C 1
ATOM 3279 O O . GLN B 1 192 ? 19.342 66.657 23.741 1.00 38.86 184 GLN B O 1
ATOM 3285 N N . GLU B 1 193 ? 20.165 65.192 25.226 1.00 29.78 185 GLU B N 1
ATOM 3286 C CA . GLU B 1 193 ? 21.501 65.773 25.238 1.00 32.91 185 GLU B CA 1
ATOM 3287 C C . GLU B 1 193 ? 22.301 65.468 23.964 1.00 28.49 185 GLU B C 1
ATOM 3288 O O . GLU B 1 193 ? 23.067 66.313 23.496 1.00 29.94 185 GLU B O 1
ATOM 3294 N N . VAL B 1 194 ? 22.115 64.282 23.388 1.00 24.35 186 VAL B N 1
ATOM 3295 C CA . VAL B 1 194 ? 22.973 63.851 22.277 1.00 25.79 186 VAL B CA 1
ATOM 3296 C C . VAL B 1 194 ? 22.285 63.876 20.907 1.00 24.16 186 VAL B C 1
ATOM 3297 O O . VAL B 1 194 ? 22.934 63.669 19.889 1.00 25.22 186 VAL B O 1
ATOM 3301 N N . ALA B 1 195 ? 20.982 64.130 20.860 1.00 24.52 187 ALA B N 1
ATOM 3302 C CA . ALA B 1 195 ? 20.285 64.063 19.579 1.00 24.58 187 ALA B CA 1
ATOM 3303 C C . ALA B 1 195 ? 20.626 65.248 18.659 1.00 23.82 187 ALA B C 1
ATOM 3304 O O . ALA B 1 195 ? 20.784 66.369 19.112 1.00 22.84 187 ALA B O 1
ATOM 3306 N N . VAL B 1 196 ? 20.753 64.965 17.368 1.00 20.91 188 VAL B N 1
ATOM 3307 C CA . VAL B 1 196 ? 20.976 65.973 16.336 1.00 19.50 188 VAL B CA 1
ATOM 3308 C C . VAL B 1 196 ? 19.907 65.745 15.258 1.00 23.53 188 VAL B C 1
ATOM 3309 O O . VAL B 1 196 ? 19.716 64.623 14.837 1.00 22.66 188 VAL B O 1
ATOM 3313 N N . TYR B 1 197 ? 19.186 66.785 14.828 1.00 20.29 189 TYR B N 1
ATOM 3314 C CA . TYR B 1 197 ? 18.027 66.559 13.952 1.00 21.89 189 TYR B CA 1
ATOM 3315 C C . TYR B 1 197 ? 18.209 67.094 12.524 1.00 23.88 189 TYR B C 1
ATOM 3316 O O . TYR B 1 197 ? 17.314 66.979 11.668 1.00 22.99 189 TYR B O 1
ATOM 3325 N N . GLY B 1 198 ? 19.362 67.696 12.275 1.00 24.45 190 GLY B N 1
ATOM 3326 C CA . GLY B 1 198 ? 19.635 68.345 11.010 1.00 26.99 190 GLY B CA 1
ATOM 3327 C C . GLY B 1 198 ? 21.100 68.724 10.921 1.00 27.25 190 GLY B C 1
ATOM 3328 O O . GLY B 1 198 ? 21.791 68.804 11.940 1.00 25.88 190 GLY B O 1
ATOM 3329 N N . ARG B 1 199 ? 21.582 68.948 9.704 1.00 23.72 191 ARG B N 1
ATOM 3330 C CA . ARG B 1 199 ? 22.997 69.291 9.494 1.00 22.33 191 ARG B CA 1
ATOM 3331 C C . ARG B 1 199 ? 23.137 70.277 8.354 1.00 21.40 191 ARG B C 1
ATOM 3332 O O . ARG B 1 199 ? 22.686 69.996 7.236 1.00 20.44 191 ARG B O 1
ATOM 3340 N N . GLU B 1 200 ? 23.750 71.432 8.644 1.00 21.00 192 GLU B N 1
ATOM 3341 C CA . GLU B 1 200 ? 23.869 72.519 7.685 1.00 27.33 192 GLU B CA 1
ATOM 3342 C C . GLU B 1 200 ? 25.168 73.278 7.915 1.00 30.14 192 GLU B C 1
ATOM 3343 O O . GLU B 1 200 ? 25.420 73.738 9.027 1.00 29.68 192 GLU B O 1
ATOM 3349 N N . GLY B 1 201 ? 25.981 73.403 6.868 1.00 25.49 193 GLY B N 1
ATOM 3350 C CA . GLY B 1 201 ? 27.221 74.164 6.945 1.00 28.51 193 GLY B CA 1
ATOM 3351 C C . GLY B 1 201 ? 28.379 73.389 7.544 1.00 34.78 193 GLY B C 1
ATOM 3352 O O . GLY B 1 201 ? 28.481 72.170 7.356 1.00 30.12 193 GLY B O 1
ATOM 3353 N N . GLN B 1 202 ? 29.257 74.090 8.260 1.00 32.83 194 GLN B N 1
ATOM 3354 C CA . GLN B 1 202 ? 30.420 73.455 8.881 1.00 34.39 194 GLN B CA 1
ATOM 3355 C C . GLN B 1 202 ? 30.063 72.830 10.223 1.00 35.36 194 GLN B C 1
ATOM 3356 O O . GLN B 1 202 ? 30.416 73.349 11.277 1.00 39.80 194 GLN B O 1
ATOM 3362 N N . THR B 1 203 ? 29.370 71.702 10.183 1.00 32.19 195 THR B N 1
ATOM 3363 C CA . THR B 1 203 ? 28.980 71.012 11.407 1.00 30.85 195 THR B CA 1
ATOM 3364 C C . THR B 1 203 ? 30.183 70.461 12.176 1.00 37.55 195 THR B C 1
ATOM 3365 O O . THR B 1 203 ? 30.093 70.199 13.376 1.00 37.10 195 THR B O 1
ATOM 3369 N N . GLY B 1 204 ? 31.312 70.297 11.491 1.00 37.01 196 GLY B N 1
ATOM 3370 C CA . GLY B 1 204 ? 32.486 69.711 12.112 1.00 32.92 196 GLY B CA 1
ATOM 3371 C C . GLY B 1 204 ? 32.411 68.198 12.209 1.00 33.30 196 GLY B C 1
ATOM 3372 O O . GLY B 1 204 ? 31.360 67.596 11.915 1.00 29.06 196 GLY B O 1
ATOM 3373 N N . ALA B 1 205 ? 33.522 67.570 12.608 1.00 30.50 197 ALA B N 1
ATOM 3374 C CA . ALA B 1 205 ? 33.570 66.104 12.730 1.00 30.70 197 ALA B CA 1
ATOM 3375 C C . ALA B 1 205 ? 32.543 65.571 13.748 1.00 26.64 197 ALA B C 1
ATOM 3376 O O . ALA B 1 205 ? 32.227 66.236 14.728 1.00 29.02 197 ALA B O 1
ATOM 3378 N N . ARG B 1 206 ? 32.027 64.368 13.512 1.00 25.41 198 ARG B N 1
ATOM 3379 C CA . ARG B 1 206 ? 30.930 63.818 14.319 1.00 22.36 198 ARG B CA 1
ATOM 3380 C C . ARG B 1 206 ? 31.398 63.316 15.686 1.00 27.33 198 ARG B C 1
ATOM 3381 O O . ARG B 1 206 ? 32.328 62.513 15.760 1.00 30.25 198 ARG B O 1
ATOM 3389 N N . ALA B 1 207 ? 30.749 63.761 16.763 1.00 22.36 199 ALA B N 1
ATOM 3390 C CA . ALA B 1 207 ? 31.037 63.196 18.084 1.00 24.89 199 ALA B CA 1
ATOM 3391 C C . ALA B 1 207 ? 30.439 61.800 18.185 1.00 23.38 199 ALA B C 1
ATOM 3392 O O . ALA B 1 207 ? 29.325 61.558 17.706 1.00 22.66 199 ALA B O 1
ATOM 3394 N N . ARG B 1 208 ? 31.153 60.888 18.833 1.00 22.34 200 ARG B N 1
ATOM 3395 C CA . ARG B 1 208 ? 30.701 59.501 18.844 1.00 22.95 200 ARG B CA 1
ATOM 3396 C C . ARG B 1 208 ? 29.367 59.323 19.572 1.00 29.92 200 ARG B C 1
ATOM 3397 O O . ARG B 1 208 ? 28.582 58.463 19.193 1.00 27.35 200 ARG B O 1
ATOM 3405 N N . GLU B 1 209 ? 29.101 60.157 20.581 1.00 28.50 201 GLU B N 1
ATOM 3406 C CA A GLU B 1 209 ? 27.925 59.956 21.422 0.47 24.29 201 GLU B CA 1
ATOM 3407 C CA B GLU B 1 209 ? 27.926 60.013 21.447 0.53 24.32 201 GLU B CA 1
ATOM 3408 C C . GLU B 1 209 ? 26.654 60.464 20.746 1.00 28.08 201 GLU B C 1
ATOM 3409 O O . GLU B 1 209 ? 25.534 60.087 21.138 1.00 19.89 201 GLU B O 1
ATOM 3420 N N . THR B 1 210 ? 26.827 61.293 19.722 1.00 22.08 202 THR B N 1
ATOM 3421 C CA . THR B 1 210 ? 25.693 61.811 18.951 1.00 25.97 202 THR B CA 1
ATOM 3422 C C . THR B 1 210 ? 24.767 60.705 18.429 1.00 25.31 202 THR B C 1
ATOM 3423 O O . THR B 1 210 ? 25.214 59.669 17.944 1.00 18.69 202 THR B O 1
ATOM 3427 N N . ILE B 1 211 ? 23.462 60.919 18.566 1.00 19.26 203 ILE B N 1
ATOM 3428 C CA . ILE B 1 211 ? 22.486 60.083 17.895 1.00 21.37 203 ILE B CA 1
ATOM 3429 C C . ILE B 1 211 ? 21.812 60.987 16.862 1.00 22.29 203 ILE B C 1
ATOM 3430 O O . ILE B 1 211 ? 21.104 61.909 17.223 1.00 23.85 203 ILE B O 1
ATOM 3435 N N . GLY B 1 212 ? 22.109 60.751 15.588 1.00 22.91 204 GLY B N 1
ATOM 3436 C CA . GLY B 1 212 ? 21.663 61.618 14.517 1.00 18.73 204 GLY B CA 1
ATOM 3437 C C . GLY B 1 212 ? 20.333 61.178 13.944 1.00 19.67 204 GLY B C 1
ATOM 3438 O O . GLY B 1 212 ? 20.061 59.987 13.844 1.00 20.34 204 GLY B O 1
ATOM 3439 N N . PHE B 1 213 ? 19.502 62.154 13.577 1.00 15.75 205 PHE B N 1
ATOM 3440 C CA . PHE B 1 213 ? 18.196 61.882 12.957 1.00 18.65 205 PHE B CA 1
ATOM 3441 C C . PHE B 1 213 ? 18.156 62.552 11.596 1.00 18.33 205 PHE B C 1
ATOM 3442 O O . PHE B 1 213 ? 18.341 63.778 11.501 1.00 18.84 205 PHE B O 1
ATOM 3450 N N . ALA B 1 214 ? 17.964 61.754 10.549 1.00 13.90 206 ALA B N 1
ATOM 3451 C CA . ALA B 1 214 ? 17.813 62.263 9.202 1.00 17.74 206 ALA B CA 1
ATOM 3452 C C . ALA B 1 214 ? 16.398 61.913 8.760 1.00 18.55 206 ALA B C 1
ATOM 3453 O O . ALA B 1 214 ? 16.059 60.744 8.583 1.00 19.02 206 ALA B O 1
ATOM 3455 N N . THR B 1 215 ? 15.585 62.941 8.576 1.00 15.23 207 THR B N 1
ATOM 3456 C CA . THR B 1 215 ? 14.138 62.764 8.409 1.00 20.77 207 THR B CA 1
ATOM 3457 C C . THR B 1 215 ? 13.652 63.238 7.043 1.00 23.19 207 THR B C 1
ATOM 3458 O O . THR B 1 215 ? 13.900 64.367 6.658 1.00 20.65 207 THR B O 1
ATOM 3462 N N . VAL B 1 216 ? 12.977 62.347 6.322 1.00 17.55 208 VAL B N 1
ATOM 3463 C CA . VAL B 1 216 ? 12.509 62.583 4.960 1.00 15.23 208 VAL B CA 1
ATOM 3464 C C . VAL B 1 216 ? 11.005 62.797 5.008 1.00 18.60 208 VAL B C 1
ATOM 3465 O O . VAL B 1 216 ? 10.294 62.067 5.678 1.00 17.34 208 VAL B O 1
ATOM 3469 N N . ARG B 1 217 ? 10.526 63.831 4.330 1.00 17.22 209 ARG B N 1
ATOM 3470 C CA . ARG B 1 217 ? 9.075 64.009 4.205 1.00 20.56 209 ARG B CA 1
ATOM 3471 C C . ARG B 1 217 ? 8.717 64.058 2.720 1.00 23.32 209 ARG B C 1
ATOM 3472 O O . ARG B 1 217 ? 9.226 64.900 1.992 1.00 18.02 209 ARG B O 1
ATOM 3480 N N . ALA B 1 218 ? 7.872 63.137 2.252 1.00 22.49 210 ALA B N 1
ATOM 3481 C CA . ALA B 1 218 ? 7.672 63.016 0.804 1.00 17.05 210 ALA B CA 1
ATOM 3482 C C . ALA B 1 218 ? 6.506 62.133 0.428 1.00 17.17 210 ALA B C 1
ATOM 3483 O O . ALA B 1 218 ? 6.330 61.054 1.003 1.00 17.30 210 ALA B O 1
ATOM 3485 N N . GLY B 1 219 ? 5.768 62.556 -0.590 1.00 20.89 211 GLY B N 1
ATOM 3486 C CA . GLY B 1 219 ? 4.772 61.704 -1.224 1.00 22.08 211 GLY B CA 1
ATOM 3487 C C . GLY B 1 219 ? 3.761 61.046 -0.300 1.00 20.35 211 GLY B C 1
ATOM 3488 O O . GLY B 1 219 ? 3.183 61.699 0.568 1.00 19.76 211 GLY B O 1
ATOM 3489 N N . ASP B 1 220 ? 3.542 59.750 -0.489 1.00 20.97 212 ASP B N 1
ATOM 3490 C CA . ASP B 1 220 ? 2.540 59.042 0.295 1.00 19.77 212 ASP B CA 1
ATOM 3491 C C . ASP B 1 220 ? 3.145 58.016 1.258 1.00 19.03 212 ASP B C 1
ATOM 3492 O O . ASP B 1 220 ? 2.452 57.102 1.701 1.00 19.17 212 ASP B O 1
ATOM 3497 N N . VAL B 1 221 ? 4.429 58.167 1.593 1.00 17.87 213 VAL B N 1
ATOM 3498 C CA . VAL B 1 221 ? 5.133 57.129 2.351 1.00 17.60 213 VAL B CA 1
ATOM 3499 C C . VAL B 1 221 ? 4.473 56.854 3.702 1.00 17.56 213 VAL B C 1
ATOM 3500 O O . VAL B 1 221 ? 4.356 57.737 4.541 1.00 17.66 213 VAL B O 1
ATOM 3504 N N . VAL B 1 222 ? 4.030 55.613 3.901 1.00 13.70 214 VAL B N 1
ATOM 3505 C CA . VAL B 1 222 ? 3.291 55.265 5.111 1.00 15.12 214 VAL B CA 1
ATOM 3506 C C . VAL B 1 222 ? 4.181 55.317 6.344 1.00 17.96 214 VAL B C 1
ATOM 3507 O O . VAL B 1 222 ? 3.736 55.734 7.424 1.00 18.02 214 VAL B O 1
ATOM 3511 N N . GLY B 1 223 ? 5.434 54.880 6.184 1.00 16.60 215 GLY B N 1
ATOM 3512 C CA . GLY B 1 223 ? 6.437 54.969 7.236 1.00 19.57 215 GLY B CA 1
ATOM 3513 C C . GLY B 1 223 ? 7.610 54.003 7.084 1.00 18.08 215 GLY B C 1
ATOM 3514 O O . GLY B 1 223 ? 7.461 52.785 7.278 1.00 15.31 215 GLY B O 1
ATOM 3515 N N . ASP B 1 224 ? 8.775 54.549 6.731 1.00 15.32 216 ASP B N 1
ATOM 3516 C CA . ASP B 1 224 ? 10.039 53.789 6.673 1.00 16.65 216 ASP B CA 1
ATOM 3517 C C . ASP B 1 224 ? 10.944 54.243 7.828 1.00 16.96 216 ASP B C 1
ATOM 3518 O O . ASP B 1 224 ? 11.077 55.447 8.059 1.00 14.88 216 ASP B O 1
ATOM 3523 N N . HIS B 1 225 ? 11.551 53.295 8.546 1.00 15.68 217 HIS B N 1
ATOM 3524 C CA . HIS B 1 225 ? 12.457 53.608 9.664 1.00 16.93 217 HIS B CA 1
ATOM 3525 C C . HIS B 1 225 ? 13.700 52.748 9.542 1.00 14.54 217 HIS B C 1
ATOM 3526 O O . HIS B 1 225 ? 13.580 51.548 9.410 1.00 18.45 217 HIS B O 1
ATOM 3533 N N . THR B 1 226 ? 14.879 53.367 9.567 1.00 17.76 218 THR B N 1
ATOM 3534 C CA . THR B 1 226 ? 16.124 52.616 9.532 1.00 16.30 218 THR B CA 1
ATOM 3535 C C . THR B 1 226 ? 17.037 53.113 10.649 1.00 18.88 218 THR B C 1
ATOM 3536 O O . THR B 1 226 ? 17.161 54.325 10.835 1.00 15.19 218 THR B O 1
ATOM 3540 N N . VAL B 1 227 ? 17.656 52.196 11.399 1.00 15.17 219 VAL B N 1
ATOM 3541 C CA . VAL B 1 227 ? 18.704 52.600 12.329 1.00 13.85 219 VAL B CA 1
ATOM 3542 C C . VAL B 1 227 ? 20.002 52.035 11.771 1.00 13.47 219 VAL B C 1
ATOM 3543 O O . VAL B 1 227 ? 20.095 50.834 11.508 1.00 13.45 219 VAL B O 1
ATOM 3547 N N . LEU B 1 228 ? 20.952 52.939 11.552 1.00 13.54 220 LEU B N 1
ATOM 3548 C CA . LEU B 1 228 ? 22.273 52.638 11.033 1.00 16.11 220 LEU B CA 1
ATOM 3549 C C . LEU B 1 228 ? 23.279 52.700 12.160 1.00 17.96 220 LEU B C 1
ATOM 3550 O O . LEU B 1 228 ? 23.350 53.693 12.889 1.00 15.01 220 LEU B O 1
ATOM 3555 N N . PHE B 1 229 ? 24.070 51.641 12.278 1.00 16.85 221 PHE B N 1
ATOM 3556 C CA . PHE B 1 229 ? 25.180 51.571 13.214 1.00 13.73 221 PHE B CA 1
ATOM 3557 C C . PHE B 1 229 ? 26.457 51.459 12.364 1.00 14.19 221 PHE B C 1
ATOM 3558 O O . PHE B 1 229 ? 26.657 50.426 11.717 1.00 17.78 221 PHE B O 1
ATOM 3566 N N . ALA B 1 230 ? 27.316 52.476 12.351 1.00 14.53 222 ALA B N 1
ATOM 3567 C CA . ALA B 1 230 ? 28.450 52.447 11.415 1.00 17.01 222 ALA B CA 1
ATOM 3568 C C . ALA B 1 230 ? 29.801 52.583 12.104 1.00 15.91 222 ALA B C 1
ATOM 3569 O O . ALA B 1 230 ? 29.973 53.396 13.009 1.00 18.18 222 ALA B O 1
ATOM 3571 N N . ALA B 1 231 ? 30.766 51.778 11.668 1.00 16.79 223 ALA B N 1
ATOM 3572 C CA . ALA B 1 231 ? 32.142 51.901 12.138 1.00 21.90 223 ALA B CA 1
ATOM 3573 C C . ALA B 1 231 ? 33.076 51.618 10.965 1.00 23.33 223 ALA B C 1
ATOM 3574 O O . ALA B 1 231 ? 32.616 51.373 9.853 1.00 24.60 223 ALA B O 1
ATOM 3576 N N . GLU B 1 232 ? 34.382 51.656 11.196 1.00 20.81 224 GLU B N 1
ATOM 3577 C CA . GLU B 1 232 ? 35.297 51.428 10.085 1.00 22.84 224 GLU B CA 1
ATOM 3578 C C . GLU B 1 232 ? 35.095 50.013 9.576 1.00 23.80 224 GLU B C 1
ATOM 3579 O O . GLU B 1 232 ? 35.091 49.072 10.354 1.00 27.99 224 GLU B O 1
ATOM 3585 N N . GLY B 1 233 ? 34.921 49.878 8.267 1.00 22.67 225 GLY B N 1
ATOM 3586 C CA . GLY B 1 233 ? 34.787 48.573 7.653 1.00 18.85 225 GLY B CA 1
ATOM 3587 C C . GLY B 1 233 ? 33.391 47.996 7.495 1.00 23.54 225 GLY B C 1
ATOM 3588 O O . GLY B 1 233 ? 33.204 47.055 6.734 1.00 20.98 225 GLY B O 1
ATOM 3589 N N . GLU B 1 234 ? 32.394 48.540 8.190 1.00 21.65 226 GLU B N 1
ATOM 3590 C CA . GLU B 1 234 ? 31.064 47.929 8.116 1.00 20.21 226 GLU B CA 1
ATOM 3591 C C . GLU B 1 234 ? 29.936 48.820 8.579 1.00 18.83 226 GLU B C 1
ATOM 3592 O O . GLU B 1 234 ? 30.113 49.634 9.479 1.00 17.28 226 GLU B O 1
ATOM 3598 N N . ARG B 1 235 ? 28.767 48.618 7.963 1.00 16.54 227 ARG B N 1
ATOM 3599 C CA . ARG B 1 235 ? 27.509 49.200 8.414 1.00 17.42 227 ARG B CA 1
ATOM 3600 C C . ARG B 1 235 ? 26.524 48.097 8.783 1.00 16.64 227 ARG B C 1
ATOM 3601 O O . ARG B 1 235 ? 26.457 47.074 8.096 1.00 20.38 227 ARG B O 1
ATOM 3609 N N . VAL B 1 236 ? 25.776 48.304 9.866 1.00 14.49 228 VAL B N 1
ATOM 3610 C CA . VAL B 1 236 ? 24.640 47.448 10.215 1.00 12.82 228 VAL B CA 1
ATOM 3611 C C . VAL B 1 236 ? 23.394 48.319 10.146 1.00 15.16 228 VAL B C 1
ATOM 3612 O O . VAL B 1 236 ? 23.392 49.392 10.740 1.00 14.33 228 VAL B O 1
ATOM 3616 N N . GLU B 1 237 ? 22.355 47.849 9.454 1.00 11.81 229 GLU B N 1
ATOM 3617 C CA . GLU B 1 237 ? 21.078 48.570 9.366 1.00 11.37 229 GLU B CA 1
ATOM 3618 C C . GLU B 1 237 ? 19.922 47.675 9.783 1.00 13.13 229 GLU B C 1
ATOM 3619 O O . GLU B 1 237 ? 19.809 46.537 9.323 1.00 14.78 229 GLU B O 1
ATOM 3625 N N . ILE B 1 238 ? 19.086 48.202 10.670 1.00 17.37 230 ILE B N 1
ATOM 3626 C CA . ILE B 1 238 ? 17.844 47.555 11.082 1.00 14.05 230 ILE B CA 1
ATOM 3627 C C . ILE B 1 238 ? 16.714 48.424 10.562 1.00 16.54 230 ILE B C 1
ATOM 3628 O O . ILE B 1 238 ? 16.643 49.607 10.890 1.00 13.94 230 ILE B O 1
ATOM 3633 N N . THR B 1 239 ? 15.846 47.832 9.744 1.00 16.26 231 THR B N 1
ATOM 3634 C CA . THR B 1 239 ? 14.902 48.599 8.941 1.00 15.62 231 THR B CA 1
ATOM 3635 C C . THR B 1 239 ? 13.488 48.035 9.027 1.00 17.22 231 THR B C 1
ATOM 3636 O O . THR B 1 239 ? 13.285 46.825 8.952 1.00 16.99 231 THR B O 1
ATOM 3640 N N . HIS B 1 240 ? 12.516 48.929 9.210 1.00 10.95 232 HIS B N 1
ATOM 3641 C CA . HIS B 1 240 ? 11.112 48.562 9.145 1.00 14.23 232 HIS B CA 1
ATOM 3642 C C . HIS B 1 240 ? 10.417 49.412 8.081 1.00 12.60 232 HIS B C 1
ATOM 3643 O O . HIS B 1 240 ? 10.560 50.647 8.071 1.00 15.34 232 HIS B O 1
ATOM 3650 N N . LYS B 1 241 ? 9.652 48.771 7.198 1.00 14.12 233 LYS B N 1
ATOM 3651 C CA . LYS B 1 241 ? 8.866 49.504 6.193 1.00 14.52 233 LYS B CA 1
ATOM 3652 C C . LYS B 1 241 ? 7.411 49.135 6.311 1.00 15.26 233 LYS B C 1
ATOM 3653 O O . LYS B 1 241 ? 7.064 47.986 6.081 1.00 17.87 233 LYS B O 1
ATOM 3659 N N . ALA B 1 242 ? 6.559 50.100 6.641 1.00 17.17 234 ALA B N 1
ATOM 3660 C CA . ALA B 1 242 ? 5.136 49.807 6.710 1.00 17.87 234 ALA B CA 1
ATOM 3661 C C . ALA B 1 242 ? 4.508 50.063 5.345 1.00 21.57 234 ALA B C 1
ATOM 3662 O O . ALA B 1 242 ? 4.784 51.084 4.720 1.00 23.78 234 ALA B O 1
ATOM 3664 N N . SER B 1 243 ? 3.655 49.156 4.878 1.00 19.78 235 SER B N 1
ATOM 3665 C CA . SER B 1 243 ? 2.993 49.393 3.599 1.00 19.72 235 SER B CA 1
ATOM 3666 C C . SER B 1 243 ? 1.572 49.896 3.809 1.00 22.36 235 SER B C 1
ATOM 3667 O O . SER B 1 243 ? 1.015 50.547 2.930 1.00 23.09 235 SER B O 1
ATOM 3670 N N . SER B 1 244 ? 0.985 49.594 4.966 1.00 17.59 236 SER B N 1
ATOM 3671 C CA . SER B 1 244 ? -0.362 50.073 5.288 1.00 25.21 236 SER B CA 1
ATOM 3672 C C . SER B 1 244 ? -0.606 49.949 6.786 1.00 28.09 236 SER B C 1
ATOM 3673 O O . SER B 1 244 ? 0.189 49.342 7.491 1.00 25.84 236 SER B O 1
ATOM 3676 N N . ARG B 1 245 ? -1.711 50.506 7.271 1.00 26.41 237 ARG B N 1
ATOM 3677 C CA A ARG B 1 245 ? -2.067 50.388 8.684 0.49 29.15 237 ARG B CA 1
ATOM 3678 C CA B ARG B 1 245 ? -2.047 50.390 8.685 0.51 29.08 237 ARG B CA 1
ATOM 3679 C C . ARG B 1 245 ? -2.475 48.963 9.059 1.00 26.56 237 ARG B C 1
ATOM 3680 O O . ARG B 1 245 ? -2.689 48.659 10.235 1.00 26.74 237 ARG B O 1
ATOM 3695 N N . MET B 1 246 ? -2.586 48.080 8.067 1.00 21.01 238 MET B N 1
ATOM 3696 C CA . MET B 1 246 ? -2.866 46.673 8.353 1.00 32.17 238 MET B CA 1
ATOM 3697 C C . MET B 1 246 ? -1.822 46.054 9.286 1.00 32.81 238 MET B C 1
ATOM 3698 O O . MET B 1 246 ? -2.096 45.050 9.942 1.00 32.20 238 MET B O 1
ATOM 3703 N N . THR B 1 247 ? -0.628 46.642 9.351 1.00 26.66 239 THR B N 1
ATOM 3704 C CA . THR B 1 247 ? 0.395 46.083 10.215 1.00 27.43 239 THR B CA 1
ATOM 3705 C C . THR B 1 247 ? -0.052 46.199 11.681 1.00 24.87 239 THR B C 1
ATOM 3706 O O . THR B 1 247 ? 0.137 45.264 12.463 1.00 26.33 239 THR B O 1
ATOM 3710 N N . PHE B 1 248 ? -0.670 47.321 12.040 1.00 21.12 240 PHE B N 1
ATOM 3711 C CA . PHE B 1 248 ? -1.126 47.519 13.419 1.00 21.88 240 PHE B CA 1
ATOM 3712 C C . PHE B 1 248 ? -2.334 46.638 13.716 1.00 23.12 240 PHE B C 1
ATOM 3713 O O . PHE B 1 248 ? -2.485 46.120 14.823 1.00 26.18 240 PHE B O 1
ATOM 3721 N N . ALA B 1 249 ? -3.190 46.455 12.717 1.00 22.49 241 ALA B N 1
ATOM 3722 C CA . ALA B 1 249 ? -4.387 45.636 12.901 1.00 26.93 241 ALA B CA 1
ATOM 3723 C C . ALA B 1 249 ? -4.000 44.173 13.109 1.00 26.93 241 ALA B C 1
ATOM 3724 O O . ALA B 1 249 ? -4.562 43.482 13.960 1.00 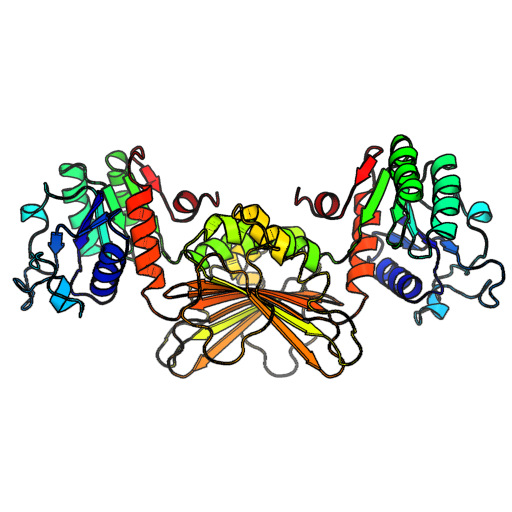26.45 241 ALA B O 1
ATOM 3726 N N . ARG B 1 250 ? -3.027 43.702 12.337 1.00 27.46 242 ARG B N 1
ATOM 3727 C CA . ARG B 1 250 ? -2.589 42.314 12.459 1.00 28.51 242 ARG B CA 1
ATOM 3728 C C . ARG B 1 250 ? -1.946 42.075 13.830 1.00 28.68 242 ARG B C 1
ATOM 3729 O O . ARG B 1 250 ? -2.162 41.035 14.448 1.00 24.49 242 ARG B O 1
ATOM 3737 N N . GLY B 1 251 ? -1.170 43.048 14.305 1.00 21.12 243 GLY B N 1
ATOM 3738 C CA . GLY B 1 251 ? -0.561 42.947 15.621 1.00 24.32 243 GLY B CA 1
ATOM 3739 C C . GLY B 1 251 ? -1.571 42.935 16.756 1.00 24.82 243 GLY B C 1
ATOM 3740 O O . GLY B 1 251 ? -1.437 42.164 17.708 1.00 24.03 243 GLY B O 1
ATOM 3741 N N . ALA B 1 252 ? -2.584 43.793 16.651 1.00 21.32 244 ALA B N 1
ATOM 3742 C CA . ALA B 1 252 ? -3.698 43.812 17.607 1.00 25.59 244 ALA B CA 1
ATOM 3743 C C . ALA B 1 252 ? -4.445 42.478 17.642 1.00 28.85 244 ALA B C 1
ATOM 3744 O O . ALA B 1 252 ? -4.856 42.010 18.709 1.00 27.52 244 ALA B O 1
ATOM 3746 N N . VAL B 1 253 ? -4.631 41.870 16.474 1.00 28.35 245 VAL B N 1
ATOM 3747 C CA . VAL B 1 253 ? -5.283 40.569 16.413 1.00 30.60 245 VAL B CA 1
ATOM 3748 C C . VAL B 1 253 ? -4.388 39.499 17.048 1.00 24.95 245 VAL B C 1
ATOM 3749 O O . VAL B 1 253 ? -4.870 38.642 17.779 1.00 26.31 245 VAL B O 1
ATOM 3753 N N . ARG B 1 254 ? -3.085 39.560 16.804 1.00 26.94 246 ARG B N 1
ATOM 3754 C CA . ARG B 1 254 ? -2.185 38.610 17.459 1.00 25.47 246 ARG B CA 1
ATOM 3755 C C . ARG B 1 254 ? -2.304 38.723 18.992 1.00 24.85 246 ARG B C 1
ATOM 3756 O O . ARG B 1 254 ? -2.355 37.716 19.702 1.00 26.64 246 ARG B O 1
ATOM 3764 N N . ALA B 1 255 ? -2.379 39.951 19.495 1.00 27.55 247 ALA B N 1
ATOM 3765 C CA . ALA B 1 255 ? -2.553 40.190 20.929 1.00 29.73 247 ALA B CA 1
ATOM 3766 C C . ALA B 1 255 ? -3.862 39.586 21.451 1.00 32.10 247 ALA B C 1
ATOM 3767 O O . ALA B 1 255 ? -3.916 39.018 22.545 1.00 29.99 247 ALA B O 1
ATOM 3769 N N . ALA B 1 256 ? -4.914 39.717 20.657 1.00 29.19 248 ALA B N 1
ATOM 3770 C CA . ALA B 1 256 ? -6.236 39.255 21.066 1.00 28.71 248 ALA B CA 1
ATOM 3771 C C . ALA B 1 256 ? -6.248 37.735 21.254 1.00 30.08 248 ALA B C 1
ATOM 3772 O O . ALA B 1 256 ? -6.868 37.222 22.192 1.00 31.80 248 ALA B O 1
ATOM 3774 N N . LEU B 1 257 ? -5.532 37.025 20.383 1.00 33.97 249 LEU B N 1
ATOM 3775 C CA . LEU B 1 257 ? -5.369 35.577 20.511 1.00 35.85 249 LEU B CA 1
ATOM 3776 C C . LEU B 1 257 ? -4.447 35.233 21.682 1.00 35.22 249 LEU B C 1
ATOM 3777 O O . LEU B 1 257 ? -4.714 34.294 22.425 1.00 36.53 249 LEU B O 1
ATOM 3782 N N . TRP B 1 258 ? -3.374 36.006 21.849 1.00 32.80 250 TRP B N 1
ATOM 3783 C CA . TRP B 1 258 ? -2.401 35.767 22.921 1.00 34.59 250 TRP B CA 1
ATOM 3784 C C . TRP B 1 258 ? -3.052 35.851 24.309 1.00 37.74 250 TRP B C 1
ATOM 3785 O O . TRP B 1 258 ? -2.703 35.092 25.219 1.00 38.64 250 TRP B O 1
ATOM 3796 N N . LEU B 1 259 ? -4.011 36.760 24.456 1.00 34.56 251 LEU B N 1
ATOM 3797 C CA . LEU B 1 259 ? -4.687 36.980 25.730 1.00 36.36 251 LEU B CA 1
ATOM 3798 C C . LEU B 1 259 ? -5.437 35.756 26.258 1.00 37.77 251 LEU B C 1
ATOM 3799 O O . LEU B 1 259 ? -5.708 35.662 27.460 1.00 36.51 251 LEU B O 1
ATOM 3804 N N . GLU B 1 260 ? -5.785 34.835 25.365 1.00 36.74 252 GLU B N 1
ATOM 3805 C CA . GLU B 1 260 ? -6.540 33.648 25.762 1.00 43.26 252 GLU B CA 1
ATOM 3806 C C . GLU B 1 260 ? -5.813 32.875 26.858 1.00 46.27 252 GLU B C 1
ATOM 3807 O O . GLU B 1 260 ? -4.667 32.448 26.680 1.00 43.88 252 GLU B O 1
ATOM 3813 N N . GLY B 1 261 ? -6.480 32.721 27.998 1.00 47.10 253 GLY B N 1
ATOM 3814 C CA . GLY B 1 261 ? -5.934 31.978 29.118 1.00 49.42 253 GLY B CA 1
ATOM 3815 C C . GLY B 1 261 ? -5.049 32.778 30.057 1.00 51.26 253 GLY B C 1
ATOM 3816 O O . GLY B 1 261 ? -4.564 32.247 31.056 1.00 50.08 253 GLY B O 1
ATOM 3817 N N . LYS B 1 262 ? -4.839 34.055 29.746 1.00 49.69 254 LYS B N 1
ATOM 3818 C CA . LYS B 1 262 ? -3.964 34.893 30.561 1.00 49.01 254 LYS B CA 1
ATOM 3819 C C . LYS B 1 262 ? -4.673 35.383 31.819 1.00 53.31 254 LYS B C 1
ATOM 3820 O O . LYS B 1 262 ? -5.871 35.683 31.798 1.00 54.04 254 LYS B O 1
ATOM 3826 N N . GLU B 1 263 ? -3.925 35.448 32.918 1.00 51.00 255 GLU B N 1
ATOM 3827 C CA . GLU B 1 263 ? -4.442 35.992 34.166 1.00 50.10 255 GLU B CA 1
ATOM 3828 C C . GLU B 1 263 ? -4.632 37.501 34.028 1.00 45.75 255 GLU B C 1
ATOM 3829 O O . GLU B 1 263 ? -4.034 38.131 33.156 1.00 42.55 255 GLU B O 1
ATOM 3831 N N . ASN B 1 264 ? -5.470 38.076 34.884 1.00 47.93 256 ASN B N 1
ATOM 3832 C CA . ASN B 1 264 ? -5.692 39.518 34.881 1.00 44.56 256 ASN B CA 1
ATOM 3833 C C . ASN B 1 264 ? -4.369 40.284 34.949 1.00 47.04 256 ASN B C 1
ATOM 3834 O O . ASN B 1 264 ? -3.396 39.812 35.537 1.00 50.22 256 ASN B O 1
ATOM 3839 N N . GLY B 1 265 ? -4.328 41.452 34.321 1.00 45.50 257 GLY B N 1
ATOM 3840 C CA . GLY B 1 265 ? -3.137 42.276 34.348 1.00 40.95 257 GLY B CA 1
ATOM 3841 C C . GLY B 1 265 ? -3.039 43.219 33.169 1.00 39.89 257 GLY B C 1
ATOM 3842 O O . GLY B 1 265 ? -3.849 43.160 32.243 1.00 37.79 257 GLY B O 1
ATOM 3843 N N . LEU B 1 266 ? -2.036 44.090 33.208 1.00 40.35 258 LEU B N 1
ATOM 3844 C CA . LEU B 1 266 ? -1.801 45.054 32.142 1.00 39.02 258 LEU B CA 1
ATOM 3845 C C . LEU B 1 266 ? -0.567 44.662 31.333 1.00 39.07 258 LEU B C 1
ATOM 3846 O O . LEU B 1 266 ? 0.556 44.749 31.826 1.00 43.07 258 LEU B O 1
ATOM 3851 N N . TYR B 1 267 ? -0.787 44.231 30.094 1.00 34.78 259 TYR B N 1
ATOM 3852 C CA . TYR B 1 267 ? 0.284 43.711 29.242 1.00 32.79 259 TYR B CA 1
ATOM 3853 C C . TYR B 1 267 ? 0.588 44.639 28.067 1.00 34.98 259 TYR B C 1
ATOM 3854 O O . TYR B 1 267 ? -0.230 45.485 27.717 1.00 28.81 259 TYR B O 1
ATOM 3863 N N . ASP B 1 268 ? 1.759 44.472 27.447 1.00 35.67 260 ASP B N 1
ATOM 3864 C CA . ASP B 1 268 ? 2.069 45.211 26.220 1.00 33.07 260 ASP B CA 1
ATOM 3865 C C . ASP B 1 268 ? 2.568 44.267 25.128 1.00 25.74 260 ASP B C 1
ATOM 3866 O O . ASP B 1 268 ? 2.494 43.049 25.283 1.00 34.02 260 ASP B O 1
ATOM 3871 N N . MET B 1 269 ? 3.065 44.816 24.021 1.00 24.66 261 MET B N 1
ATOM 3872 C CA . MET B 1 269 ? 3.443 43.955 22.905 1.00 25.16 261 MET B CA 1
ATOM 3873 C C . MET B 1 269 ? 4.765 43.251 23.185 1.00 24.52 261 MET B C 1
ATOM 3874 O O . MET B 1 269 ? 5.060 42.226 22.568 1.00 27.79 261 MET B O 1
ATOM 3879 N N . GLN B 1 270 ? 5.561 43.774 24.114 1.00 25.61 262 GLN B N 1
ATOM 3880 C CA . GLN B 1 270 ? 6.788 43.062 24.484 1.00 26.78 262 GLN B CA 1
ATOM 3881 C C . GLN B 1 270 ? 6.418 41.754 25.210 1.00 32.79 262 GLN B C 1
ATOM 3882 O O . GLN B 1 270 ? 7.117 40.746 25.082 1.00 31.28 262 GLN B O 1
ATOM 3888 N N . ASP B 1 271 ? 5.312 41.772 25.961 1.00 29.41 263 ASP B N 1
ATOM 3889 C CA . ASP B 1 271 ? 4.783 40.554 26.573 1.00 28.93 263 ASP B CA 1
ATOM 3890 C C . ASP B 1 271 ? 4.253 39.622 25.495 1.00 30.34 263 ASP B C 1
ATOM 3891 O O . ASP B 1 271 ? 4.596 38.447 25.453 1.00 29.76 263 ASP B O 1
ATOM 3896 N N . VAL B 1 272 ? 3.408 40.164 24.621 1.00 28.43 264 VAL B N 1
ATOM 3897 C CA . VAL B 1 272 ? 2.788 39.389 23.553 1.00 27.88 264 VAL B CA 1
ATOM 3898 C C . VAL B 1 272 ? 3.821 38.668 22.682 1.00 29.19 264 VAL B C 1
ATOM 3899 O O . VAL B 1 272 ? 3.622 37.516 22.298 1.00 28.37 264 VAL B O 1
ATOM 3903 N N . LEU B 1 273 ? 4.928 39.338 22.387 1.00 25.77 265 LEU B N 1
ATOM 3904 C CA . LEU B 1 273 ? 5.910 38.793 21.462 1.00 28.07 265 LEU B CA 1
ATOM 3905 C C . LEU B 1 273 ? 7.036 38.045 22.177 1.00 30.49 265 LEU B C 1
ATOM 3906 O O . LEU B 1 273 ? 7.928 37.490 21.533 1.00 28.95 265 LEU B O 1
ATOM 3911 N N . GLY B 1 274 ? 6.988 38.037 23.506 1.00 31.92 266 GLY B N 1
ATOM 3912 C CA . GLY B 1 274 ? 8.006 37.388 24.313 1.00 36.35 266 GLY B CA 1
ATOM 3913 C C . GLY B 1 274 ? 9.370 38.051 24.245 1.00 38.62 266 GLY B C 1
ATOM 3914 O O . GLY B 1 274 ? 10.385 37.383 24.367 1.00 38.00 266 GLY B O 1
ATOM 3915 N N . LEU B 1 275 ? 9.392 39.367 24.065 1.00 37.89 267 LEU B N 1
ATOM 3916 C CA . LEU B 1 275 ? 10.645 40.102 23.909 1.00 40.32 267 LEU B CA 1
ATOM 3917 C C . LEU B 1 275 ? 11.154 40.644 25.234 1.00 49.62 267 LEU B C 1
ATOM 3918 O O . LEU B 1 275 ? 12.113 41.416 25.278 1.00 58.28 267 LEU B O 1
ATOM 3923 N N . ARG B 1 276 ? 10.504 40.243 26.316 1.00 46.24 268 ARG B N 1
ATOM 3924 C CA . ARG B 1 276 ? 10.839 40.767 27.626 1.00 53.15 268 ARG B CA 1
ATOM 3925 C C . ARG B 1 276 ? 11.497 39.698 28.484 1.00 58.12 268 ARG B C 1
ATOM 3926 O O . ARG B 1 276 ? 12.475 39.969 29.181 1.00 65.52 268 ARG B O 1
#

InterPro domains:
  IPR000846 Dihydrodipicolinate reductase, N-terminal [PF01113] (3-126)
  IPR022663 Dihydrodipicolinate reductase, C-terminal [PF05173] (129-265)
  IPR022664 Dihydrodipicolinate reductase, conserved site [PS01298] (151-168)
  IPR023940 Dihydrodipicolinate reductase [MF_00102] (2-265)
  IPR023940 Dihydrodipicolinate reductase [PIRSF000161] (3-266)
  IPR023940 Dihydrodipicolinate reductase [PTHR20836] (3-265)
  IPR023940 Dihydrodipicolinate reductase [TIGR00036] (3-266)
  IPR036291 NAD(P)-binding domain superfamily [SSF51735] (1-267)

Foldseek 3Di:
DAEEEEEQLLPPLNLLLQVLQVVPPPLYAYAEYEYAQPDPQFQPASQVSSVHPRRPYTYHHDCQVCVARGQEYEYADELVVVLVVLVSCLVVQHEYEYQHDDDDPVSVVVVQVSLQRHAYAYEPFLFLLLVVLLLVLLVVLLVCALQWAKEKEKEAEQPDDDPPDPSSVSSLVSNCVSRVHDSVVQEDEDDDDPPDDDDSSHYYYHYHYHHHQHMKMWMWTDHPPDIDIDIDGDDDCSSNSNSSVLVSSLRVPDHRGYHYSCVSVVSD/DAEEEEEQLLDPLNLLLQVLQVPPVPLYHYAEYEYALPDPQFQPASQVSSVHPRRPYTYHHDCLVCVQPGQEYEYADELVVVLVVLVSCLVSQHEYEYQYDDDDPVSVVVNQVSLLRHAYAYEPFLQLLLVVLLLVLLVVLLVCALQWAKEKEKEAEQPDDDPPDPSSVSSLVSNCVSRVHDSVVQEDEDDDDCPDDDDSSHYYYHYHYHHHQHMKMWMWTDHPPDIDIDIDGDPDCSSNSNSSVLVSSQRVPDDRGYHYVCVSVVSD

Organism: Pseudomonas aeruginosa (strain ATCC 15692 / DSM 22644 / CIP 104116 / JCM 14847 / LMG 12228 / 1C / PRS 101 / PAO1) (NCBI:txid208964)

B-factor: mean 36.72, std 17.23, range [10.95, 108.18]

Solvent-accessible surface area: 23542 Å² total; per-residue (Å²): 146,20,81,0,0,0,6,10,1,20,31,191,20,0,84,29,0,0,57,5,0,84,70,40,71,54,51,6,8,11,39,3,0,6,32,50,110,100,27,138,87,59,52,47,34,0,0,60,36,17,69,54,56,94,45,64,16,81,4,25,17,81,12,51,82,21,19,67,94,1,35,0,0,0,0,32,47,112,11,76,61,0,49,59,9,6,128,32,1,72,87,36,148,53,8,0,0,0,7,6,90,69,19,56,76,112,49,106,125,39,1,50,72,0,8,141,39,0,18,0,0,44,12,90,19,3,0,13,0,7,8,0,0,15,72,1,0,32,26,0,0,145,12,9,19,90,92,4,38,0,27,0,62,2,18,15,52,171,138,56,149,67,70,9,4,49,23,0,63,88,2,0,86,33,0,0,64,14,36,72,29,77,7,135,139,19,18,54,114,53,125,170,65,189,84,60,110,77,60,107,90,18,0,0,4,44,47,71,75,46,32,126,43,74,3,48,9,24,0,31,1,22,23,129,7,13,108,1,26,2,11,4,58,24,71,43,106,12,1,60,0,54,0,0,5,76,0,0,57,56,2,107,82,79,142,72,16,78,44,42,2,35,35,8,12,62,18,191,141,20,90,0,0,0,7,9,1,30,32,179,32,1,86,21,0,1,70,5,0,83,72,33,81,55,55,6,10,12,32,3,0,6,34,44,110,133,29,115,41,71,48,46,5,1,0,97,42,17,72,57,60,176,40,60,18,85,8,27,17,82,10,40,82,22,29,103,89,12,44,0,0,0,0,32,50,104,18,72,66,0,47,60,9,8,93,76,2,55,80,48,156,7,8,0,0,0,6,6,88,67,21,54,81,104,43,105,123,88,0,36,92,0,2,160,40,2,18,0,0,37,11,98,33,4,0,13,0,7,8,0,0,18,75,1,0,31,24,0,0,133,11,10,18,90,94,5,40,0,26,0,62,2,16,14,57,173,138,56,149,72,69,10,3,47,26,0,63,118,2,0,74,13,0,0,122,16,34,74,34,83,8,139,140,20,18,51,108,54,118,169,66,188,82,55,111,77,54,106,94,18,0,0,4,42,46,72,74,45,32,125,43,66,3,48,10,23,0,30,1,22,26,98,4,15,110,2,27,2,10,3,56,15,70,42,101,29,0,56,0,59,0,0,5,79,0,0,58,59,2,108,82,75,76,79,17,79,46,43,1,36,40,9,14,59,19,192

CATH classification: 3.40.50.720 (+1 more: 3.30.360.10)

Nearest PDB structures (foldseek):
  4ywj-assembly1_A  TM=1.004E+00  e=1.095E-55  Pseudomonas aeruginosa PAO1
  8d57-assembly2_F  TM=9.904E-01  e=3.821E-40  Acinetobacter baumannii
  5tej-assembly1_B  TM=7.506E-01  e=1.285E-38  Vibrio vulnificus CMCP6
  1arz-assembly1_C  TM=7.731E-01  e=3.066E-36  Escherichia coli K-12
  3ijp-assembly1_B  TM=9.036E-01  e=7.335E-33  Bartonella henselae

Sequence (536 aa):
MRRIAVVGAAGRMGKNLIEAVQQTGGAAGLTAAVDRPDSTLVGADAGELAGLGRIGVPLSGDLGKVCEEFDVLIDFTHPSVTLKNIEQCRKARRAMVIGTTGFSADEKLLLAEAAKDIPIVFAANFSVGVNLCLKLLDTAARVLGDEVDIEIIEAHHRHKVDAPSGTALRRMGEVVAQALGRDLQEEVAVYGREGQTGARAREETIGFATVRAGDVVGDHTVLFAAEEGERVEITHKASSRRMTFARGAVRAALWLEGKENGLYDMQDVLGLRMRRIAVVGAAGRMGKNLIEAVQQTGGAAGLTAAVDRPDSTLVGADAGELAGLGRIGVPLSGDLGKVCEEFDVLIDFTHPSVTLKNIEQCRKARRAMVIGTTGFSADEKLLLAEAAKDIPIVFAANFSVGVNLCLKLLDTAARVLGDEVDIEIIEAHHRHKVDAPSGTALRRMGEVVAQQALGRDLQEVAVYGREGQTGARAREETIGFATVRAGDVVGDHTVLFAAEGERVEITHKASSRRMTFARGAVRAALWLEGKENGLYDMQDVLGLR